Protein 1MXG (pdb70)

Nearest PDB structures (foldseek):
  1mxg-assembly1_A  TM=1.002E+00  e=0.000E+00  Pyrococcus woesei
  3qgv-assembly1_A  TM=9.998E-01  e=1.329E-93  Pyrococcus woesei
  3bcf-assembly1_A  TM=8.469E-01  e=1.070E-34  Halothermothrix orenii H 168
  8jjm-assembly2_B  TM=7.880E-01  e=8.465E-34  Vibrio alginolyticus
  8xc9-assembly1_B  TM=8.113E-01  e=6.695E-33  Alkalimonas delamerensis

Foldseek 3Di:
DQFDAVLRLAEEAAQDFPQDQFPQCQLVVVLVCLVVVLLLRHRAYEYFAQAAALCFLRDSNLAHQALPQSQQDCDNNGRHGRNHHPVSNLVSLVSNVVSNHAYAHEDRAQFHHNACWDQAPVVRGIDSAASCVRPVNALTTGNCQFAPHPVHRFALADDPRTTGGDCVDPSNLDQDAVHCNHSLVVCVVSGHAHYEYEAPSSHALVSLQVNCVRRNGAYEYEHDDQALVVQVVSCVSNVHAYEWVVLQVQCQVQLVQLAVVSNVVCLVVVSTNCSVPQSRYEYENDHNPDHRRPLCLVVLLDVLQEGHRYYYYNCCCPPNHDVLQNSLSSVCSRAARAADKDWFDDDSFWTWMWHCDDPRHRIKIKIFGSAQAKDKDKTAAQSQAQAKKWWRRCLVVHTDIWGHHNRRITIDIAGGCDVVVPHNGMIMMDGPPSD

Secondary structure (DSSP, 8-state):
--SS-GGGT--EEE---TT---SS-HHHHHHHHHHHHHHHT--EEEPPP-SEETTGGG--SSSEEETT-SS-S-BTTBSS-SS--HHHHHHHHHHHHHTT-EEEEEE--SB---PEEEEETTTTEEEEEE-TT-TT--S---GGGBSSSSS-S--S---TTS-BB-TTSHHHHHHHTSSTTSHHHHHHHTT--EEEETTGGGS-HHHHHHHHHHH---EEE----S-HHHHHHHHHHHTSEEE-HHHHHHHHHHHTTT-HHHHHHHHHTT-SSTTT-TTTEEEES--SS----S-HHHHHHHHHHSSSEEEEEHHIIIIIS-HHHHHHHHHHHHHT--S-EEEEEE-SSEEEEEE---SS---EEEEEE-SSS-EEEEEE-GGGTT-EEEESS-TTSS--EEE--TTSEEEEEE--EEGGGTEESEEEEEETT--

Structure (mmCIF, N/CA/C/O backbone):
data_1MXG
#
_entry.id   1MXG
#
_cell.length_a   51.480
_cell.length_b   76.507
_cell.length_c   136.455
_cell.angle_alpha   90.00
_cell.angle_beta   90.00
_cell.angle_gamma   90.00
#
_symmetry.space_group_name_H-M   'P 21 21 21'
#
loop_
_entity.id
_entity.type
_entity.pdbx_description
1 polymer 'alpha amylase'
2 branched 4,6-dideoxy-4-{[(1S,4R,5S,6S)-4,5,6-trihydroxy-3-(hydroxymethyl)cyclohex-2-en-1-yl]amino}-alpha-D-glucopyranose-(1-4)-alpha-D-glucopyranose-(1-4)-alpha-D-glucopyranose
3 non-polymer 'ZINC ION'
4 non-polymer 'CALCIUM ION'
5 non-polymer 'MAGNESIUM ION'
6 non-polymer 2-{2-[2-2-(METHOXY-ETHOXY)-ETHOXY]-ETHOXY}-ETHANOL
7 non-polymer 2-AMINO-2-HYDROXYMETHYL-PROPANE-1,3-DIOL
8 non-polymer ETHANOL
9 water water
#
loop_
_atom_site.group_PDB
_atom_site.id
_atom_site.type_symbol
_atom_site.label_atom_id
_atom_site.label_alt_id
_atom_site.label_comp_id
_atom_site.label_asym_id
_atom_site.label_entity_id
_atom_site.label_seq_id
_atom_site.pdbx_PDB_ins_code
_atom_site.Cartn_x
_atom_site.Cartn_y
_atom_site.Cartn_z
_atom_site.occupancy
_atom_site.B_iso_or_equiv
_atom_site.auth_seq_id
_atom_site.auth_comp_id
_atom_site.auth_asym_id
_atom_site.auth_atom_id
_atom_site.pdbx_PDB_model_num
ATOM 1 N N . ALA A 1 1 ? 24.451 7.750 20.867 1.00 17.90 1 ALA A N 1
ATOM 2 C CA . ALA A 1 1 ? 23.092 7.133 20.823 1.00 18.18 1 ALA A CA 1
ATOM 3 C C . ALA A 1 1 ? 23.186 5.696 20.325 1.00 17.84 1 ALA A C 1
ATOM 4 O O . ALA A 1 1 ? 24.204 5.291 19.762 1.00 18.87 1 ALA A O 1
ATOM 6 N N . LYS A 1 2 ? 22.119 4.930 20.518 1.00 17.73 2 LYS A N 1
ATOM 7 C CA . LYS A 1 2 ? 22.115 3.532 20.105 1.00 17.63 2 LYS A CA 1
ATOM 8 C C . LYS A 1 2 ? 22.129 3.358 18.591 1.00 18.54 2 LYS A C 1
ATOM 9 O O . LYS A 1 2 ? 22.841 2.498 18.065 1.00 18.55 2 LYS A O 1
ATOM 15 N N . TYR A 1 3 ? 21.350 4.179 17.892 1.00 16.81 3 TYR A N 1
ATOM 16 C CA . TYR A 1 3 ? 21.273 4.102 16.438 1.00 16.96 3 TYR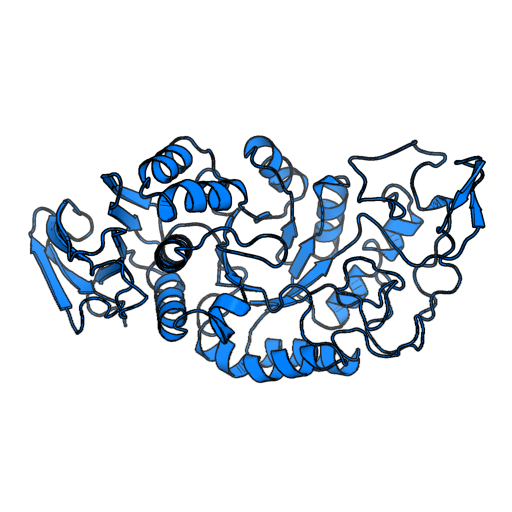 A CA 1
ATOM 17 C C . TYR A 1 3 ? 21.786 5.390 15.798 1.00 16.13 3 TYR A C 1
ATOM 18 O O . TYR A 1 3 ? 22.991 5.632 15.790 1.00 17.74 3 TYR A O 1
ATOM 27 N N . LEU A 1 4 ? 20.894 6.217 15.256 1.00 15.01 4 LEU A N 1
ATOM 28 C CA . LEU A 1 4 ? 21.335 7.472 14.645 1.00 13.78 4 LEU A CA 1
ATOM 29 C C . LEU A 1 4 ? 21.519 8.552 15.702 1.00 14.33 4 LEU A C 1
ATOM 30 O O . LEU A 1 4 ? 20.820 8.564 16.717 1.00 15.28 4 LEU A O 1
ATOM 35 N N . GLU A 1 5 ? 22.465 9.456 15.464 1.00 13.52 5 GLU A N 1
ATOM 36 C CA . GLU A 1 5 ? 22.720 10.550 16.394 1.00 13.72 5 GLU A CA 1
ATOM 37 C C . GLU A 1 5 ? 21.810 11.723 16.040 1.00 12.86 5 GLU A C 1
ATOM 38 O O . GLU A 1 5 ? 21.231 11.764 14.956 1.00 12.80 5 GLU A O 1
ATOM 44 N N . LEU A 1 6 ? 21.692 12.674 16.960 1.00 12.08 6 LEU A N 1
ATOM 45 C CA . LEU A 1 6 ? 20.869 13.863 16.747 1.00 11.99 6 LEU A CA 1
ATOM 46 C C . LEU A 1 6 ? 21.238 14.573 15.445 1.00 12.92 6 LEU A C 1
ATOM 47 O O . LEU A 1 6 ? 20.366 14.924 14.647 1.00 11.84 6 LEU A O 1
ATOM 52 N N . GLU A 1 7 ? 22.536 14.779 15.239 1.00 13.84 7 GLU A N 1
ATOM 53 C CA . GLU A 1 7 ? 23.029 15.459 14.046 1.00 16.17 7 GLU A CA 1
ATOM 54 C C . GLU A 1 7 ? 22.843 14.640 12.771 1.00 15.84 7 GLU A C 1
ATOM 55 O O . GLU A 1 7 ? 23.066 15.148 11.671 1.00 17.24 7 GLU A O 1
ATOM 61 N N . GLU A 1 8 ? 22.444 13.379 12.918 1.00 15.42 8 GLU A N 1
ATOM 62 C CA . GLU A 1 8 ? 22.216 12.502 11.770 1.00 15.67 8 GLU A CA 1
ATOM 63 C C . GLU A 1 8 ? 20.724 12.360 11.492 1.00 14.69 8 GLU A C 1
ATOM 64 O O . GLU A 1 8 ? 20.310 11.518 10.691 1.00 15.60 8 GLU A O 1
ATOM 70 N N . GLY A 1 9 ? 19.920 13.177 12.164 1.00 13.91 9 GLY A N 1
ATOM 71 C CA . GLY A 1 9 ? 18.480 13.124 11.973 1.00 12.55 9 GLY A CA 1
ATOM 72 C C . GLY A 1 9 ? 17.772 12.174 12.924 1.00 12.59 9 GLY A C 1
ATOM 73 O O . GLY A 1 9 ? 16.618 11.804 12.695 1.00 12.83 9 GLY A O 1
ATOM 74 N N . GLY A 1 10 ? 18.460 11.787 13.994 1.00 11.83 10 GLY A N 1
ATOM 75 C CA . GLY A 1 10 ? 17.886 10.875 14.968 1.00 10.80 10 GLY A CA 1
ATOM 76 C C . GLY A 1 10 ? 16.613 11.368 15.628 1.00 10.75 10 GLY A C 1
ATOM 77 O O . GLY A 1 10 ? 16.309 12.560 15.612 1.00 10.40 10 GLY A O 1
ATOM 78 N N . VAL A 1 11 ? 15.873 10.440 16.227 1.00 9.50 11 VAL A N 1
ATOM 79 C CA . VAL A 1 11 ? 14.616 10.766 16.893 1.00 8.91 11 VAL A CA 1
ATOM 80 C C . VAL A 1 11 ? 14.853 11.524 18.196 1.00 9.28 11 VAL A C 1
ATOM 81 O O . VAL A 1 11 ? 15.757 11.201 18.970 1.00 10.17 11 VAL A O 1
ATOM 85 N N . ILE A 1 12 ? 14.026 12.536 18.429 1.00 8.80 12 ILE A N 1
ATOM 86 C CA . ILE A 1 12 ? 14.128 13.371 19.616 1.00 9.24 12 ILE A CA 1
ATOM 87 C C . ILE A 1 12 ? 12.936 13.126 20.530 1.00 9.25 12 ILE A C 1
ATOM 88 O O . ILE A 1 12 ? 11.824 12.912 20.056 1.00 10.58 12 ILE A O 1
ATOM 93 N N . MET A 1 13 ? 13.169 13.151 21.839 1.00 8.95 13 MET A N 1
ATOM 94 C CA . MET A 1 13 ? 12.076 12.985 22.787 1.00 10.19 13 MET A CA 1
ATOM 95 C C . MET A 1 13 ? 11.831 14.326 23.474 1.00 9.87 13 MET A C 1
ATOM 96 O O . MET A 1 13 ? 12.765 14.910 24.023 1.00 10.13 13 MET A O 1
ATOM 101 N N . GLN A 1 14 ? 10.603 14.843 23.404 1.00 9.19 14 GLN A N 1
ATOM 102 C CA . GLN A 1 14 ? 10.301 16.074 24.132 1.00 9.02 14 GLN A CA 1
ATOM 103 C C . GLN A 1 14 ? 10.043 15.508 25.524 1.00 10.27 14 GLN A C 1
ATOM 104 O O . GLN A 1 14 ? 9.027 14.848 25.758 1.00 10.20 14 GLN A O 1
ATOM 110 N N . ALA A 1 15 ? 10.973 15.762 26.439 1.00 9.59 15 ALA A N 1
ATOM 111 C CA . ALA A 1 15 ? 10.910 15.211 27.788 1.00 10.34 15 ALA A CA 1
ATOM 112 C C . ALA A 1 15 ? 10.105 15.963 28.837 1.00 10.04 15 ALA A C 1
ATOM 113 O O . ALA A 1 15 ? 10.528 16.076 29.991 1.00 11.34 15 ALA A O 1
ATOM 115 N N . PHE A 1 16 ? 8.946 16.469 28.437 1.00 9.21 16 PHE A N 1
ATOM 116 C CA . PHE A 1 16 ? 8.057 17.177 29.350 1.00 9.05 16 PHE A CA 1
ATOM 117 C C . PHE A 1 16 ? 6.742 17.467 28.648 1.00 9.72 16 PHE A C 1
ATOM 118 O O . PHE A 1 16 ? 6.562 17.136 27.478 1.00 10.26 16 PHE A O 1
ATOM 126 N N . TYR A 1 17 ? 5.820 18.063 29.391 1.00 9.82 17 TYR A N 1
ATOM 127 C CA . TYR A 1 17 ? 4.521 18.452 28.871 1.00 9.96 17 TYR A CA 1
ATOM 128 C C . TYR A 1 17 ? 4.077 19.614 29.739 1.00 10.03 17 TYR A C 1
ATOM 129 O O . TYR A 1 17 ? 4.817 20.035 30.631 1.00 11.23 17 TYR A O 1
ATOM 138 N N . TRP A 1 18 ? 2.888 20.148 29.495 1.00 10.83 18 TRP A N 1
ATOM 139 C CA . TRP A 1 18 ? 2.453 21.281 30.293 1.00 11.14 18 TRP A CA 1
ATOM 140 C C . TRP A 1 18 ? 2.018 20.907 31.699 1.00 12.97 18 TRP A C 1
ATOM 141 O O . TRP A 1 18 ? 1.192 20.015 31.891 1.00 12.82 18 TRP A O 1
ATOM 152 N N . ASP A 1 19 ? 2.594 21.596 32.679 1.00 12.26 19 ASP A N 1
ATOM 153 C CA . ASP A 1 19 ? 2.257 21.385 34.079 1.00 14.61 19 ASP A CA 1
ATOM 154 C C . ASP A 1 19 ? 2.639 20.004 34.607 1.00 13.41 19 ASP A C 1
ATOM 155 O O . ASP A 1 19 ? 1.818 19.310 35.210 1.00 14.01 19 ASP A O 1
ATOM 160 N N . VAL A 1 20 ? 3.885 19.603 34.377 1.00 13.20 20 VAL A N 1
ATOM 161 C CA . VAL A 1 20 ? 4.358 18.317 34.881 1.00 12.85 20 VAL A CA 1
ATOM 162 C C . VAL A 1 20 ? 4.330 18.398 36.405 1.00 13.84 20 VAL A C 1
ATOM 163 O O . VAL A 1 20 ? 4.353 19.490 36.975 1.00 13.75 20 VAL A O 1
ATOM 167 N N . PRO A 1 21 ? 4.264 17.247 37.087 1.00 12.89 21 PRO A N 1
ATOM 168 C CA . PRO A 1 21 ? 4.240 17.251 38.552 1.00 14.15 21 PRO A CA 1
ATOM 169 C C . PRO A 1 21 ? 5.369 18.126 39.099 1.00 14.35 21 PRO A C 1
ATOM 170 O O . PRO A 1 21 ? 6.512 18.027 38.644 1.00 13.94 21 PRO A O 1
ATOM 174 N N . GLY A 1 22 ? 5.043 18.977 40.068 1.00 13.49 22 GLY A N 1
ATOM 175 C CA . GLY A 1 22 ? 6.034 19.864 40.655 1.00 13.80 22 GLY A CA 1
ATOM 176 C C . GLY A 1 22 ? 6.759 19.261 41.843 1.00 13.28 22 GLY A C 1
ATOM 177 O O . GLY A 1 22 ? 6.777 18.043 42.019 1.00 15.03 22 GLY A O 1
ATOM 178 N N . GLY A 1 23 ? 7.362 20.111 42.666 1.00 12.34 23 GLY A N 1
ATOM 179 C CA . GLY A 1 23 ? 8.080 19.604 43.822 1.00 13.49 23 GLY A CA 1
ATOM 180 C C . GLY A 1 23 ? 9.543 19.305 43.540 1.00 13.84 23 GLY A C 1
ATOM 181 O O . GLY A 1 23 ? 10.227 18.691 44.362 1.00 14.73 23 GLY A O 1
ATOM 182 N N . GLY A 1 24 ? 10.018 19.726 42.370 1.00 12.64 24 GLY A N 1
ATOM 183 C CA . GLY A 1 24 ? 11.411 19.527 41.999 1.00 12.22 24 GLY A CA 1
ATOM 184 C C . GLY A 1 24 ? 11.838 18.089 41.784 1.00 12.41 24 GLY A C 1
ATOM 185 O O . GLY A 1 24 ? 12.973 17.719 42.103 1.00 13.38 24 GLY A O 1
ATOM 186 N N . ILE A 1 25 ? 10.942 17.282 41.225 1.00 12.56 25 ILE A N 1
ATOM 187 C CA . ILE A 1 25 ? 11.234 15.874 40.985 1.00 13.24 25 ILE A CA 1
ATOM 188 C C . ILE A 1 25 ? 11.396 15.509 39.511 1.00 12.75 25 ILE A C 1
ATOM 189 O O . ILE A 1 25 ? 11.799 14.391 39.193 1.00 12.05 25 ILE A O 1
ATOM 194 N N . TRP A 1 26 ? 11.111 16.447 38.611 1.00 10.89 26 TRP A N 1
ATOM 195 C CA . TRP A 1 26 ? 11.187 16.145 37.185 1.00 10.56 26 TRP A CA 1
ATOM 196 C C . TRP A 1 26 ? 12.557 15.787 36.624 1.00 10.09 26 TRP A C 1
ATOM 197 O O . TRP A 1 26 ? 12.667 14.856 35.828 1.00 10.37 26 TRP A O 1
ATOM 208 N N . TRP A 1 27 ? 13.600 16.517 37.012 1.00 10.22 27 TRP A N 1
ATOM 209 C CA . TRP A 1 27 ? 14.937 16.209 36.504 1.00 11.18 27 TRP A CA 1
ATOM 210 C C . TRP A 1 27 ? 15.307 14.771 36.880 1.00 11.33 27 TRP A C 1
ATOM 211 O O . TRP A 1 27 ? 15.797 14.012 36.043 1.00 12.07 27 TRP A O 1
ATOM 222 N N . ASP A 1 28 ? 15.067 14.398 38.136 1.00 11.55 28 ASP A N 1
ATOM 223 C CA . ASP A 1 28 ? 15.373 13.043 38.591 1.00 12.73 28 ASP A CA 1
ATOM 224 C C . ASP A 1 28 ? 14.495 12.016 37.883 1.00 11.64 28 ASP A C 1
ATOM 225 O O . ASP A 1 28 ? 14.943 10.910 37.579 1.00 12.33 28 ASP A O 1
ATOM 230 N N . HIS A 1 29 ? 13.242 12.378 37.625 1.00 12.09 29 HIS A N 1
ATOM 231 C CA . HIS A 1 29 ? 12.331 11.466 36.946 1.00 11.90 29 HIS A CA 1
ATOM 232 C C . HIS A 1 29 ? 12.805 11.190 35.522 1.00 12.28 29 HIS A C 1
ATOM 233 O O . HIS A 1 29 ? 12.869 10.036 35.091 1.00 11.91 29 HIS A O 1
ATOM 240 N N . ILE A 1 30 ? 13.129 12.246 34.784 1.00 11.43 30 ILE A N 1
ATOM 241 C CA . ILE A 1 30 ? 13.598 12.068 33.418 1.00 11.74 30 ILE A CA 1
ATOM 242 C C . ILE A 1 30 ? 14.900 11.273 33.439 1.00 11.87 30 ILE A C 1
ATOM 243 O O . ILE A 1 30 ? 15.125 10.408 32.593 1.00 11.74 30 ILE A O 1
ATOM 248 N N . ARG A 1 31 ? 15.751 11.547 34.422 1.00 11.62 31 ARG A N 1
ATOM 249 C CA . ARG A 1 31 ? 17.009 10.815 34.529 1.00 12.75 31 ARG A CA 1
ATOM 250 C C . ARG A 1 31 ? 16.746 9.312 34.641 1.00 13.55 31 ARG A C 1
ATOM 251 O O . ARG A 1 31 ? 17.460 8.507 34.044 1.00 13.25 31 ARG A O 1
ATOM 259 N N . SER A 1 32 ? 15.719 8.935 35.398 1.00 13.06 32 SER A N 1
ATOM 260 C CA . SER A 1 32 ? 15.395 7.520 35.575 1.00 13.43 32 SER A CA 1
ATOM 261 C C . SER A 1 32 ? 14.926 6.862 34.279 1.00 14.02 32 SER A C 1
ATOM 262 O O . SER A 1 32 ? 14.948 5.638 34.158 1.00 15.10 32 SER A O 1
ATOM 265 N N . LYS A 1 33 ? 14.506 7.676 33.313 1.00 12.99 33 LYS A N 1
ATOM 266 C CA . LYS A 1 33 ? 14.026 7.166 32.029 1.00 12.48 33 LYS A CA 1
ATOM 267 C C . LYS A 1 33 ? 15.125 7.044 30.977 1.00 12.42 33 LYS A C 1
ATOM 268 O O . LYS A 1 33 ? 14.957 6.348 29.976 1.00 12.61 33 LYS A O 1
ATOM 274 N N . ILE A 1 34 ? 16.254 7.708 31.205 1.00 12.13 34 ILE A N 1
ATOM 275 C CA . ILE A 1 34 ? 17.350 7.688 30.240 1.00 12.02 34 ILE A CA 1
ATOM 276 C C . ILE A 1 34 ? 17.770 6.302 29.743 1.00 12.28 34 ILE A C 1
ATOM 277 O O . ILE A 1 34 ? 17.901 6.090 28.539 1.00 11.62 34 ILE A O 1
ATOM 282 N N . PRO A 1 35 ? 17.989 5.339 30.654 1.00 11.90 35 PRO A N 1
ATOM 283 C CA . PRO A 1 35 ? 18.391 4.008 30.180 1.00 12.62 35 PRO A CA 1
ATOM 284 C C . PRO A 1 35 ? 17.357 3.388 29.242 1.00 12.57 35 PRO A C 1
ATOM 285 O O . PRO A 1 35 ? 17.705 2.757 28.244 1.00 12.62 35 PRO A O 1
ATOM 289 N N . GLU A 1 36 ? 16.084 3.571 29.576 1.00 12.85 36 GLU A N 1
ATOM 290 C CA . GLU A 1 36 ? 14.991 3.041 28.770 1.00 13.59 36 GLU A CA 1
ATOM 291 C C . GLU A 1 36 ? 14.939 3.731 27.414 1.00 13.12 36 GLU A C 1
ATOM 292 O O . GLU A 1 36 ? 14.767 3.082 26.380 1.00 13.81 36 GLU A O 1
ATOM 298 N N . TRP A 1 37 ? 15.088 5.052 27.415 1.00 11.58 37 TRP A N 1
ATOM 299 C CA . TRP A 1 37 ? 15.057 5.796 26.165 1.00 11.18 37 TRP A CA 1
ATOM 300 C C . TRP A 1 37 ? 16.265 5.444 25.309 1.00 10.91 37 TRP A C 1
ATOM 301 O O . TRP A 1 37 ? 16.180 5.435 24.083 1.00 10.11 37 TRP A O 1
ATOM 312 N N . TYR A 1 38 ? 17.393 5.154 25.951 1.00 10.52 38 TYR A N 1
ATOM 313 C CA . TYR A 1 38 ? 18.574 4.763 25.202 1.00 12.18 38 TYR A CA 1
ATOM 314 C C . TYR A 1 38 ? 18.263 3.473 24.446 1.00 12.23 38 TYR A C 1
ATOM 315 O O . TYR A 1 38 ? 18.496 3.376 23.244 1.00 12.74 38 TYR A O 1
ATOM 324 N N . GLU A 1 39 ? 17.740 2.482 25.164 1.00 12.71 39 GLU A N 1
ATOM 325 C CA . GLU A 1 39 ? 17.412 1.200 24.552 1.00 14.33 39 GLU A CA 1
ATOM 326 C C . GLU A 1 39 ? 16.361 1.340 23.457 1.00 13.83 39 GLU A C 1
ATOM 327 O O . GLU A 1 39 ? 16.338 0.548 22.514 1.00 14.05 39 GLU A O 1
ATOM 333 N N . ALA A 1 40 ? 15.504 2.352 23.576 1.00 13.08 40 ALA A N 1
ATOM 334 C CA . ALA A 1 40 ? 14.451 2.589 22.590 1.00 13.05 40 ALA A CA 1
ATOM 335 C C . ALA A 1 40 ? 14.982 3.253 21.322 1.00 13.48 40 ALA A C 1
ATOM 336 O O . ALA A 1 40 ? 14.291 3.303 20.303 1.00 13.33 40 ALA A O 1
ATOM 338 N N . GLY A 1 41 ? 16.204 3.770 21.388 1.00 11.82 41 GLY A N 1
ATOM 339 C CA . GLY A 1 41 ? 16.792 4.407 20.224 1.00 11.06 41 GLY A CA 1
ATOM 340 C C . GLY A 1 41 ? 16.727 5.923 20.181 1.00 10.27 41 GLY A C 1
ATOM 341 O O . GLY A 1 41 ? 17.088 6.528 19.173 1.00 12.01 41 GLY A O 1
ATOM 342 N N . ILE A 1 42 ? 16.266 6.544 21.261 1.00 10.60 42 ILE A N 1
ATOM 343 C CA . ILE A 1 42 ? 16.179 8.003 21.315 1.00 10.22 42 ILE A CA 1
ATOM 344 C C . ILE A 1 42 ? 17.589 8.586 21.205 1.00 11.29 42 ILE A C 1
ATOM 345 O O . ILE A 1 42 ? 18.514 8.111 21.865 1.00 12.19 42 ILE A O 1
ATOM 350 N N . SER A 1 43 ? 17.750 9.616 20.375 1.00 10.38 43 SER A N 1
ATOM 351 C CA . SER A 1 43 ? 19.058 10.234 20.162 1.00 10.14 43 SER A CA 1
ATOM 352 C C . SER A 1 43 ? 19.295 11.504 20.972 1.00 10.16 43 SER A C 1
ATOM 353 O O . SER A 1 43 ? 20.441 11.893 21.200 1.00 11.21 43 SER A O 1
ATOM 356 N N . ALA A 1 44 ? 18.221 12.150 21.407 1.00 9.40 44 A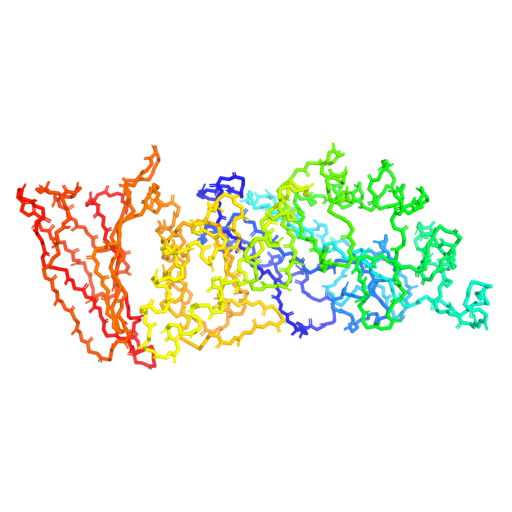LA A N 1
ATOM 357 C CA . ALA A 1 44 ? 18.352 13.389 22.160 1.00 8.66 44 ALA A CA 1
ATOM 358 C C . ALA A 1 44 ? 17.077 13.699 22.926 1.00 9.41 44 ALA A C 1
ATOM 359 O O . ALA A 1 44 ? 15.999 13.214 22.584 1.00 9.89 44 ALA A O 1
ATOM 361 N N . ILE A 1 45 ? 17.210 14.509 23.966 1.00 8.54 45 ILE A N 1
ATOM 362 C CA . ILE A 1 45 ? 16.057 14.896 24.762 1.00 9.88 45 ILE A CA 1
ATOM 363 C C . ILE A 1 45 ? 15.951 16.410 24.806 1.00 10.15 45 ILE A C 1
ATOM 364 O O . ILE A 1 45 ? 16.955 17.108 24.919 1.00 10.71 45 ILE A O 1
ATOM 369 N N . TRP A 1 46 ? 14.727 16.909 24.685 1.00 9.94 46 TRP A N 1
ATOM 370 C CA . TRP A 1 46 ? 14.469 18.338 24.744 1.00 9.48 46 TRP A CA 1
ATOM 371 C C . TRP A 1 46 ? 13.859 18.582 26.121 1.00 9.26 46 TRP A C 1
ATOM 372 O O . TRP A 1 46 ? 12.801 18.048 26.457 1.00 10.29 46 TRP A O 1
ATOM 383 N N . LEU A 1 47 ? 14.565 19.364 26.931 1.00 8.00 47 LEU A N 1
ATOM 384 C CA . LEU A 1 47 ? 14.125 19.674 28.286 1.00 7.55 47 LEU A CA 1
ATOM 385 C C . LEU A 1 47 ? 13.458 21.038 28.347 1.00 8.69 47 LEU A C 1
ATOM 386 O O . LEU A 1 47 ? 13.735 21.911 27.527 1.00 9.57 47 LEU A O 1
ATOM 391 N N . PRO A 1 48 ? 12.565 21.236 29.325 1.00 8.07 48 PRO A N 1
ATOM 392 C CA . PRO A 1 48 ? 11.877 22.524 29.461 1.00 8.24 48 PRO A CA 1
ATOM 393 C C . PRO A 1 48 ? 12.865 23.600 29.927 1.00 8.67 48 PRO A C 1
ATOM 394 O O . PRO A 1 48 ? 13.949 23.277 30.416 1.00 9.06 48 PRO A O 1
ATOM 398 N N . PRO A 1 49 ? 12.510 24.888 29.771 1.00 7.89 49 PRO A N 1
ATOM 399 C CA . PRO A 1 49 ? 13.394 25.990 30.186 1.00 9.41 49 PRO A CA 1
ATOM 400 C C . PRO A 1 49 ? 13.854 25.691 31.613 1.00 9.58 49 PRO A C 1
ATOM 401 O O . PRO A 1 49 ? 13.030 25.518 32.507 1.00 10.67 49 PRO A O 1
ATOM 405 N N . PRO A 1 50 ? 15.177 25.648 31.845 1.00 10.11 50 PRO A N 1
ATOM 406 C CA . PRO A 1 50 ? 15.756 25.344 33.159 1.00 9.54 50 PRO A CA 1
ATOM 407 C C . PRO A 1 50 ? 15.930 26.429 34.215 1.00 9.45 50 PRO A C 1
ATOM 408 O O . PRO A 1 50 ? 16.274 26.116 35.357 1.00 10.31 50 PRO A O 1
ATOM 412 N N . SER A 1 51 ? 15.689 27.684 33.851 1.00 9.69 51 SER A N 1
ATOM 413 C CA . SER A 1 51 ? 15.893 28.792 34.782 1.00 9.61 51 SER A CA 1
ATOM 414 C C . SER A 1 51 ? 14.743 29.124 35.726 1.00 9.32 51 SER A C 1
ATOM 415 O O . SER A 1 51 ? 13.579 28.828 35.450 1.00 10.69 51 SER A O 1
ATOM 418 N N . LYS A 1 52 ? 15.093 29.758 36.842 1.00 8.74 52 LYS A N 1
ATOM 419 C CA . LYS A 1 52 ? 14.122 30.166 37.853 1.00 8.80 52 LYS A CA 1
ATOM 420 C C . LYS A 1 52 ? 13.165 31.178 37.230 1.00 9.64 52 LYS A C 1
ATOM 421 O O . LYS A 1 52 ? 13.590 32.206 36.704 1.00 9.09 52 LYS A O 1
ATOM 427 N N . GLY A 1 53 ? 11.872 30.874 37.286 1.00 9.01 53 GLY A N 1
ATOM 428 C CA . GLY A 1 53 ? 10.881 31.757 36.701 1.00 10.36 53 GLY A CA 1
ATOM 429 C C . GLY A 1 53 ? 10.136 32.632 37.687 1.00 10.12 53 GLY A C 1
ATOM 430 O O . GLY A 1 53 ? 10.255 32.473 38.903 1.00 11.31 53 GLY A O 1
ATOM 431 N N . MET A 1 54 ? 9.363 33.565 37.144 1.00 11.03 54 MET A N 1
ATOM 432 C CA . MET A 1 54 ? 8.570 34.494 37.940 1.00 10.90 54 MET A CA 1
ATOM 433 C C . MET A 1 54 ? 7.676 33.767 38.939 1.00 12.89 54 MET A C 1
ATOM 434 O O . MET A 1 54 ? 7.559 34.178 40.096 1.00 12.87 54 MET A O 1
ATOM 439 N N . SER A 1 55 ? 7.047 32.687 38.487 1.00 12.28 55 SER A N 1
ATOM 440 C CA . SER A 1 55 ? 6.144 31.920 39.337 1.00 12.98 55 SER A CA 1
ATOM 441 C C . SER A 1 55 ? 6.829 30.870 40.211 1.00 12.62 55 SER A C 1
ATOM 442 O O . SER A 1 55 ? 6.173 29.992 40.769 1.00 12.53 55 SER A O 1
ATOM 445 N N . GLY A 1 56 ? 8.150 30.972 40.327 1.00 11.22 56 GLY A N 1
ATOM 446 C CA . GLY A 1 56 ? 8.907 30.060 41.169 1.00 11.57 56 GLY A CA 1
ATOM 447 C C . GLY A 1 56 ? 8.638 28.578 40.988 1.00 11.46 56 GLY A C 1
ATOM 448 O O . GLY A 1 56 ? 8.800 28.043 39.896 1.00 12.90 56 GLY A O 1
ATOM 449 N N . GLY A 1 57 ? 8.235 27.915 42.069 1.00 11.98 57 GLY A N 1
ATOM 450 C CA . GLY A 1 57 ? 7.966 26.488 42.013 1.00 11.97 57 GLY A CA 1
ATOM 451 C C . GLY A 1 57 ? 6.816 26.086 41.109 1.00 12.77 57 GLY A C 1
ATOM 452 O O . GLY A 1 57 ? 6.637 24.901 40.824 1.00 13.47 57 GLY A O 1
ATOM 453 N N . TYR A 1 58 ? 6.031 27.063 40.666 1.00 13.40 58 TYR A N 1
ATOM 454 C CA . TYR A 1 58 ? 4.895 26.802 39.784 1.00 14.09 58 TYR A CA 1
ATOM 455 C C . TYR A 1 58 ? 5.254 27.054 38.324 1.00 13.04 58 TYR A C 1
ATOM 456 O O . TYR A 1 58 ? 4.495 26.706 37.419 1.00 13.86 58 TYR A O 1
ATOM 465 N N . SER A 1 59 ? 6.415 27.658 38.100 1.00 11.85 59 SER A N 1
ATOM 466 C CA . SER A 1 59 ? 6.857 27.994 36.751 1.00 11.61 59 SER A CA 1
ATOM 467 C C . SER A 1 59 ? 7.176 26.819 35.838 1.00 11.24 59 SER A C 1
ATOM 468 O O . SER A 1 59 ? 7.791 25.841 36.257 1.00 11.98 59 SER A O 1
ATOM 471 N N . MET A 1 60 ? 6.748 26.924 34.582 1.00 11.02 60 MET A N 1
ATOM 472 C CA . MET A 1 60 ? 7.053 25.904 33.588 1.00 10.52 60 MET A CA 1
ATOM 473 C C . MET A 1 60 ? 8.303 26.369 32.843 1.00 10.37 60 MET A C 1
ATOM 474 O O . MET A 1 60 ? 8.753 25.724 31.898 1.00 10.93 60 MET A O 1
ATOM 479 N N . GLY A 1 61 ? 8.848 27.506 33.278 1.00 10.90 61 GLY A N 1
ATOM 480 C CA . GLY A 1 61 ? 10.063 28.040 32.683 1.00 10.69 61 GLY A CA 1
ATOM 481 C C . GLY A 1 61 ? 9.924 29.061 31.568 1.00 9.63 61 GLY A C 1
ATOM 482 O O . GLY A 1 61 ? 10.924 29.646 31.139 1.00 10.39 61 GLY A O 1
ATOM 483 N N . TYR A 1 62 ? 8.701 29.291 31.100 1.00 9.95 62 TYR A N 1
ATOM 484 C CA . TYR A 1 62 ? 8.482 30.231 30.010 1.00 9.84 62 TYR A CA 1
ATOM 485 C C . TYR A 1 62 ? 8.292 31.675 30.462 1.00 10.53 62 TYR A C 1
ATOM 486 O O . TYR A 1 62 ? 7.989 32.558 29.656 1.00 10.69 62 TYR A O 1
ATOM 495 N N . ASP A 1 63 ? 8.501 31.900 31.757 1.00 10.13 63 ASP A N 1
ATOM 496 C CA . ASP A 1 63 ? 8.421 33.223 32.370 1.00 10.41 63 ASP A CA 1
ATOM 497 C C . ASP A 1 63 ? 9.733 33.384 33.145 1.00 9.60 63 ASP A C 1
ATOM 498 O O . ASP A 1 63 ? 9.739 33.610 34.358 1.00 9.78 63 ASP A O 1
ATOM 503 N N . PRO A 1 64 ? 10.872 33.281 32.440 1.00 9.47 64 PRO A N 1
ATOM 504 C CA . PRO A 1 64 ? 12.182 33.403 33.085 1.00 10.08 64 PRO A CA 1
ATOM 505 C C . PRO A 1 64 ? 12.445 34.692 33.848 1.00 9.35 64 PRO A C 1
ATOM 506 O O . PRO A 1 64 ? 12.178 35.788 33.357 1.00 10.08 64 PRO A O 1
ATOM 510 N N . TYR A 1 65 ? 12.979 34.537 35.056 1.00 9.25 65 TYR A N 1
ATOM 511 C CA . TYR A 1 65 ? 13.323 35.669 35.908 1.00 9.13 65 TYR A CA 1
ATOM 512 C C . TYR A 1 65 ? 14.844 35.779 35.990 1.00 9.23 65 TYR A C 1
ATOM 513 O O . TYR A 1 65 ? 15.433 36.750 35.520 1.00 10.07 65 TYR A O 1
ATOM 522 N N . ASP A 1 66 ? 15.475 34.770 36.584 1.00 8.61 66 ASP A N 1
ATOM 523 C CA . ASP A 1 66 ? 16.930 34.752 36.735 1.00 9.01 66 ASP A CA 1
ATOM 524 C C . ASP A 1 66 ? 17.481 33.629 35.865 1.00 9.70 66 ASP A C 1
ATOM 525 O O . ASP A 1 66 ? 17.467 32.462 36.253 1.00 9.28 66 ASP A O 1
ATOM 530 N N . TYR A 1 67 ? 17.962 33.994 34.682 1.00 9.30 67 TYR A N 1
ATOM 531 C CA . TYR A 1 67 ? 18.495 33.014 33.740 1.00 8.95 67 TYR A CA 1
ATOM 532 C C . TYR A 1 67 ? 19.608 32.155 34.314 1.00 9.46 67 TYR A C 1
ATOM 533 O O . TYR A 1 67 ? 19.730 30.977 33.973 1.00 10.02 67 TYR A O 1
ATOM 542 N N . PHE A 1 68 ? 20.419 32.741 35.190 1.00 9.04 68 PHE A N 1
ATOM 543 C CA . PHE A 1 68 ? 21.547 32.020 35.758 1.00 9.69 68 PHE A CA 1
ATOM 544 C C . PHE A 1 68 ? 21.284 31.260 37.053 1.00 10.00 68 PHE A C 1
ATOM 545 O O . PHE A 1 68 ? 22.218 30.809 37.718 1.00 11.11 68 PHE A O 1
ATOM 553 N N . ASP A 1 69 ? 20.011 31.120 37.405 1.00 8.92 69 ASP A N 1
ATOM 554 C CA . ASP A 1 69 ? 19.617 30.360 38.587 1.00 9.09 69 ASP A CA 1
ATOM 555 C C . ASP A 1 69 ? 18.911 29.125 38.038 1.00 9.16 69 ASP A C 1
ATOM 556 O O . ASP A 1 69 ? 17.752 29.198 37.634 1.00 10.29 69 ASP A O 1
ATOM 561 N N . LEU A 1 70 ? 19.616 27.999 38.002 1.00 9.46 70 LEU A N 1
ATOM 562 C CA . LEU A 1 70 ? 19.024 26.773 37.481 1.00 9.39 70 LEU A CA 1
ATOM 563 C C . LEU A 1 70 ? 18.481 25.901 38.605 1.00 11.03 70 LEU A C 1
ATOM 564 O O . LEU A 1 70 ? 18.364 24.684 38.463 1.00 10.81 70 LEU A O 1
ATOM 569 N N . GLY A 1 71 ? 18.156 26.538 39.728 1.00 10.71 71 GLY A N 1
ATOM 570 C CA . GLY A 1 71 ? 17.611 25.817 40.863 1.00 12.12 71 GLY A CA 1
ATOM 571 C C . GLY A 1 71 ? 18.570 25.687 42.028 1.00 12.48 71 GLY A C 1
ATOM 572 O O . GLY A 1 71 ? 18.645 24.632 42.657 1.00 12.64 71 GLY A O 1
ATOM 573 N N . GLU A 1 72 ? 19.302 26.753 42.332 1.00 12.11 72 GLU A N 1
ATOM 574 C CA . GLU A 1 72 ? 20.247 26.697 43.438 1.00 12.35 72 GLU A CA 1
ATOM 575 C C . GLU A 1 72 ? 20.267 27.951 44.311 1.00 13.13 72 GLU A C 1
ATOM 576 O O . GLU A 1 72 ? 21.018 28.017 45.283 1.00 13.78 72 GLU A O 1
ATOM 582 N N . TYR A 1 73 ? 19.452 28.943 43.964 1.00 11.17 73 TYR A N 1
ATOM 583 C CA . TYR A 1 73 ? 19.371 30.178 44.746 1.00 12.32 73 TYR A CA 1
ATOM 584 C C . TYR A 1 73 ? 17.964 30.331 45.300 1.00 12.49 73 TYR A C 1
ATOM 585 O O . TYR A 1 73 ? 16.987 30.020 44.622 1.00 12.46 73 TYR A O 1
ATOM 594 N N . TYR A 1 74 ? 17.851 30.812 46.531 1.00 12.37 74 TYR A N 1
ATOM 595 C CA . TYR A 1 74 ? 16.533 31.004 47.107 1.00 11.94 74 TYR A CA 1
ATOM 596 C C . TYR A 1 74 ? 15.957 32.338 46.657 1.00 12.25 74 TYR A C 1
ATOM 597 O O . TYR A 1 74 ? 16.461 33.400 47.026 1.00 13.02 74 TYR A O 1
ATOM 606 N N . GLN A 1 75 ? 14.912 32.270 45.841 1.00 11.93 75 GLN A N 1
ATOM 607 C CA . GLN A 1 75 ? 14.225 33.458 45.348 1.00 10.18 75 GLN A CA 1
ATOM 608 C C . GLN A 1 75 ? 12.933 32.997 44.685 1.00 11.15 75 GLN A C 1
ATOM 609 O O . GLN A 1 75 ? 12.825 31.851 44.244 1.00 10.96 75 GLN A O 1
ATOM 615 N N . LYS A 1 76 ? 11.953 33.891 44.626 1.00 10.93 76 LYS A N 1
ATOM 616 C CA . LYS A 1 76 ? 10.641 33.559 44.080 1.00 11.07 76 LYS A CA 1
ATOM 617 C C . LYS A 1 76 ? 10.034 32.406 44.886 1.00 12.50 76 LYS A C 1
ATOM 618 O O . LYS A 1 76 ? 9.306 31.563 44.356 1.00 12.65 76 LYS A O 1
ATOM 624 N N . GLY A 1 77 ? 10.358 32.383 46.179 1.00 11.74 77 GLY A N 1
ATOM 625 C CA . GLY A 1 77 ? 9.824 31.390 47.100 1.00 12.36 77 GLY A CA 1
ATOM 626 C C . GLY A 1 77 ? 10.353 29.974 47.061 1.00 12.87 77 GLY A C 1
ATOM 627 O O . GLY A 1 77 ? 9.813 29.095 47.734 1.00 13.45 77 GLY A O 1
ATOM 628 N N . THR A 1 78 ? 11.418 29.740 46.309 1.00 11.86 78 THR A N 1
ATOM 629 C CA . THR A 1 78 ? 11.945 28.386 46.200 1.00 11.93 78 THR A CA 1
ATOM 630 C C . THR A 1 78 ? 13.421 28.375 45.827 1.00 12.15 78 THR A C 1
ATOM 631 O O . THR A 1 78 ? 13.944 29.362 45.318 1.00 11.56 78 THR A O 1
ATOM 635 N N . VAL A 1 79 ? 14.101 27.266 46.108 1.00 11.27 79 VAL A N 1
ATOM 636 C CA . VAL A 1 79 ? 15.504 27.144 45.732 1.00 10.70 79 VAL A CA 1
ATOM 637 C C . VAL A 1 79 ? 15.493 26.402 44.402 1.00 10.88 79 VAL A C 1
ATOM 638 O O . VAL A 1 79 ? 16.019 26.884 43.400 1.00 11.61 79 VAL A O 1
ATOM 642 N N . GLU A 1 80 ? 14.870 25.230 44.390 1.00 11.06 80 GLU A N 1
ATOM 643 C CA . GLU A 1 80 ? 14.778 24.455 43.162 1.00 11.13 80 GLU A CA 1
ATOM 644 C C . GLU A 1 80 ? 13.731 25.084 42.256 1.00 10.90 80 GLU A C 1
ATOM 645 O O . GLU A 1 80 ? 12.867 25.830 42.713 1.00 11.79 80 GLU A O 1
ATOM 651 N N . THR A 1 81 ? 13.825 24.804 40.961 1.00 10.51 81 THR A N 1
ATOM 652 C CA . THR A 1 81 ? 12.825 25.304 40.027 1.00 9.77 81 THR A CA 1
ATOM 653 C C . THR A 1 81 ? 11.697 24.290 40.164 1.00 10.48 81 THR A C 1
ATOM 654 O O . THR A 1 81 ? 11.753 23.413 41.026 1.00 10.81 81 THR A O 1
ATOM 658 N N . ARG A 1 82 ? 10.669 24.396 39.334 1.00 9.85 82 ARG A N 1
ATOM 659 C CA . ARG A 1 82 ? 9.584 23.434 39.413 1.00 10.49 82 ARG A CA 1
ATOM 660 C C . ARG A 1 82 ? 10.139 22.041 39.122 1.00 10.77 82 ARG A C 1
ATOM 661 O O . ARG A 1 82 ? 9.684 21.047 39.686 1.00 11.65 82 ARG A O 1
ATOM 669 N N . PHE A 1 83 ? 11.148 21.991 38.257 1.00 10.66 83 PHE A N 1
ATOM 670 C CA . PHE A 1 83 ? 11.748 20.734 37.819 1.00 10.14 83 PHE A CA 1
ATOM 671 C C . PHE A 1 83 ? 12.787 20.099 38.736 1.00 11.66 83 PHE A C 1
ATOM 672 O O . PHE A 1 83 ? 12.937 18.877 38.751 1.00 11.75 83 PHE A O 1
ATOM 680 N N . GLY A 1 84 ? 13.505 20.917 39.498 1.00 10.31 84 GLY A N 1
ATOM 681 C CA . GLY A 1 84 ? 14.509 20.371 40.395 1.00 10.98 84 GLY A CA 1
ATOM 682 C C . GLY A 1 84 ? 15.652 21.326 40.661 1.00 10.84 84 GLY A C 1
ATOM 683 O O . GLY A 1 84 ? 15.585 22.504 40.308 1.00 10.79 84 GLY A O 1
ATOM 684 N N . SER A 1 85 ? 16.709 20.816 41.282 1.00 11.31 85 SER A N 1
ATOM 685 C CA . SER A 1 85 ? 17.869 21.633 41.599 1.00 10.93 85 SER A CA 1
ATOM 686 C C . SER A 1 85 ? 18.846 21.675 40.431 1.00 11.03 85 SER A C 1
ATOM 687 O O . SER A 1 85 ? 18.742 20.890 39.487 1.00 10.99 85 SER A O 1
ATOM 690 N N . LYS A 1 86 ? 19.798 22.598 40.500 1.00 10.52 86 LYS A N 1
ATOM 691 C CA . LYS A 1 86 ? 20.800 22.711 39.451 1.00 11.54 86 LYS A CA 1
ATOM 692 C C . LYS A 1 86 ? 21.613 21.426 39.417 1.00 11.89 86 LYS A C 1
ATOM 693 O O . LYS A 1 86 ? 21.944 20.907 38.353 1.00 12.23 86 LYS A O 1
ATOM 699 N N . GLU A 1 87 ? 21.932 20.921 40.602 1.00 12.78 87 GLU A N 1
ATOM 700 C CA . GLU A 1 87 ? 22.716 19.704 40.734 1.00 14.16 87 GLU A CA 1
ATOM 701 C C . GLU A 1 87 ? 22.001 18.531 40.073 1.00 13.14 87 GLU A C 1
ATOM 702 O O . GLU A 1 87 ? 22.627 17.700 39.412 1.00 13.02 87 GLU A O 1
ATOM 708 N N . GLU A 1 88 ? 20.685 18.476 40.239 1.00 11.77 88 GLU A N 1
ATOM 709 C CA . GLU A 1 88 ? 19.889 17.410 39.647 1.00 11.14 88 GLU A CA 1
ATOM 710 C C . GLU A 1 88 ? 19.830 17.555 38.127 1.00 11.11 88 GLU A C 1
ATOM 711 O O . GLU A 1 88 ? 19.811 16.557 37.403 1.00 10.55 88 GLU A O 1
ATOM 717 N N . LEU A 1 89 ? 19.811 18.794 37.641 1.00 9.94 89 LEU A N 1
ATOM 718 C CA . LEU A 1 89 ? 19.787 19.035 36.201 1.00 9.90 89 LEU A CA 1
ATOM 719 C C . LEU A 1 89 ? 21.118 18.606 35.587 1.00 9.56 89 LEU A C 1
ATOM 720 O O . LEU A 1 89 ? 21.150 17.951 34.546 1.00 10.25 89 LEU A O 1
ATOM 725 N N . VAL A 1 90 ? 22.216 18.984 36.233 1.00 9.79 90 VAL A N 1
ATOM 726 C CA . VAL A 1 90 ? 23.538 18.625 35.738 1.00 9.87 90 VAL A CA 1
ATOM 727 C C . VAL A 1 90 ? 23.674 17.106 35.713 1.00 11.22 90 VAL A C 1
ATOM 728 O O . VAL A 1 90 ? 24.211 16.540 34.760 1.00 11.26 90 VAL A O 1
ATOM 732 N N . ARG A 1 91 ? 23.178 16.449 36.757 1.00 10.61 91 ARG A N 1
ATOM 733 C CA . ARG A 1 91 ? 23.247 14.993 36.829 1.00 11.15 91 ARG A CA 1
ATOM 734 C C . ARG A 1 91 ? 22.443 14.364 35.692 1.00 11.21 91 ARG A C 1
ATOM 735 O O . ARG A 1 91 ? 22.863 13.369 35.100 1.00 10.93 91 ARG A O 1
ATOM 743 N N . LEU A 1 92 ? 21.291 14.950 35.378 1.00 11.06 92 LEU A N 1
ATOM 744 C CA . LEU A 1 92 ? 20.462 14.445 34.288 1.00 11.20 92 LEU A CA 1
ATOM 745 C C . LEU A 1 92 ? 21.200 14.591 32.959 1.00 11.07 92 LEU A C 1
ATOM 746 O O . LEU A 1 92 ? 21.280 13.646 32.170 1.00 10.73 92 LEU A O 1
ATOM 751 N N . ILE A 1 93 ? 21.746 15.778 32.712 1.00 10.50 93 ILE A N 1
ATOM 752 C CA . ILE A 1 93 ? 22.470 16.026 31.472 1.00 10.63 93 ILE A CA 1
ATOM 753 C C . ILE A 1 93 ? 23.652 15.077 31.310 1.00 10.97 93 ILE A C 1
ATOM 754 O O . ILE A 1 93 ? 23.850 14.500 30.243 1.00 11.07 93 ILE A O 1
ATOM 759 N N . GLN A 1 94 ? 24.433 14.913 32.371 1.00 11.06 94 GLN A N 1
ATOM 760 C CA . GLN A 1 94 ? 25.592 14.036 32.306 1.00 10.72 94 GLN A CA 1
ATOM 761 C C . GLN A 1 94 ? 25.190 12.573 32.158 1.00 10.40 94 GLN A C 1
ATOM 762 O O . GLN A 1 94 ? 25.902 11.797 31.523 1.00 10.09 94 GLN A O 1
ATOM 768 N N . THR A 1 95 ? 24.050 12.197 32.731 1.00 10.20 95 THR A N 1
ATOM 769 C CA . THR A 1 95 ? 23.581 10.820 32.607 1.00 10.52 95 THR A CA 1
ATOM 770 C C . THR A 1 95 ? 23.150 10.576 31.162 1.00 11.34 95 THR A C 1
ATOM 771 O O . THR A 1 95 ? 23.401 9.511 30.598 1.00 11.15 95 THR A O 1
ATOM 775 N N . ALA A 1 96 ? 22.498 11.565 30.559 1.00 10.57 96 ALA A N 1
ATOM 776 C CA . ALA A 1 96 ? 22.081 11.430 29.168 1.00 10.36 96 ALA A CA 1
ATOM 777 C C . ALA A 1 96 ? 23.338 11.229 28.330 1.00 10.75 96 ALA A C 1
ATOM 778 O O . ALA A 1 96 ? 23.386 10.358 27.465 1.00 11.62 96 ALA A O 1
ATOM 780 N N . HIS A 1 97 ? 24.367 12.025 28.605 1.00 10.43 97 HIS A N 1
ATOM 781 C CA . HIS A 1 97 ? 25.618 11.917 27.866 1.00 10.02 97 HIS A CA 1
ATOM 782 C C . HIS A 1 97 ? 26.292 10.559 28.038 1.00 10.34 97 HIS A C 1
ATOM 783 O O . HIS A 1 97 ? 26.927 10.058 27.109 1.00 11.80 97 HIS A O 1
ATOM 790 N N . ALA A 1 98 ? 26.165 9.976 29.226 1.00 12.13 98 ALA A N 1
ATOM 791 C CA . ALA A 1 98 ? 26.758 8.670 29.488 1.00 11.44 98 ALA A CA 1
ATOM 792 C C . ALA A 1 98 ? 26.184 7.656 28.506 1.00 12.74 98 ALA A C 1
ATOM 793 O O . ALA A 1 98 ? 26.877 6.729 28.081 1.00 12.97 98 ALA A O 1
ATOM 795 N N . TYR A 1 99 ? 24.917 7.841 28.141 1.00 12.26 99 TYR A N 1
ATOM 796 C CA . TYR A 1 99 ? 24.257 6.940 27.202 1.00 12.60 99 TYR A CA 1
ATOM 797 C C . TYR A 1 99 ? 24.325 7.430 25.755 1.00 13.47 99 TYR A C 1
ATOM 798 O O . TYR A 1 99 ? 23.670 6.874 24.870 1.00 14.78 99 TYR A O 1
ATOM 807 N N . GLY A 1 100 ? 25.120 8.468 25.517 1.00 12.22 100 GLY A N 1
ATOM 808 C CA . GLY A 1 100 ? 25.266 9.000 24.173 1.00 13.17 100 GLY A CA 1
ATOM 809 C C . GLY A 1 100 ? 24.055 9.767 23.679 1.00 13.32 100 GLY A C 1
ATOM 810 O O . GLY A 1 100 ? 23.881 9.959 22.474 1.00 13.72 100 GLY A O 1
ATOM 811 N N . ILE A 1 101 ? 23.216 10.209 24.608 1.00 12.15 101 ILE A N 1
ATOM 812 C CA . ILE A 1 101 ? 22.016 10.965 24.263 1.00 11.37 101 ILE A CA 1
ATOM 813 C C . ILE A 1 101 ? 22.288 12.453 24.453 1.00 11.62 101 ILE A C 1
ATOM 814 O O . ILE A 1 101 ? 22.729 12.877 25.523 1.00 11.79 101 ILE A O 1
ATOM 819 N N . LYS A 1 102 ? 22.036 13.242 23.412 1.00 10.30 102 LYS A N 1
ATOM 820 C CA . LYS A 1 102 ? 22.271 14.678 23.485 1.00 12.10 102 LYS A CA 1
ATOM 821 C C . LYS A 1 102 ? 21.124 15.411 24.166 1.00 11.13 102 LYS A C 1
ATOM 822 O O . LYS A 1 102 ? 20.012 14.891 24.264 1.00 10.39 102 LYS A O 1
ATOM 828 N N . VAL A 1 103 ? 21.407 16.619 24.647 1.00 9.42 103 VAL A N 1
ATOM 829 C CA . VAL A 1 103 ? 20.414 17.403 25.370 1.00 9.31 103 VAL A CA 1
ATOM 830 C C . VAL A 1 103 ? 20.180 18.771 24.747 1.00 9.16 103 VAL A C 1
ATOM 831 O O . VAL A 1 103 ? 21.118 19.513 24.449 1.00 9.79 103 VAL A O 1
ATOM 835 N N . ILE A 1 104 ? 18.905 19.096 24.568 1.00 7.55 104 ILE A N 1
ATOM 836 C CA . ILE A 1 104 ? 18.485 20.352 23.954 1.00 8.63 104 ILE A CA 1
ATOM 837 C C . ILE A 1 104 ? 17.887 21.309 24.984 1.00 8.92 104 ILE A C 1
ATOM 838 O O . ILE A 1 104 ? 16.951 20.958 25.706 1.00 8.63 104 ILE A O 1
ATOM 843 N N . ALA A 1 105 ? 18.430 22.521 25.040 1.00 8.50 105 ALA A N 1
ATOM 844 C CA . ALA A 1 105 ? 17.958 23.537 25.976 1.00 8.81 105 ALA A CA 1
ATOM 845 C C . ALA A 1 105 ? 16.838 24.365 25.358 1.00 9.56 105 ALA A C 1
ATOM 846 O O . ALA A 1 105 ? 16.919 24.758 24.193 1.00 10.38 105 ALA A O 1
ATOM 848 N N . ASP A 1 106 ? 15.791 24.615 26.140 1.00 8.99 106 ASP A N 1
ATOM 849 C CA . ASP A 1 106 ? 14.664 25.422 25.680 1.00 9.07 106 ASP A CA 1
ATOM 850 C C . ASP A 1 106 ? 15.024 26.852 26.080 1.00 9.68 106 ASP A C 1
ATOM 851 O O . ASP A 1 106 ? 14.954 27.223 27.254 1.00 10.66 106 ASP A O 1
ATOM 856 N N . VAL A 1 107 ? 15.420 27.639 25.085 1.00 9.45 107 VAL A N 1
ATOM 857 C CA . VAL A 1 107 ? 15.855 29.021 25.278 1.00 9.21 107 VAL A CA 1
ATOM 858 C C . VAL A 1 107 ? 14.723 30.031 25.123 1.00 9.44 107 VAL A C 1
ATOM 859 O O . VAL A 1 107 ? 14.198 30.228 24.026 1.00 9.79 107 VAL A O 1
ATOM 863 N N . VAL A 1 108 ? 14.360 30.676 26.231 1.00 8.88 108 V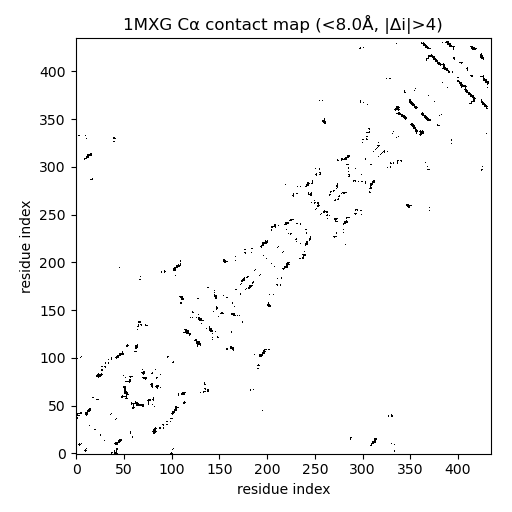AL A N 1
ATOM 864 C CA . VAL A 1 108 ? 13.276 31.655 26.229 1.00 8.95 108 VAL A CA 1
ATOM 865 C C . VAL A 1 108 ? 13.866 33.052 26.360 1.00 9.13 108 VAL A C 1
ATOM 866 O O . VAL A 1 108 ? 14.142 33.516 27.468 1.00 10.34 108 VAL A O 1
ATOM 870 N N . ILE A 1 109 ? 14.055 33.727 25.227 1.00 9.01 109 ILE A N 1
ATOM 871 C CA . ILE A 1 109 ? 14.649 35.055 25.261 1.00 8.70 109 ILE A CA 1
ATOM 872 C C . ILE A 1 109 ? 13.877 36.171 24.573 1.00 9.67 109 ILE A C 1
ATOM 873 O O . ILE A 1 109 ? 14.419 37.249 24.334 1.00 11.14 109 ILE A O 1
ATOM 878 N N . ASN A 1 110 ? 12.614 35.936 24.242 1.00 10.07 110 ASN A N 1
ATOM 879 C CA . ASN A 1 110 ? 11.854 37.023 23.652 1.00 9.31 110 ASN A CA 1
ATOM 880 C C . ASN A 1 110 ? 11.424 37.956 24.780 1.00 9.83 110 ASN A C 1
ATOM 881 O O . ASN A 1 110 ? 11.356 39.172 24.611 1.00 9.79 110 ASN A O 1
ATOM 886 N N . HIS A 1 111 ? 11.147 37.374 25.940 1.00 10.56 111 HIS A N 1
ATOM 887 C CA . HIS A 1 111 ? 10.663 38.142 27.078 1.00 10.05 111 HIS A CA 1
ATOM 888 C C . HIS A 1 111 ? 11.235 37.653 28.396 1.00 10.50 111 HIS A C 1
ATOM 889 O O . HIS A 1 111 ? 11.839 36.584 28.476 1.00 9.90 111 HIS A O 1
ATOM 896 N N . ARG A 1 112 ? 11.007 38.443 29.437 1.00 10.48 112 ARG A N 1
ATOM 897 C CA . ARG A 1 112 ? 11.473 38.114 30.769 1.00 10.24 112 ARG A CA 1
ATOM 898 C C . ARG A 1 112 ? 10.302 38.403 31.699 1.00 11.47 112 ARG A C 1
ATOM 899 O O . ARG A 1 112 ? 9.384 39.132 31.324 1.00 13.50 112 ARG A O 1
ATOM 907 N N . ALA A 1 113 ? 10.317 37.834 32.898 1.00 9.91 113 ALA A N 1
ATOM 908 C CA . ALA A 1 113 ? 9.216 38.046 33.830 1.00 11.21 113 ALA A CA 1
ATOM 909 C C . ALA A 1 113 ? 9.682 38.057 35.276 1.00 11.52 113 ALA A C 1
ATOM 910 O O . ALA A 1 113 ? 10.786 37.613 35.582 1.00 10.64 113 ALA A O 1
ATOM 912 N N . GLY A 1 114 ? 8.831 38.567 36.165 1.00 11.34 114 GLY A N 1
ATOM 913 C CA . GLY A 1 114 ? 9.172 38.602 37.576 1.00 11.79 114 GLY A CA 1
ATOM 914 C C . GLY A 1 114 ? 10.015 39.785 38.012 1.00 12.13 114 GLY A C 1
ATOM 915 O O . GLY A 1 114 ? 10.451 39.853 39.163 1.00 11.64 114 GLY A O 1
ATOM 916 N N . GLY A 1 115 ? 10.249 40.722 37.100 1.00 12.73 115 GLY A N 1
ATOM 917 C CA . GLY A 1 115 ? 11.042 41.884 37.448 1.00 12.48 115 GLY A CA 1
ATOM 918 C C . GLY A 1 115 ? 10.317 42.763 38.448 1.00 13.04 115 GLY A C 1
ATOM 919 O O . GLY A 1 115 ? 9.092 42.704 38.566 1.00 13.53 115 GLY A O 1
ATOM 920 N N . ASP A 1 116 ? 11.071 43.574 39.181 1.00 13.65 116 ASP A N 1
ATOM 921 C CA . ASP A 1 116 ? 10.472 44.477 40.151 1.00 13.71 116 ASP A CA 1
ATOM 922 C C . ASP A 1 116 ? 9.997 45.736 39.444 1.00 13.27 116 ASP A C 1
ATOM 923 O O . ASP A 1 116 ? 10.369 46.002 38.303 1.00 12.73 116 ASP A O 1
ATOM 928 N N . LEU A 1 117 ? 9.166 46.508 40.132 1.00 13.71 117 LEU A N 1
ATOM 929 C CA . LEU A 1 117 ? 8.614 47.731 39.572 1.00 13.42 117 LEU A CA 1
ATOM 930 C C . LEU A 1 117 ? 9.618 48.881 39.620 1.00 13.35 117 LEU A C 1
ATOM 931 O O . LEU A 1 117 ? 10.322 49.058 40.611 1.00 14.03 117 LEU A O 1
ATOM 936 N N . GLU A 1 118 ? 9.678 49.657 38.543 1.00 13.26 118 GLU A N 1
ATOM 937 C CA . GLU A 1 118 ? 10.571 50.809 38.475 1.00 13.14 118 GLU A CA 1
ATOM 938 C C . GLU A 1 118 ? 10.003 51.821 37.488 1.00 13.04 118 GLU A C 1
ATOM 939 O O . GLU A 1 118 ? 9.257 51.459 36.578 1.00 13.36 118 GLU A O 1
ATOM 945 N N . TRP A 1 119 ? 10.351 53.091 37.669 1.00 13.42 119 TRP A N 1
ATOM 946 C CA . TRP A 1 119 ? 9.872 54.113 36.753 1.00 13.99 119 TRP A CA 1
ATOM 947 C C . TRP A 1 119 ? 10.551 53.921 35.404 1.00 13.80 119 TRP A C 1
ATOM 948 O O . TRP A 1 119 ? 11.769 53.737 35.331 1.00 16.18 119 TRP A O 1
ATOM 959 N N . ASN A 1 120 ? 9.755 53.959 34.343 1.00 13.96 120 ASN A N 1
ATOM 960 C CA . ASN A 1 120 ? 10.259 53.776 32.987 1.00 14.25 120 ASN A CA 1
ATOM 961 C C . ASN A 1 120 ? 10.007 55.064 32.204 1.00 15.92 120 ASN A C 1
ATOM 962 O O . ASN A 1 120 ? 8.885 55.335 31.784 1.00 15.95 120 ASN A O 1
ATOM 967 N N . PRO A 1 121 ? 11.055 55.877 32.002 1.00 16.58 121 PRO A N 1
ATOM 968 C CA . PRO A 1 121 ? 10.916 57.140 31.270 1.00 17.52 121 PRO A CA 1
ATOM 969 C C . PRO A 1 121 ? 10.472 57.021 29.813 1.00 17.96 121 PRO A C 1
ATOM 970 O O . PRO A 1 121 ? 9.950 57.979 29.245 1.00 18.49 121 PRO A O 1
ATOM 974 N N . PHE A 1 122 ? 10.670 55.855 29.205 1.00 17.61 122 PHE A N 1
ATOM 975 C CA . PHE A 1 122 ? 10.269 55.665 27.812 1.00 17.93 122 PHE A CA 1
ATOM 976 C C . PHE A 1 122 ? 8.770 55.414 27.697 1.00 19.01 122 PHE A C 1
ATOM 977 O O . PHE A 1 122 ? 8.157 55.700 26.667 1.00 18.08 122 PHE A O 1
ATOM 985 N N . VAL A 1 123 ? 8.189 54.877 28.764 1.00 17.95 123 VAL A N 1
ATOM 986 C CA . VAL A 1 123 ? 6.767 54.571 28.805 1.00 19.44 123 VAL A CA 1
ATOM 987 C C . VAL A 1 123 ? 5.995 55.651 29.557 1.00 19.84 123 VAL A C 1
ATOM 988 O O . VAL A 1 123 ? 4.812 55.874 29.300 1.00 21.71 123 VAL A O 1
ATOM 992 N N . GLY A 1 124 ? 6.670 56.327 30.479 1.00 19.56 124 GLY A N 1
ATOM 993 C CA . GLY A 1 124 ? 6.009 57.359 31.256 1.00 19.53 124 GLY A CA 1
ATOM 994 C C . GLY A 1 124 ? 5.134 56.725 32.320 1.00 19.29 124 GLY A C 1
ATOM 995 O O . GLY A 1 124 ? 4.063 57.234 32.655 1.00 18.21 124 GLY A O 1
ATOM 996 N N . ASP A 1 125 ? 5.594 55.598 32.852 1.00 17.31 125 ASP A N 1
ATOM 997 C CA . ASP A 1 125 ? 4.861 54.882 33.887 1.00 16.44 125 ASP A CA 1
ATOM 998 C C . ASP A 1 125 ? 5.772 53.807 34.464 1.00 16.17 125 ASP A C 1
ATOM 999 O O . ASP A 1 125 ? 6.895 53.614 33.994 1.00 16.30 125 ASP A O 1
ATOM 1004 N N . TYR A 1 126 ? 5.293 53.120 35.492 1.00 14.99 126 TYR A N 1
ATOM 1005 C CA . TYR A 1 126 ? 6.067 52.062 36.127 1.00 15.38 126 TYR A CA 1
ATOM 1006 C C . TYR A 1 126 ? 5.936 50.768 35.335 1.00 14.97 126 TYR A C 1
ATOM 1007 O O . TYR A 1 126 ? 4.847 50.419 34.874 1.00 16.49 126 TYR A O 1
ATOM 1016 N N . THR A 1 127 ? 7.051 50.064 35.171 1.00 13.35 127 THR A N 1
ATOM 1017 C CA . THR A 1 127 ? 7.053 48.795 34.457 1.00 12.22 127 THR A CA 1
ATOM 1018 C C . THR A 1 127 ? 7.801 47.749 35.287 1.00 11.72 127 THR A C 1
ATOM 1019 O O . THR A 1 127 ? 8.635 48.091 36.129 1.00 11.54 127 THR A O 1
ATOM 1023 N N . TRP A 1 128 ? 7.487 46.477 35.060 1.00 11.43 128 TRP A N 1
ATOM 1024 C CA . TRP A 1 128 ? 8.133 45.383 35.789 1.00 11.49 128 TRP A CA 1
ATOM 1025 C C . TRP A 1 128 ? 9.448 45.050 35.108 1.00 11.67 128 TRP A C 1
ATOM 1026 O O . TRP A 1 128 ? 9.674 43.908 34.704 1.00 11.53 128 TRP A O 1
ATOM 1037 N N . THR A 1 129 ? 10.322 46.041 34.999 1.00 10.76 129 THR A N 1
ATOM 1038 C CA . THR A 1 129 ? 11.584 45.846 34.307 1.00 10.69 129 THR A CA 1
ATOM 1039 C C . THR A 1 129 ? 12.845 45.882 35.164 1.00 11.04 129 THR A C 1
ATOM 1040 O O . THR A 1 129 ? 13.954 45.829 34.632 1.00 11.73 129 THR A O 1
ATOM 1044 N N . ASP A 1 130 ? 12.684 45.957 36.482 1.00 11.01 130 ASP A N 1
ATOM 1045 C CA . ASP A 1 130 ? 13.835 45.998 37.381 1.00 11.55 130 ASP A CA 1
ATOM 1046 C C . ASP A 1 130 ? 14.321 44.602 37.768 1.00 10.59 130 ASP A C 1
ATOM 1047 O O . ASP A 1 130 ? 13.749 43.959 38.643 1.00 12.44 130 ASP A O 1
ATOM 1052 N N . PHE A 1 131 ? 15.379 44.136 37.108 1.00 10.41 131 PHE A N 1
ATOM 1053 C CA . PHE A 1 131 ? 15.943 42.822 37.413 1.00 10.05 131 PHE A CA 1
ATOM 1054 C C . PHE A 1 131 ? 17.279 42.972 38.138 1.00 10.40 131 PHE A C 1
ATOM 1055 O O . PHE A 1 131 ? 18.142 42.101 38.062 1.00 11.10 131 PHE A O 1
ATOM 1063 N N . SER A 1 132 ? 17.434 44.076 38.860 1.00 10.13 132 SER A N 1
ATOM 1064 C CA . SER A 1 132 ? 18.670 44.340 39.588 1.00 10.77 132 SER A CA 1
ATOM 1065 C C . SER A 1 132 ? 18.917 43.390 40.755 1.00 11.15 132 SER A C 1
ATOM 1066 O O . SER A 1 132 ? 20.057 43.246 41.204 1.00 12.08 132 SER A O 1
ATOM 1069 N N . LYS A 1 133 ? 17.866 42.730 41.236 1.00 11.51 133 LYS A N 1
ATOM 1070 C CA . LYS A 1 133 ? 18.001 41.842 42.388 1.00 11.45 133 LYS A CA 1
ATOM 1071 C C . LYS A 1 133 ? 18.093 40.339 42.134 1.00 11.12 133 LYS A C 1
ATOM 1072 O O . LYS A 1 133 ? 17.956 39.553 43.076 1.00 13.15 133 LYS A O 1
ATOM 1078 N N . VAL A 1 134 ? 18.328 39.929 40.889 1.00 11.08 134 VAL A N 1
ATOM 1079 C CA . VAL A 1 134 ? 18.448 38.497 40.606 1.00 10.75 134 VAL A CA 1
ATOM 1080 C C . VAL A 1 134 ? 19.525 37.919 41.528 1.00 10.99 134 VAL A C 1
ATOM 1081 O O . VAL A 1 134 ? 20.620 38.471 41.642 1.00 12.15 134 VAL A O 1
ATOM 1085 N N . ALA A 1 135 ? 19.211 36.811 42.193 1.00 10.60 135 ALA A N 1
ATOM 1086 C CA . ALA A 1 135 ? 20.145 36.206 43.141 1.00 10.02 135 ALA A CA 1
ATOM 1087 C C . ALA A 1 135 ? 21.484 35.755 42.565 1.00 12.17 135 ALA A C 1
ATOM 1088 O O . ALA A 1 135 ? 22.487 35.729 43.279 1.00 13.35 135 ALA A O 1
ATOM 1090 N N . SER A 1 136 ? 21.508 35.394 41.286 1.00 10.65 136 SER A N 1
ATOM 1091 C CA . SER A 1 136 ? 22.748 34.944 40.660 1.00 10.92 136 SER A CA 1
ATOM 1092 C C . SER A 1 136 ? 23.715 36.104 40.475 1.00 11.49 136 SER A C 1
ATOM 1093 O O . SER A 1 136 ? 24.923 35.901 40.338 1.00 12.35 136 SER A O 1
ATOM 1096 N N . GLY A 1 137 ? 23.176 37.319 40.465 1.00 12.07 137 GLY A N 1
ATOM 1097 C CA . GLY A 1 137 ? 24.009 38.489 40.265 1.00 13.46 137 GLY A CA 1
ATOM 1098 C C . GLY A 1 137 ? 24.456 38.602 38.818 1.00 14.26 137 GLY A C 1
ATOM 1099 O O . GLY A 1 137 ? 25.317 39.416 38.490 1.00 16.30 137 GLY A O 1
ATOM 1100 N N . LYS A 1 138 ? 23.872 37.785 37.945 1.00 12.17 138 LYS A N 1
ATOM 1101 C CA . LYS A 1 138 ? 24.232 37.800 36.532 1.00 12.39 138 LYS A CA 1
ATOM 1102 C C . LYS A 1 138 ? 23.075 38.259 35.652 1.00 9.53 138 LYS A C 1
ATOM 1103 O O . LYS A 1 138 ? 21.925 37.901 35.882 1.00 10.68 138 LYS A O 1
ATOM 1109 N N . TYR A 1 139 ? 23.401 39.060 34.644 1.00 9.95 139 TYR A N 1
ATOM 1110 C CA . TYR A 1 139 ? 22.415 39.596 33.716 1.00 10.00 139 TYR A CA 1
ATOM 1111 C C . TYR A 1 139 ? 21.301 40.378 34.399 1.00 10.81 139 TYR A C 1
ATOM 1112 O O . TYR A 1 139 ? 20.115 40.052 34.274 1.00 10.37 139 TYR A O 1
ATOM 1121 N N . THR A 1 140 ? 21.686 41.398 35.155 1.00 11.04 140 THR A N 1
ATOM 1122 C CA . THR A 1 140 ? 20.696 42.262 35.769 1.00 9.40 140 THR A CA 1
ATOM 1123 C C . THR A 1 140 ? 20.162 43.026 34.559 1.00 9.59 140 THR A C 1
ATOM 1124 O O . THR A 1 140 ? 20.733 42.942 33.473 1.00 9.99 140 THR A O 1
ATOM 1128 N N . ALA A 1 141 ? 19.069 43.757 34.732 1.00 9.07 141 ALA A N 1
ATOM 1129 C CA . ALA A 1 141 ? 18.506 44.517 33.626 1.00 8.87 141 ALA A CA 1
ATOM 1130 C C . ALA A 1 141 ? 17.557 45.578 34.160 1.00 9.07 141 ALA A C 1
ATOM 1131 O O . ALA A 1 141 ? 17.186 45.550 35.333 1.00 9.58 141 ALA A O 1
ATOM 1133 N N . ASN A 1 142 ? 17.201 46.528 33.301 1.00 9.89 142 ASN A N 1
ATOM 1134 C CA . ASN A 1 142 ? 16.241 47.569 33.650 1.00 10.08 142 ASN A CA 1
ATOM 1135 C C . ASN A 1 142 ? 15.508 47.993 32.386 1.00 10.57 142 ASN A C 1
ATOM 1136 O O . ASN A 1 142 ? 15.628 47.329 31.356 1.00 10.12 142 ASN A O 1
ATOM 1141 N N . TYR 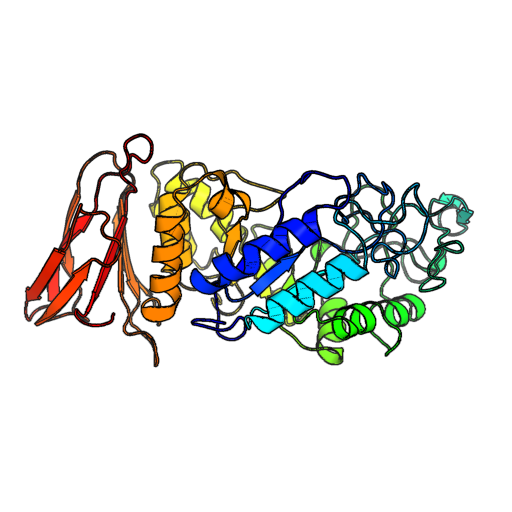A 1 143 ? 14.745 49.078 32.453 1.00 11.30 143 TYR A N 1
ATOM 1142 C CA . TYR A 1 143 ? 13.973 49.526 31.297 1.00 11.41 143 TYR A CA 1
ATOM 1143 C C . TYR A 1 143 ? 14.750 49.687 29.990 1.00 11.23 143 TYR A C 1
ATOM 1144 O O . TYR A 1 143 ? 14.174 49.582 28.910 1.00 11.90 143 TYR A O 1
ATOM 1153 N N . LEU A 1 144 ? 16.053 49.930 30.076 1.00 10.87 144 LEU A N 1
ATOM 1154 C CA . LEU A 1 144 ? 16.859 50.101 28.871 1.00 10.47 144 LEU A CA 1
ATOM 1155 C C . LEU A 1 144 ? 16.979 48.811 28.062 1.00 10.63 144 LEU A C 1
ATOM 1156 O O . LEU A 1 144 ? 17.316 48.841 26.881 1.00 11.55 144 LEU A O 1
ATOM 1161 N N . ASP A 1 145 ? 16.682 47.680 28.695 1.00 9.93 145 ASP A N 1
ATOM 1162 C CA . ASP A 1 145 ? 16.805 46.383 28.033 1.00 9.74 145 ASP A CA 1
ATOM 1163 C C . ASP A 1 145 ? 15.520 45.861 27.413 1.00 10.62 145 ASP A C 1
ATOM 1164 O O . ASP A 1 145 ? 15.486 44.742 26.897 1.00 10.97 145 ASP A O 1
ATOM 1169 N N . PHE A 1 146 ? 14.469 46.670 27.450 1.00 10.47 146 PHE A N 1
ATOM 1170 C CA . PHE A 1 146 ? 13.188 46.252 26.896 1.00 9.46 146 PHE A CA 1
ATOM 1171 C C . PHE A 1 146 ? 12.589 47.306 25.977 1.00 10.57 146 PHE A C 1
ATOM 1172 O O . PHE A 1 146 ? 13.098 48.422 25.872 1.00 10.77 146 PHE A O 1
ATOM 1180 N N . HIS A 1 147 ? 11.508 46.931 25.301 1.00 10.22 147 HIS A N 1
ATOM 1181 C CA . HIS A 1 147 ? 10.810 47.839 24.400 1.00 10.79 147 HIS A CA 1
ATOM 1182 C C . HIS A 1 147 ? 9.649 48.458 25.164 1.00 11.22 147 HIS A C 1
ATOM 1183 O O . HIS A 1 147 ? 8.989 47.784 25.952 1.00 11.00 147 HIS A O 1
ATOM 1190 N N . PRO A 1 148 ? 9.390 49.756 24.950 1.00 11.91 148 PRO A N 1
ATOM 1191 C CA . PRO A 1 148 ? 10.110 50.655 24.046 1.00 12.64 148 PRO A CA 1
ATOM 1192 C C . PRO A 1 148 ? 11.330 51.283 24.712 1.00 13.34 148 PRO A C 1
ATOM 1193 O O . PRO A 1 148 ? 11.395 51.377 25.937 1.00 13.00 148 PRO A O 1
ATOM 1197 N N . ASN A 1 149 ? 12.295 51.703 23.899 1.00 14.11 149 ASN A N 1
ATOM 1198 C CA . ASN A 1 149 ? 13.484 52.369 24.415 1.00 14.12 149 ASN A CA 1
ATOM 1199 C C . ASN A 1 149 ? 13.972 53.431 23.431 1.00 15.20 149 ASN A C 1
ATOM 1200 O O . ASN A 1 149 ? 13.243 53.808 22.512 1.00 15.72 149 ASN A O 1
ATOM 1205 N N . GLU A 1 150 ? 15.196 53.914 23.617 1.00 16.65 150 GLU A N 1
ATOM 1206 C CA . GLU A 1 150 ? 15.730 54.962 22.751 1.00 18.19 150 GLU A CA 1
ATOM 1207 C C . GLU A 1 150 ? 16.036 54.530 21.317 1.00 19.63 150 GLU A C 1
ATOM 1208 O O . GLU A 1 150 ? 16.144 55.376 20.428 1.00 20.39 150 GLU A O 1
ATOM 1214 N N . LEU A 1 151 ? 16.184 53.228 21.087 1.00 19.55 151 LEU A N 1
ATOM 1215 C CA . LEU A 1 151 ? 16.479 52.727 19.744 1.00 20.18 151 LEU A CA 1
ATOM 1216 C C . LEU A 1 151 ? 15.227 52.624 18.878 1.00 21.11 151 LEU A C 1
ATOM 1217 O O . LEU A 1 151 ? 15.219 53.065 17.727 1.00 21.71 151 LEU A O 1
ATOM 1222 N N . HIS A 1 152 ? 14.180 52.021 19.430 1.00 19.46 152 HIS A N 1
ATOM 1223 C CA . HIS A 1 152 ? 12.908 51.863 18.736 1.00 19.72 152 HIS A CA 1
ATOM 1224 C C . HIS A 1 152 ? 11.829 51.502 19.750 1.00 19.98 152 HIS A C 1
ATOM 1225 O O . HIS A 1 152 ? 12.136 51.091 20.870 1.00 19.72 152 HIS A O 1
ATOM 1232 N N A CYS A 1 153 ? 10.573 51.650 19.346 0.70 19.86 153 CYS A N 1
ATOM 1233 N N B CYS A 1 153 ? 10.566 51.661 19.368 0.30 20.39 153 CYS A N 1
ATOM 1234 C CA A CYS A 1 153 ? 9.444 51.366 20.221 0.70 20.82 153 CYS A CA 1
ATOM 1235 C CA B CYS A 1 153 ? 9.463 51.370 20.280 0.30 21.24 153 CYS A CA 1
ATOM 1236 C C A CYS A 1 153 ? 9.134 49.882 20.362 0.70 20.11 153 CYS A C 1
ATOM 1237 C C B CYS A 1 153 ? 9.135 49.886 20.409 0.30 20.94 153 CYS A C 1
ATOM 1238 O O A CYS A 1 153 ? 8.599 49.454 21.384 0.70 19.74 153 CYS A O 1
ATOM 1239 O O B CYS A 1 153 ? 8.581 49.459 21.421 0.30 20.89 153 CYS A O 1
ATOM 1244 N N A CYS A 1 154 ? 9.467 49.097 19.342 0.70 20.62 154 CYS A N 1
ATOM 1245 N N B CYS A 1 154 ? 9.473 49.100 19.391 0.30 21.12 154 CYS A N 1
ATOM 1246 C CA A CYS A 1 154 ? 9.171 47.670 19.382 0.70 20.78 154 CYS A CA 1
ATOM 1247 C CA B CYS A 1 154 ? 9.193 47.669 19.425 0.30 20.92 154 CYS A CA 1
ATOM 1248 C C A CYS A 1 154 ? 9.952 46.875 18.350 0.70 19.17 154 CYS A C 1
ATOM 1249 C C B CYS A 1 154 ? 9.931 46.877 18.351 0.30 19.34 154 CYS A C 1
ATOM 1250 O O A CYS A 1 154 ? 10.612 47.442 17.479 0.70 19.23 154 CYS A O 1
ATOM 1251 O O B CYS A 1 154 ? 10.544 47.450 17.450 0.30 19.41 154 CYS A O 1
ATOM 1256 N N . ASP A 1 155 ? 9.873 45.552 18.460 1.00 17.29 155 ASP A N 1
ATOM 1257 C CA . ASP A 1 155 ? 10.539 44.673 17.512 1.00 16.23 155 ASP A CA 1
ATOM 1258 C C . ASP A 1 155 ? 9.501 43.812 16.801 1.00 15.99 155 ASP A C 1
ATOM 1259 O O . ASP A 1 155 ? 8.334 44.194 16.706 1.00 15.51 155 ASP A O 1
ATOM 1264 N N . GLU A 1 156 ? 9.929 42.655 16.307 1.00 15.85 156 GLU A N 1
ATOM 1265 C CA . GLU A 1 156 ? 9.053 41.746 15.578 1.00 15.93 156 GLU A CA 1
ATOM 1266 C C . GLU A 1 156 ? 7.757 41.350 16.286 1.00 16.97 156 GLU A C 1
ATOM 1267 O O . GLU A 1 156 ? 6.740 41.105 15.631 1.00 15.83 156 GLU A O 1
ATOM 1273 N N . GLY A 1 157 ? 7.779 41.274 17.613 1.00 14.87 157 GLY A N 1
ATOM 1274 C CA . GLY A 1 157 ? 6.568 40.898 18.321 1.00 14.93 157 GLY A CA 1
ATOM 1275 C C . GLY A 1 157 ? 6.708 40.780 19.825 1.00 14.66 157 GLY A C 1
ATOM 1276 O O . GLY A 1 157 ? 7.817 40.692 20.355 1.00 13.18 157 GLY A O 1
ATOM 1277 N N . THR A 1 158 ? 5.570 40.777 20.514 1.00 15.56 158 THR A N 1
ATOM 1278 C CA . THR A 1 158 ? 5.549 40.668 21.966 1.00 16.15 158 THR A CA 1
ATOM 1279 C C . THR A 1 158 ? 4.786 39.424 22.400 1.00 16.92 158 THR A C 1
ATOM 1280 O O . THR A 1 158 ? 4.063 38.814 21.609 1.00 17.21 158 THR A O 1
ATOM 1284 N N . PHE A 1 159 ? 4.956 39.054 23.663 1.00 17.44 159 PHE A N 1
ATOM 1285 C CA . PHE A 1 159 ? 4.280 37.891 24.218 1.00 19.28 159 PHE A CA 1
ATOM 1286 C C . PHE A 1 159 ? 3.482 38.348 25.430 1.00 19.74 159 PHE A C 1
ATOM 1287 O O . PHE A 1 159 ? 4.049 38.628 26.488 1.00 18.54 159 PHE A O 1
ATOM 1295 N N . GLY A 1 160 ? 2.166 38.433 25.269 1.00 21.11 160 GLY A N 1
ATOM 1296 C CA . GLY A 1 160 ? 1.327 38.873 26.364 1.00 23.12 160 GLY A CA 1
ATOM 1297 C C . GLY A 1 160 ? 1.809 40.217 26.871 1.00 23.02 160 GLY A C 1
ATOM 1298 O O . GLY A 1 160 ? 2.163 41.096 26.082 1.00 25.16 160 GLY A O 1
ATOM 1299 N N . GLY A 1 161 ? 1.836 40.377 28.188 1.00 22.83 161 GLY A N 1
ATOM 1300 C CA . GLY A 1 161 ? 2.282 41.631 28.760 1.00 21.26 161 GLY A CA 1
ATOM 1301 C C . GLY A 1 161 ? 3.670 41.554 29.363 1.00 20.39 161 GLY A C 1
ATOM 1302 O O . GLY A 1 161 ? 4.079 42.455 30.093 1.00 22.06 161 GLY A O 1
ATOM 1303 N N . PHE A 1 162 ? 4.400 40.484 29.058 1.00 17.99 162 PHE A N 1
ATOM 1304 C CA . PHE A 1 162 ? 5.749 40.312 29.592 1.00 16.35 162 PHE A CA 1
ATOM 1305 C C . PHE A 1 162 ? 6.747 41.264 28.945 1.00 14.17 162 PHE A C 1
ATOM 1306 O O . PHE A 1 162 ? 6.713 41.480 27.732 1.00 13.03 162 PHE A O 1
ATOM 1314 N N . PRO A 1 163 ? 7.651 41.846 29.752 1.00 12.79 163 PRO A N 1
ATOM 1315 C CA . PRO A 1 163 ? 8.668 42.770 29.243 1.00 12.58 163 PRO A CA 1
ATOM 1316 C C . PRO A 1 163 ? 9.361 42.141 28.038 1.00 12.71 163 PRO A C 1
ATOM 1317 O O . PRO A 1 163 ? 9.842 41.006 28.102 1.00 12.32 163 PRO A O 1
ATOM 1321 N N . ASP A 1 164 ? 9.408 42.897 26.948 1.00 11.25 164 ASP A N 1
ATOM 1322 C CA . ASP A 1 164 ? 9.979 42.437 25.689 1.00 11.10 164 ASP A CA 1
ATOM 1323 C C . ASP A 1 164 ? 11.448 42.837 25.544 1.00 10.37 164 ASP A C 1
ATOM 1324 O O . ASP A 1 164 ? 11.770 44.015 25.405 1.00 10.93 164 ASP A O 1
ATOM 1329 N N . ILE A 1 165 ? 12.330 41.841 25.554 1.00 9.75 165 ILE A N 1
ATOM 1330 C CA . ILE A 1 165 ? 13.773 42.072 25.466 1.00 9.68 165 ILE A CA 1
ATOM 1331 C C . ILE A 1 165 ? 14.261 42.704 24.163 1.00 11.27 165 ILE A C 1
ATOM 1332 O O . ILE A 1 165 ? 13.870 42.287 23.069 1.00 10.63 165 ILE A O 1
ATOM 1337 N N . CYS A 1 166 ? 15.119 43.715 24.292 1.00 11.03 166 CYS A N 1
ATOM 1338 C CA . CYS A 1 166 ? 15.694 44.384 23.125 1.00 10.63 166 CYS A CA 1
ATOM 1339 C C . CYS A 1 166 ? 17.068 43.787 22.864 1.00 11.35 166 CYS A C 1
ATOM 1340 O O . CYS A 1 166 ? 18.055 44.167 23.498 1.00 10.47 166 CYS A O 1
ATOM 1343 N N . HIS A 1 167 ? 17.131 42.849 21.927 1.00 10.02 167 HIS A N 1
ATOM 1344 C CA . HIS A 1 167 ? 18.388 42.193 21.613 1.00 10.51 167 HIS A CA 1
ATOM 1345 C C . HIS A 1 167 ? 19.392 43.089 20.922 1.00 11.45 167 HIS A C 1
ATOM 1346 O O . HIS A 1 167 ? 20.552 42.716 20.788 1.00 11.71 167 HIS A O 1
ATOM 1353 N N . HIS A 1 168 ? 18.953 44.263 20.478 1.00 11.64 168 HIS A N 1
ATOM 1354 C CA . HIS A 1 168 ? 19.867 45.187 19.819 1.00 11.26 168 HIS A CA 1
ATOM 1355 C C . HIS A 1 168 ? 20.803 45.862 20.823 1.00 11.80 168 HIS A C 1
ATOM 1356 O O . HIS A 1 168 ? 21.799 46.468 20.430 1.00 13.50 168 HIS A O 1
ATOM 1363 N N . LYS A 1 169 ? 20.487 45.768 22.113 1.00 11.37 169 LYS A N 1
ATOM 1364 C CA . LYS A 1 169 ? 21.350 46.363 23.135 1.00 10.71 169 LYS A CA 1
ATOM 1365 C C . LYS A 1 169 ? 22.540 45.435 23.398 1.00 12.07 169 LYS A C 1
ATOM 1366 O O . LYS A 1 169 ? 22.367 44.237 23.633 1.00 12.25 169 LYS A O 1
ATOM 1372 N N . GLU A 1 170 ? 23.748 45.990 23.361 1.00 11.98 170 GLU A N 1
ATOM 1373 C CA . GLU A 1 170 ? 24.954 45.193 23.577 1.00 12.85 170 GLU A CA 1
ATOM 1374 C C . GLU A 1 170 ? 24.974 44.458 24.915 1.00 11.53 170 GLU A C 1
ATOM 1375 O O . GLU A 1 170 ? 25.526 43.363 25.019 1.00 11.51 170 GLU A O 1
ATOM 1381 N N . TRP A 1 171 ? 24.377 45.059 25.939 1.00 10.08 171 TRP A N 1
ATOM 1382 C CA . TRP A 1 171 ? 24.335 44.445 27.262 1.00 9.81 171 TRP A CA 1
ATOM 1383 C C . TRP A 1 171 ? 23.589 43.117 27.200 1.00 10.94 171 TRP A C 1
ATOM 1384 O O . TRP A 1 171 ? 24.033 42.108 27.750 1.00 10.26 171 TRP A O 1
ATOM 1395 N N . ASP A 1 172 ? 22.454 43.119 26.516 1.00 10.35 172 ASP A N 1
ATOM 1396 C CA . ASP A 1 172 ? 21.651 41.915 26.397 1.00 11.17 172 ASP A CA 1
ATOM 1397 C C . ASP A 1 172 ? 22.312 40.877 25.505 1.00 11.67 172 ASP A C 1
ATOM 1398 O O . ASP A 1 172 ? 22.197 39.676 25.751 1.00 11.79 172 ASP A O 1
ATOM 1403 N N . GLN A 1 173 ? 23.019 41.333 24.477 1.00 11.27 173 GLN A N 1
ATOM 1404 C CA . GLN A 1 173 ? 23.719 40.408 23.595 1.00 11.16 173 GLN A CA 1
ATOM 1405 C C . GLN A 1 173 ? 24.803 39.705 24.409 1.00 11.91 173 GLN A C 1
ATOM 1406 O O . GLN A 1 173 ? 24.932 38.481 24.378 1.00 11.45 173 GLN A O 1
ATOM 1412 N N . TYR A 1 174 ? 25.577 40.496 25.144 1.00 10.63 174 TYR A N 1
ATOM 1413 C CA . TYR A 1 174 ? 26.660 39.969 25.962 1.00 11.09 174 TYR A CA 1
ATOM 1414 C C . TYR A 1 174 ? 26.201 38.925 26.970 1.00 11.83 174 TYR A C 1
ATOM 1415 O O . TYR A 1 174 ? 26.823 37.871 27.113 1.00 11.76 174 TYR A O 1
ATOM 1424 N N . TRP A 1 175 ? 25.111 39.224 27.668 1.00 10.79 175 TRP A N 1
ATOM 1425 C CA . TRP A 1 175 ? 24.595 38.321 28.687 1.00 10.72 175 TRP A CA 1
ATOM 1426 C C . TRP A 1 175 ? 23.860 37.097 28.170 1.00 10.90 175 TRP A C 1
ATOM 1427 O O . TRP A 1 175 ? 23.806 36.078 28.854 1.00 11.91 175 TRP A O 1
ATOM 1438 N N . LEU A 1 176 ? 23.300 37.184 26.970 1.00 11.18 176 LEU A N 1
ATOM 1439 C CA . LEU A 1 176 ? 22.575 36.047 26.426 1.00 10.59 176 LEU A CA 1
ATOM 1440 C C . LEU A 1 176 ? 23.436 35.056 25.644 1.00 10.65 176 LEU A C 1
ATOM 1441 O O . LEU A 1 176 ? 23.285 33.848 25.812 1.00 11.06 176 LEU A O 1
ATOM 1446 N N . TRP A 1 177 ? 24.356 35.542 24.813 1.00 10.98 177 TRP A N 1
ATOM 1447 C CA . TRP A 1 177 ? 25.187 34.614 24.041 1.00 11.30 177 TRP A CA 1
ATOM 1448 C C . TRP A 1 177 ? 26.533 35.151 23.583 1.00 12.37 177 TRP A C 1
ATOM 1449 O O . TRP A 1 177 ? 27.446 34.377 23.312 1.00 11.67 177 TRP A O 1
ATOM 1460 N N . LYS A 1 178 ? 26.655 36.470 23.501 1.00 12.62 178 LYS A N 1
ATOM 1461 C CA . LYS A 1 178 ? 27.860 37.091 22.965 1.00 13.62 178 LYS A CA 1
ATOM 1462 C C . LYS A 1 178 ? 29.045 37.284 23.905 1.00 13.28 178 LYS A C 1
ATOM 1463 O O . LYS A 1 178 ? 29.659 38.353 23.929 1.00 14.99 178 LYS A O 1
ATOM 1469 N N . SER A 1 179 ? 29.370 36.241 24.665 1.00 12.93 179 SER A N 1
ATOM 1470 C CA . SER A 1 179 ? 30.496 36.278 25.597 1.00 13.31 179 SER A CA 1
ATOM 1471 C C . SER A 1 179 ? 30.652 34.925 26.281 1.00 14.62 179 SER A C 1
ATOM 1472 O O . SER A 1 179 ? 29.760 34.079 26.211 1.00 14.20 179 SER A O 1
ATOM 1475 N N . ASN A 1 180 ? 31.782 34.726 26.951 1.00 14.77 180 ASN A N 1
ATOM 1476 C CA . ASN A 1 180 ? 32.018 33.474 27.658 1.00 16.20 180 ASN A CA 1
ATOM 1477 C C . ASN A 1 180 ? 31.362 33.485 29.033 1.00 16.01 180 ASN A C 1
ATOM 1478 O O . ASN A 1 180 ? 31.502 32.538 29.802 1.00 16.67 180 ASN A O 1
ATOM 1483 N N . GLU A 1 181 ? 30.642 34.563 29.334 1.00 15.32 181 GLU A N 1
ATOM 1484 C CA . GLU A 1 181 ? 29.944 34.704 30.610 1.00 15.42 181 GLU A CA 1
ATOM 1485 C C . GLU A 1 181 ? 28.437 34.664 30.364 1.00 13.82 181 GLU A C 1
ATOM 1486 O O . GLU A 1 181 ? 27.642 34.794 31.293 1.00 13.25 181 GLU A O 1
ATOM 1492 N N . SER A 1 182 ? 28.058 34.472 29.105 1.00 12.48 182 SER A N 1
ATOM 1493 C CA . SER A 1 182 ? 26.654 34.463 28.700 1.00 11.74 182 SER A CA 1
ATOM 1494 C C . SER A 1 182 ? 25.828 33.267 29.144 1.00 10.65 182 SER A C 1
ATOM 1495 O O . SER A 1 182 ? 26.353 32.271 29.636 1.00 10.13 182 SER A O 1
ATOM 1498 N N . TYR A 1 183 ? 24.518 33.386 28.946 1.00 9.56 183 TYR A N 1
ATOM 1499 C CA . TYR A 1 183 ? 23.571 32.335 29.286 1.00 9.74 183 TYR A CA 1
ATOM 1500 C C . TYR A 1 183 ? 23.886 31.124 28.413 1.00 9.62 183 TYR A C 1
ATOM 1501 O O . TYR A 1 183 ? 23.906 29.989 28.892 1.00 9.85 183 TYR A O 1
ATOM 1510 N N . ALA A 1 184 ? 24.146 31.374 27.133 1.00 9.92 184 ALA A N 1
ATOM 1511 C CA . ALA A 1 184 ? 24.488 30.302 26.202 1.00 9.59 184 ALA A CA 1
ATOM 1512 C C . ALA A 1 184 ? 25.748 29.589 26.691 1.00 10.41 184 ALA A C 1
ATOM 1513 O O . ALA A 1 184 ? 25.811 28.357 26.700 1.00 11.12 184 ALA A O 1
ATOM 1515 N N . ALA A 1 185 ? 26.750 30.366 27.097 1.00 10.54 185 ALA A N 1
ATOM 1516 C CA . ALA A 1 185 ? 27.998 29.794 27.592 1.00 11.20 185 ALA A CA 1
ATOM 1517 C C . ALA A 1 185 ? 27.735 28.928 28.816 1.00 11.41 185 ALA A C 1
ATOM 1518 O O . ALA A 1 185 ? 28.288 27.838 28.945 1.00 11.65 185 ALA A O 1
ATOM 1520 N N . TYR A 1 186 ? 26.888 29.417 29.716 1.00 10.35 186 TYR A N 1
ATOM 1521 C CA . TYR A 1 186 ? 26.560 28.672 30.924 1.00 9.47 186 TYR A CA 1
ATOM 1522 C C . TYR A 1 186 ? 25.868 27.353 30.587 1.00 10.36 186 TYR A C 1
ATOM 1523 O O . TYR A 1 186 ? 26.266 26.294 31.073 1.00 11.06 186 TYR A O 1
ATOM 1532 N N . LEU A 1 187 ? 24.842 27.412 29.744 1.00 10.67 187 LEU A N 1
ATOM 1533 C CA . LEU A 1 187 ? 24.124 26.204 29.355 1.00 10.85 187 LEU A CA 1
ATOM 1534 C C . LEU A 1 187 ? 25.067 25.199 28.703 1.00 11.30 187 LEU A C 1
ATOM 1535 O O . LEU A 1 187 ? 25.013 24.006 28.996 1.00 11.47 187 LEU A O 1
ATOM 1540 N N . ARG A 1 188 ? 25.939 25.683 27.826 1.00 11.54 188 ARG A N 1
ATOM 1541 C CA . ARG A 1 188 ? 26.887 24.804 27.155 1.00 12.17 188 ARG A CA 1
ATOM 1542 C C . ARG A 1 188 ? 27.879 24.229 28.167 1.00 12.53 188 ARG A C 1
ATOM 1543 O O . ARG A 1 188 ? 28.231 23.051 28.098 1.00 12.75 188 ARG A O 1
ATOM 1551 N N . SER A 1 189 ? 28.302 25.049 29.125 1.00 12.33 189 SER A N 1
ATOM 1552 C CA . SER A 1 189 ? 29.270 24.596 30.123 1.00 13.37 189 SER A CA 1
ATOM 1553 C C . SER A 1 189 ? 28.775 23.433 30.981 1.00 14.78 189 SER A C 1
ATOM 1554 O O . SER A 1 189 ? 29.585 22.629 31.452 1.00 15.86 189 SER A O 1
ATOM 1557 N N . ILE A 1 190 ? 27.464 23.333 31.195 1.00 13.54 190 ILE A N 1
ATOM 1558 C CA . ILE A 1 190 ? 26.946 22.230 32.002 1.00 13.18 190 ILE A CA 1
ATOM 1559 C C . ILE A 1 190 ? 26.549 21.024 31.157 1.00 12.79 190 ILE A C 1
ATOM 1560 O O . ILE A 1 190 ? 26.095 20.008 31.688 1.00 13.14 190 ILE A O 1
ATOM 1565 N N . GLY A 1 191 ? 26.713 21.134 29.841 1.00 12.02 191 GLY A N 1
ATOM 1566 C CA . GLY A 1 191 ? 26.414 19.997 28.987 1.00 11.55 191 GLY A CA 1
ATOM 1567 C C . GLY A 1 191 ? 25.373 20.114 27.891 1.00 11.18 191 GLY A C 1
ATOM 1568 O O . GLY A 1 191 ? 25.249 19.199 27.079 1.00 12.12 191 GLY A O 1
ATOM 1569 N N . PHE A 1 192 ? 24.612 21.202 27.844 1.00 11.47 192 PHE A N 1
ATOM 1570 C CA . PHE A 1 192 ? 23.613 21.309 26.783 1.00 10.75 192 PHE A CA 1
ATOM 1571 C C . PHE A 1 192 ? 24.300 21.291 25.422 1.00 11.49 192 PHE A C 1
ATOM 1572 O O . PHE A 1 192 ? 25.269 22.012 25.193 1.00 13.02 192 PHE A O 1
ATOM 1580 N N . ASP A 1 193 ? 23.792 20.451 24.525 1.00 10.93 193 ASP A N 1
ATOM 1581 C CA . ASP A 1 193 ? 24.362 20.303 23.194 1.00 11.96 193 ASP A CA 1
ATOM 1582 C C . ASP A 1 193 ? 23.687 21.174 22.151 1.00 12.49 193 ASP A C 1
ATOM 1583 O O . ASP A 1 193 ? 24.354 21.822 21.341 1.00 14.52 193 ASP A O 1
ATOM 1588 N N . GLY A 1 194 ? 22.358 21.172 22.173 1.00 11.12 194 GLY A N 1
ATOM 1589 C CA . GLY A 1 194 ? 21.598 21.926 21.196 1.00 11.11 194 GLY A CA 1
ATOM 1590 C C . GLY A 1 194 ? 20.607 22.912 21.771 1.00 9.61 194 GLY A C 1
ATOM 1591 O O . GLY A 1 194 ? 20.499 23.074 22.990 1.00 10.06 194 GLY A O 1
ATOM 1592 N N . TRP A 1 195 ? 19.844 23.541 20.880 1.00 8.55 195 TRP A N 1
ATOM 1593 C CA . TRP A 1 195 ? 18.907 24.574 21.288 1.00 8.71 195 TRP A CA 1
ATOM 1594 C C . TRP A 1 195 ? 17.532 24.530 20.639 1.00 8.50 195 TRP A C 1
ATOM 1595 O O . TRP A 1 195 ? 17.393 24.171 19.473 1.00 9.11 195 TRP A O 1
ATOM 1606 N N . ARG A 1 196 ? 16.528 24.919 21.421 1.00 8.00 196 ARG A N 1
ATOM 1607 C CA . ARG A 1 196 ? 15.151 25.025 20.957 1.00 8.92 196 ARG A CA 1
ATOM 1608 C C . ARG A 1 196 ? 14.789 26.450 21.370 1.00 8.64 196 ARG A C 1
ATOM 1609 O O . ARG A 1 196 ? 14.648 26.746 22.556 1.00 10.40 196 ARG A O 1
ATOM 1617 N N . PHE A 1 197 ? 14.673 27.338 20.389 1.00 8.50 197 PHE A N 1
ATOM 1618 C CA . PHE A 1 197 ? 14.365 28.741 20.658 1.00 8.04 197 PHE A CA 1
ATOM 1619 C C . PHE A 1 197 ? 12.870 29.010 20.702 1.00 8.44 197 PHE A C 1
ATOM 1620 O O . PHE A 1 197 ? 12.153 28.780 19.730 1.00 9.13 197 PHE A O 1
ATOM 1628 N N . ASP A 1 198 ? 12.422 29.511 21.848 1.00 8.90 198 ASP A N 1
ATOM 1629 C CA . ASP A 1 198 ? 11.021 29.817 22.101 1.00 9.46 198 ASP A CA 1
ATOM 1630 C C . ASP A 1 198 ? 10.546 31.114 21.437 1.00 10.05 198 ASP A C 1
ATOM 1631 O O . ASP A 1 198 ? 11.257 32.120 21.440 1.00 10.85 198 ASP A O 1
ATOM 1636 N N . TYR A 1 199 ? 9.343 31.071 20.864 1.00 9.41 199 TYR A N 1
ATOM 1637 C CA . TYR A 1 199 ? 8.712 32.233 20.234 1.00 9.98 199 TYR A CA 1
ATOM 1638 C C . TYR A 1 199 ? 9.658 33.094 19.396 1.00 10.34 199 TYR A C 1
ATOM 1639 O O . TYR A 1 199 ? 9.806 34.293 19.639 1.00 10.11 199 TYR A O 1
ATOM 1648 N N . VAL A 1 200 ? 10.274 32.490 18.383 1.00 8.94 200 VAL A N 1
ATOM 1649 C CA . VAL A 1 200 ? 11.208 33.232 17.548 1.00 9.20 200 VAL A CA 1
ATOM 1650 C C . VAL A 1 200 ? 10.543 34.283 16.668 1.00 10.05 200 VAL A C 1
ATOM 1651 O O . VAL A 1 200 ? 11.225 35.129 16.089 1.00 11.36 200 VAL A O 1
ATOM 1655 N N . LYS A 1 201 ? 9.217 34.241 16.569 1.00 10.26 201 LYS A N 1
ATOM 1656 C CA . LYS A 1 201 ? 8.500 35.237 15.775 1.00 12.59 201 LYS A CA 1
ATOM 1657 C C . LYS A 1 201 ? 8.544 36.575 16.511 1.00 12.30 201 LYS A C 1
ATOM 1658 O O . LYS A 1 201 ? 8.213 37.620 15.945 1.00 14.15 201 LYS A O 1
ATOM 1664 N N . GLY A 1 202 ? 8.962 36.533 17.774 1.00 11.63 202 GLY A N 1
ATOM 1665 C CA . GLY A 1 202 ? 9.021 37.740 18.580 1.00 11.79 202 GLY A CA 1
ATOM 1666 C C . GLY A 1 202 ? 10.282 38.573 18.449 1.00 10.93 202 GLY A C 1
ATOM 1667 O O . GLY A 1 202 ? 10.354 39.672 19.002 1.00 11.35 202 GLY A O 1
ATOM 1668 N N . TYR A 1 203 ? 11.283 38.063 17.740 1.00 10.85 203 TYR A N 1
ATOM 1669 C CA . TYR A 1 203 ? 12.519 38.815 17.556 1.00 10.83 203 TYR A CA 1
ATOM 1670 C C . TYR A 1 203 ? 13.236 38.423 16.267 1.00 11.14 203 TYR A C 1
ATOM 1671 O O . TYR A 1 203 ? 12.802 37.514 15.557 1.00 12.23 203 TYR A O 1
ATOM 1680 N N . GLY A 1 204 ? 14.326 39.118 15.959 1.00 11.35 204 GLY A N 1
ATOM 1681 C CA . GLY A 1 204 ? 15.045 38.858 14.724 1.00 11.77 204 GLY A CA 1
ATOM 1682 C C . GLY A 1 204 ? 15.758 37.532 14.571 1.00 11.43 204 GLY A C 1
ATOM 1683 O O . GLY A 1 204 ? 16.319 36.996 15.524 1.00 11.58 204 GLY A O 1
ATOM 1684 N N . ALA A 1 205 ? 15.733 37.002 13.352 1.00 12.10 205 ALA A N 1
ATOM 1685 C CA . ALA A 1 205 ? 16.407 35.746 13.065 1.00 11.16 205 ALA A CA 1
ATOM 1686 C C . ALA A 1 205 ? 17.903 35.947 13.289 1.00 11.70 205 ALA A C 1
ATOM 1687 O O . ALA A 1 205 ? 18.622 35.002 13.602 1.00 11.70 205 ALA A O 1
ATOM 1689 N N . TRP A 1 206 ? 18.367 37.187 13.141 1.00 11.40 206 TRP A N 1
ATOM 1690 C CA . TRP A 1 206 ? 19.785 37.483 13.324 1.00 11.47 206 TRP A CA 1
ATOM 1691 C C . TRP A 1 206 ? 20.282 37.117 14.718 1.00 11.81 206 TRP A C 1
ATOM 1692 O O . TRP A 1 206 ? 21.461 36.827 14.902 1.00 11.82 206 TRP A O 1
ATOM 1703 N N . VAL A 1 207 ? 19.382 37.134 15.698 1.00 10.91 207 VAL A N 1
ATOM 1704 C CA . VAL A 1 207 ? 19.745 36.793 17.069 1.00 10.37 207 VAL A CA 1
ATOM 1705 C C . VAL A 1 207 ? 20.174 35.333 17.145 1.00 10.76 207 VAL A C 1
ATOM 1706 O O . VAL A 1 207 ? 21.214 35.006 17.723 1.00 10.60 207 VAL A O 1
ATOM 1710 N N . VAL A 1 208 ? 19.365 34.454 16.563 1.00 10.18 208 VAL A N 1
ATOM 1711 C CA . VAL A 1 208 ? 19.678 33.031 16.564 1.00 10.08 208 VAL A CA 1
ATOM 1712 C C . VAL A 1 208 ? 20.914 32.760 15.707 1.00 11.28 208 VAL A C 1
ATOM 1713 O O . VAL A 1 208 ? 21.745 31.920 16.055 1.00 10.38 208 VAL A O 1
ATOM 1717 N N . ARG A 1 209 ? 21.050 33.483 14.600 1.00 10.33 209 ARG A N 1
ATOM 1718 C CA . ARG A 1 209 ? 22.211 33.290 13.737 1.00 11.14 209 ARG A CA 1
ATOM 1719 C C . ARG A 1 209 ? 23.500 33.610 14.481 1.00 10.88 209 ARG A C 1
ATOM 1720 O O . ARG A 1 209 ? 24.470 32.858 14.398 1.00 10.85 209 ARG A O 1
ATOM 1728 N N . ASP A 1 210 ? 23.517 34.715 15.222 1.00 11.50 210 ASP A N 1
ATOM 1729 C CA . ASP A 1 210 ? 24.731 35.082 15.946 1.00 11.61 210 ASP A CA 1
ATOM 1730 C C . ASP A 1 210 ? 24.990 34.104 17.088 1.00 11.54 210 ASP A C 1
ATOM 1731 O O . ASP A 1 210 ? 26.136 33.762 17.377 1.00 12.43 210 ASP A O 1
ATOM 1736 N N . TRP A 1 211 ? 23.918 33.655 17.735 1.00 10.20 211 TRP A N 1
ATOM 1737 C CA . TRP A 1 211 ? 24.028 32.694 18.826 1.00 9.66 211 TRP A CA 1
ATOM 1738 C C . TRP A 1 211 ? 24.706 31.430 18.285 1.00 10.65 211 TRP A C 1
ATOM 1739 O O . TRP A 1 211 ? 25.636 30.902 18.895 1.00 11.46 211 TRP A O 1
ATOM 1750 N N . LEU A 1 212 ? 24.246 30.957 17.130 1.00 10.85 212 LEU A N 1
ATOM 1751 C CA . LEU A 1 212 ? 24.817 29.758 16.528 1.00 11.53 212 LEU A CA 1
ATOM 1752 C C . LEU A 1 212 ? 26.238 29.980 16.016 1.00 12.03 212 LEU A C 1
ATOM 1753 O O . LEU A 1 212 ? 27.056 29.064 16.035 1.00 12.50 212 LEU A O 1
ATOM 1758 N N . ASN A 1 213 ? 26.539 31.190 15.556 1.00 12.77 213 ASN A N 1
ATOM 1759 C CA . ASN A 1 213 ? 27.888 31.477 15.077 1.00 14.47 213 ASN A CA 1
ATOM 1760 C C . ASN A 1 213 ? 28.875 31.396 16.238 1.00 14.67 213 ASN A C 1
ATOM 1761 O O . ASN A 1 213 ? 30.043 31.050 16.056 1.00 15.59 213 ASN A O 1
ATOM 1766 N N . TRP A 1 214 ? 28.394 31.702 17.438 1.00 13.50 214 TRP A N 1
ATOM 1767 C CA . TRP A 1 214 ? 29.231 31.655 18.627 1.00 13.36 214 TRP A CA 1
ATOM 1768 C C . TRP A 1 214 ? 29.326 30.269 19.249 1.00 14.75 214 TRP A C 1
ATOM 1769 O O . TRP A 1 214 ? 30.404 29.840 19.663 1.00 15.81 214 TRP A O 1
ATOM 1780 N N . TRP A 1 215 ? 28.203 29.559 19.294 1.00 12.08 215 TRP A N 1
ATOM 1781 C CA . TRP A 1 215 ? 28.174 28.267 19.962 1.00 12.19 215 TRP A CA 1
ATOM 1782 C C . TRP A 1 215 ? 27.930 27.015 19.149 1.00 12.52 215 TRP A C 1
ATOM 1783 O O . TRP A 1 215 ? 28.227 25.913 19.613 1.00 12.52 215 TRP A O 1
ATOM 1794 N N . GLY A 1 216 ? 27.389 27.172 17.950 1.00 12.00 216 GLY A N 1
ATOM 1795 C CA . GLY A 1 216 ? 27.111 26.008 17.133 1.00 12.73 216 GLY A CA 1
ATOM 1796 C C . GLY A 1 216 ? 26.106 25.101 17.816 1.00 13.49 216 GLY A C 1
ATOM 1797 O O . GLY A 1 216 ? 25.420 25.509 18.759 1.00 13.62 216 GLY A O 1
ATOM 1798 N N . GLY A 1 217 ? 26.029 23.863 17.342 1.00 13.03 217 GLY A N 1
ATOM 1799 C CA . GLY A 1 217 ? 25.102 22.904 17.907 1.00 13.54 217 GLY A CA 1
ATOM 1800 C C . GLY A 1 217 ? 23.783 22.852 17.160 1.00 13.03 217 GLY A C 1
ATOM 1801 O O . GLY A 1 217 ? 23.391 23.806 16.485 1.00 14.08 217 GLY A O 1
ATOM 1802 N N . TRP A 1 218 ? 23.106 21.716 17.278 1.00 11.92 218 TRP A N 1
ATOM 1803 C CA . TRP A 1 218 ? 21.810 21.498 16.647 1.00 10.68 218 TRP A CA 1
ATOM 1804 C C . TRP A 1 218 ? 20.849 22.561 17.176 1.00 9.97 218 TRP A C 1
ATOM 1805 O O . TRP A 1 218 ? 20.901 22.918 18.354 1.00 11.01 218 TRP A O 1
ATOM 1816 N N . ALA A 1 219 ? 19.971 23.070 16.317 1.00 10.28 219 ALA A N 1
ATOM 1817 C CA . ALA A 1 219 ? 19.029 24.092 16.753 1.00 9.53 219 ALA A CA 1
ATOM 1818 C C . ALA A 1 219 ? 17.728 24.101 15.966 1.00 9.54 219 ALA A C 1
ATOM 1819 O O . ALA A 1 219 ? 17.705 23.809 14.770 1.00 9.57 219 ALA A O 1
ATOM 1821 N N . VAL A 1 220 ? 16.646 24.440 16.659 1.00 9.26 220 VAL A N 1
ATOM 1822 C CA . VAL A 1 220 ? 15.328 24.537 16.049 1.00 9.22 220 VAL A CA 1
ATOM 1823 C C . VAL A 1 220 ? 14.649 25.756 16.653 1.00 8.77 220 VAL A C 1
ATOM 1824 O O . VAL A 1 220 ? 14.910 26.119 17.801 1.00 9.75 220 VAL A O 1
ATOM 1828 N N . GLY A 1 221 ? 13.807 26.410 15.868 1.00 8.90 221 GLY A N 1
ATOM 1829 C CA . GLY A 1 221 ? 13.096 27.562 16.376 1.00 9.60 221 GLY A CA 1
ATOM 1830 C C . GLY A 1 221 ? 11.609 27.291 16.339 1.00 9.58 221 GLY A C 1
ATOM 1831 O O . GLY A 1 221 ? 11.113 26.626 15.422 1.00 10.65 221 GLY A O 1
ATOM 1832 N N A GLU A 1 222 ? 10.892 27.788 17.342 0.50 9.36 222 GLU A N 1
ATOM 1833 N N B GLU A 1 222 ? 10.896 27.781 17.344 0.50 9.09 222 GLU A N 1
ATOM 1834 C CA A GLU A 1 222 ? 9.444 27.623 17.412 0.50 10.04 222 GLU A CA 1
ATOM 1835 C CA B GLU A 1 222 ? 9.456 27.608 17.382 0.50 9.71 222 GLU A CA 1
ATOM 1836 C C A GLU A 1 222 ? 8.822 28.846 16.743 0.50 10.04 222 GLU A C 1
ATOM 1837 C C B GLU A 1 222 ? 8.846 28.842 16.733 0.50 9.69 222 GLU A C 1
ATOM 1838 O O A GLU A 1 222 ? 8.671 29.897 17.367 0.50 10.08 222 GLU A O 1
ATOM 1839 O O B GLU A 1 222 ? 8.721 29.893 17.363 0.50 9.40 222 GLU A O 1
ATOM 1850 N N . TYR A 1 223 ? 8.493 28.704 15.461 1.00 11.17 223 TYR A N 1
ATOM 1851 C CA . TYR A 1 223 ? 7.897 29.784 14.683 1.00 12.74 223 TYR A CA 1
ATOM 1852 C C . TYR A 1 223 ? 6.474 29.323 14.378 1.00 13.12 223 TYR A C 1
ATOM 1853 O O . TYR A 1 223 ? 6.245 28.569 13.433 1.00 13.78 223 TYR A O 1
ATOM 1862 N N . TRP A 1 224 ? 5.523 29.769 15.195 1.00 16.14 224 TRP A N 1
ATOM 1863 C CA . TRP A 1 224 ? 4.132 29.360 15.040 1.00 19.10 224 TRP A CA 1
ATOM 1864 C C . TRP A 1 224 ? 3.403 30.070 13.909 1.00 19.95 224 TRP A C 1
ATOM 1865 O O . TRP A 1 224 ? 2.929 31.195 14.066 1.00 21.29 224 TRP A O 1
ATOM 1876 N N . ASP A 1 225 ? 3.308 29.390 12.774 1.00 20.26 225 ASP A N 1
ATOM 1877 C CA . ASP A 1 225 ? 2.636 29.933 11.603 1.00 21.11 225 ASP A CA 1
ATOM 1878 C C . ASP A 1 225 ? 2.379 28.763 10.660 1.00 20.99 225 ASP A C 1
ATOM 1879 O O . ASP A 1 225 ? 3.047 27.730 10.752 1.00 19.99 225 ASP A O 1
ATOM 1884 N N . THR A 1 226 ? 1.405 28.915 9.769 1.00 21.00 226 THR A N 1
ATOM 1885 C CA . THR A 1 226 ? 1.082 27.869 8.805 1.00 21.59 226 THR A CA 1
ATOM 1886 C C . THR A 1 226 ? 1.681 28.216 7.443 1.00 20.17 226 THR A C 1
ATOM 1887 O O . THR A 1 226 ? 1.678 27.396 6.525 1.00 21.13 226 THR A O 1
ATOM 1891 N N . ASN A 1 227 ? 2.196 29.435 7.325 1.00 19.26 227 ASN A N 1
ATOM 1892 C CA . ASN A 1 227 ? 2.796 29.899 6.078 1.00 18.37 227 ASN A CA 1
ATOM 1893 C C . ASN A 1 227 ? 4.209 29.338 5.951 1.00 17.92 227 ASN A C 1
ATOM 1894 O O . ASN A 1 227 ? 5.126 29.786 6.643 1.00 16.46 227 ASN A O 1
ATOM 1899 N N . VAL A 1 228 ? 4.377 28.355 5.073 1.00 17.69 228 VAL A N 1
ATOM 1900 C CA . VAL A 1 228 ? 5.675 27.721 4.869 1.00 18.39 228 VAL A CA 1
ATOM 1901 C C . VAL A 1 228 ? 6.754 28.701 4.424 1.00 19.07 228 VAL A C 1
ATOM 1902 O O . VAL A 1 228 ? 7.914 28.567 4.813 1.00 18.96 228 VAL A O 1
ATOM 1906 N N . ASP A 1 229 ? 6.380 29.688 3.615 1.00 18.33 229 ASP A N 1
ATOM 1907 C CA . ASP A 1 229 ? 7.351 30.670 3.151 1.00 18.42 229 ASP A CA 1
ATOM 1908 C C . ASP A 1 229 ? 7.938 31.446 4.327 1.00 17.51 229 ASP A C 1
ATOM 1909 O O . ASP A 1 229 ? 9.132 31.742 4.349 1.00 15.99 229 ASP A O 1
ATOM 1914 N N . ALA A 1 230 ? 7.097 31.769 5.304 1.00 15.11 230 ALA A N 1
ATOM 1915 C CA . ALA A 1 230 ? 7.548 32.505 6.480 1.00 14.67 230 ALA A CA 1
ATOM 1916 C C . ALA A 1 230 ? 8.454 31.625 7.333 1.00 13.39 230 ALA A C 1
ATOM 1917 O O . ALA A 1 230 ? 9.508 32.067 7.787 1.00 13.19 230 ALA A O 1
ATOM 1919 N N . LEU A 1 231 ? 8.045 30.378 7.549 1.00 12.71 231 LEU A N 1
ATOM 1920 C CA . LEU A 1 231 ? 8.849 29.469 8.356 1.00 12.43 231 LEU A CA 1
ATOM 1921 C C . LEU A 1 231 ? 10.212 29.205 7.730 1.00 11.96 231 LEU A C 1
ATOM 1922 O O . LEU A 1 231 ? 11.227 29.257 8.422 1.00 11.62 231 LEU A O 1
ATOM 1927 N N . LEU A 1 232 ? 10.246 28.923 6.430 1.00 13.57 232 LEU A N 1
ATOM 1928 C CA . LEU A 1 232 ? 11.522 28.665 5.775 1.00 13.41 232 LEU A CA 1
ATOM 1929 C C . LEU A 1 232 ? 12.385 29.912 5.684 1.00 13.91 232 LEU A C 1
ATOM 1930 O O . LEU A 1 232 ? 13.607 29.828 5.763 1.00 12.82 232 LEU A O 1
ATOM 1935 N N A SER A 1 233 ? 11.751 31.069 5.516 0.50 13.03 233 SER A N 1
ATOM 1936 N N B SER A 1 233 ? 11.756 31.070 5.513 0.50 13.16 233 SER A N 1
ATOM 1937 C CA A SER A 1 233 ? 12.495 32.318 5.440 0.50 12.81 233 SER A CA 1
ATOM 1938 C CA B SER A 1 233 ? 12.514 32.312 5.436 0.50 13.10 233 SER A CA 1
ATOM 1939 C C A SER A 1 233 ? 13.247 32.501 6.751 0.50 12.77 233 SER A C 1
ATOM 1940 C C B SER A 1 233 ? 13.251 32.506 6.754 0.50 12.88 233 SER A C 1
ATOM 1941 O O A SER A 1 233 ? 14.428 32.851 6.763 0.50 12.90 233 SER A O 1
ATOM 1942 O O B SER A 1 233 ? 14.427 32.868 6.774 0.50 12.91 233 SER A O 1
ATOM 1947 N N . TRP A 1 234 ? 12.558 32.254 7.859 1.00 12.11 234 TRP A N 1
ATOM 1948 C CA . TRP A 1 234 ? 13.172 32.394 9.167 1.00 10.43 234 TRP A CA 1
ATOM 1949 C C . TRP A 1 234 ? 14.261 31.333 9.335 1.00 10.12 234 TRP A C 1
ATOM 1950 O O . TRP A 1 234 ? 15.338 31.615 9.855 1.00 9.92 234 TRP A O 1
ATOM 1961 N N . ALA A 1 235 ? 13.974 30.112 8.890 1.00 10.36 235 ALA A N 1
ATOM 1962 C CA . ALA A 1 235 ? 14.935 29.017 9.002 1.00 9.59 235 ALA A CA 1
ATOM 1963 C C . ALA A 1 235 ? 16.257 29.338 8.308 1.00 10.54 235 ALA A C 1
ATOM 1964 O O . ALA A 1 235 ? 17.331 29.088 8.854 1.00 9.96 235 ALA A O 1
ATOM 1966 N N . TYR A 1 236 ? 16.185 29.897 7.107 1.00 10.79 236 TYR A N 1
ATOM 1967 C CA . TYR A 1 236 ? 17.407 30.222 6.386 1.00 9.56 236 TYR A CA 1
ATOM 1968 C C . TYR A 1 236 ? 18.097 31.467 6.945 1.00 10.96 236 TYR A C 1
ATOM 1969 O O . TYR A 1 236 ? 19.324 31.525 6.999 1.00 11.11 236 TYR A O 1
ATOM 1978 N N . GLU A 1 237 ? 17.318 32.457 7.369 1.00 10.82 237 GLU A N 1
ATOM 1979 C CA . GLU A 1 237 ? 17.908 33.672 7.923 1.00 10.86 237 GLU A CA 1
ATOM 1980 C C . GLU A 1 237 ? 18.593 33.392 9.261 1.00 10.88 237 GLU A C 1
ATOM 1981 O O . GLU A 1 237 ? 19.619 33.993 9.579 1.00 11.74 237 GLU A O 1
ATOM 1987 N N . SER A 1 238 ? 18.023 32.478 10.043 1.00 10.82 238 SER A N 1
ATOM 1988 C CA . SER A 1 238 ? 18.572 32.147 11.358 1.00 10.91 238 SER A CA 1
ATOM 1989 C C . SER A 1 238 ? 19.642 31.066 11.325 1.00 11.31 238 SER A C 1
ATOM 1990 O O . SER A 1 238 ? 20.535 31.043 12.174 1.00 11.42 238 SER A O 1
ATOM 1993 N N . GLY A 1 239 ? 19.534 30.161 10.357 1.00 10.39 239 GLY A N 1
ATOM 1994 C CA . GLY A 1 239 ? 20.474 29.062 10.266 1.00 10.38 239 GLY A CA 1
ATOM 1995 C C . GLY A 1 239 ? 19.999 27.874 11.091 1.00 10.89 239 GLY A C 1
ATOM 1996 O O . GLY A 1 239 ? 20.720 26.887 11.243 1.00 12.52 239 GLY A O 1
ATOM 1997 N N . ALA A 1 240 ? 18.783 27.962 11.622 1.00 10.31 240 ALA A N 1
ATOM 1998 C CA . ALA A 1 240 ? 18.224 26.888 12.443 1.00 9.51 240 ALA A CA 1
ATOM 1999 C C . ALA A 1 240 ? 17.076 26.157 11.756 1.00 9.17 240 ALA A C 1
ATOM 2000 O O . ALA A 1 240 ? 16.589 26.582 10.712 1.00 10.47 240 ALA A O 1
ATOM 2002 N N . LYS A 1 241 ? 16.654 25.047 12.352 1.00 9.53 241 LYS A N 1
ATOM 2003 C CA . LYS A 1 241 ? 15.528 24.291 11.821 1.00 9.64 241 LYS A CA 1
ATOM 2004 C C . LYS A 1 241 ? 14.264 24.942 12.368 1.00 10.41 241 LYS A C 1
ATOM 2005 O O . LYS A 1 241 ? 14.337 25.874 13.173 1.00 9.86 241 LYS A O 1
ATOM 2011 N N . VAL A 1 242 ? 13.110 24.461 11.916 1.00 9.60 242 VAL A N 1
ATOM 2012 C CA . VAL A 1 242 ? 11.828 24.970 12.391 1.00 9.53 242 VAL A CA 1
ATOM 2013 C C . VAL A 1 242 ? 10.864 23.818 12.613 1.00 9.48 242 VAL A C 1
ATOM 2014 O O . VAL A 1 242 ? 10.941 22.796 11.930 1.00 10.22 242 VAL A O 1
ATOM 2018 N N . PHE A 1 243 ? 9.969 23.977 13.582 1.00 9.48 243 PHE A N 1
ATOM 2019 C CA . PHE A 1 243 ? 8.957 22.957 13.842 1.00 10.22 243 PHE A CA 1
ATOM 2020 C C . PHE A 1 243 ? 7.966 23.035 12.687 1.00 9.79 243 PHE A C 1
ATOM 2021 O O . PHE A 1 243 ? 7.544 24.125 12.286 1.00 9.98 243 PHE A O 1
ATOM 2029 N N . ASP A 1 244 ? 7.597 21.880 12.149 1.00 9.62 244 ASP A N 1
ATOM 2030 C CA . ASP A 1 244 ? 6.689 21.834 11.011 1.00 9.75 244 ASP A CA 1
ATOM 2031 C C . ASP A 1 244 ? 5.220 21.936 11.415 1.00 10.84 244 ASP A C 1
ATOM 2032 O O . ASP A 1 244 ? 4.486 20.945 11.388 1.00 10.24 244 ASP A O 1
ATOM 2037 N N . PHE A 1 245 ? 4.793 23.134 11.795 1.00 10.21 245 PHE A N 1
ATOM 2038 C CA . PHE A 1 245 ? 3.398 23.335 12.164 1.00 10.65 245 PHE A CA 1
ATOM 2039 C C . PHE A 1 245 ? 2.481 23.073 10.971 1.00 11.43 245 PHE A C 1
ATOM 2040 O O . PHE A 1 245 ? 1.387 22.544 11.140 1.00 10.73 245 PHE A O 1
ATOM 2048 N N . PRO A 1 246 ? 2.908 23.445 9.749 1.00 12.21 246 PRO A N 1
ATOM 2049 C CA . PRO A 1 246 ? 2.045 23.192 8.591 1.00 12.18 246 PRO A CA 1
ATOM 2050 C C . PRO A 1 246 ? 1.712 21.704 8.476 1.00 12.27 246 PRO A C 1
ATOM 2051 O O . PRO A 1 246 ? 0.564 21.333 8.236 1.00 12.44 246 PRO A O 1
ATOM 2055 N N . LEU A 1 247 ? 2.721 20.853 8.655 1.00 11.40 247 LEU A N 1
ATOM 2056 C CA . LEU A 1 247 ? 2.516 19.411 8.575 1.00 9.91 247 LEU A CA 1
ATOM 2057 C C . LEU A 1 247 ? 1.576 18.956 9.685 1.00 9.94 247 LEU A C 1
ATOM 2058 O O . LEU A 1 247 ? 0.680 18.141 9.463 1.00 10.76 247 LEU A O 1
ATOM 2063 N N . TYR A 1 248 ? 1.795 19.490 10.881 1.00 9.54 248 TYR A N 1
ATOM 2064 C CA . TYR A 1 248 ? 0.980 19.159 12.043 1.00 9.74 248 TYR A CA 1
ATOM 2065 C C . TYR A 1 248 ? -0.502 19.373 11.756 1.00 10.48 248 TYR A C 1
ATOM 2066 O O . TYR A 1 248 ? -1.319 18.473 11.952 1.00 10.50 248 TYR A O 1
ATOM 2075 N N . TYR A 1 249 ? -0.847 20.564 11.280 1.00 11.17 249 TYR A N 1
ATOM 2076 C CA . TYR A 1 249 ? -2.241 20.869 10.995 1.00 11.71 249 TYR A CA 1
ATOM 2077 C C . TYR A 1 249 ? -2.802 20.045 9.850 1.00 11.81 249 TYR A C 1
ATOM 2078 O O . TYR A 1 249 ? -3.992 19.729 9.843 1.00 13.45 249 TYR A O 1
ATOM 2087 N N . LYS A 1 250 ? -1.953 19.685 8.892 1.00 11.26 250 LYS A N 1
ATOM 2088 C CA . LYS A 1 250 ? -2.403 18.870 7.770 1.00 12.35 250 LYS A CA 1
ATOM 2089 C C . LYS A 1 250 ? -2.636 17.430 8.211 1.00 12.35 250 LYS A C 1
ATOM 2090 O O . LYS A 1 250 ? -3.548 16.765 7.716 1.00 12.39 250 LYS A O 1
ATOM 2096 N N . MET A 1 251 ? -1.810 16.939 9.131 1.00 11.81 251 MET A N 1
ATOM 2097 C CA . MET A 1 251 ? -1.987 15.578 9.616 1.00 11.16 251 MET A CA 1
ATOM 2098 C C . MET A 1 251 ? -3.290 15.494 10.403 1.00 12.40 251 MET A C 1
ATOM 2099 O O . MET A 1 251 ? -3.965 14.468 10.387 1.00 11.87 251 MET A O 1
ATOM 2104 N N . ASP A 1 252 ? -3.641 16.575 11.091 1.00 11.91 252 ASP A N 1
ATOM 2105 C CA . ASP A 1 252 ? -4.890 16.602 11.845 1.00 12.98 252 ASP A CA 1
ATOM 2106 C C . ASP A 1 252 ? -6.040 16.541 10.841 1.00 14.35 252 ASP A C 1
ATOM 2107 O O . ASP A 1 252 ? -6.957 15.727 10.976 1.00 13.90 252 ASP A O 1
ATOM 2112 N N . GLU A 1 253 ? -5.973 17.395 9.825 1.00 13.95 253 GLU A N 1
ATOM 2113 C CA . GLU A 1 253 ? -7.005 17.444 8.795 1.00 16.09 253 GLU A CA 1
ATOM 2114 C C . GLU A 1 253 ? -7.183 16.092 8.120 1.00 16.16 253 GLU A C 1
ATOM 2115 O O . GLU A 1 253 ? -8.305 15.665 7.844 1.00 18.09 253 GLU A O 1
ATOM 2121 N N . ALA A 1 254 ? -6.068 15.420 7.860 1.00 13.63 254 ALA A N 1
ATOM 2122 C CA . ALA A 1 254 ? -6.087 14.131 7.184 1.00 13.45 254 ALA A CA 1
ATOM 2123 C C . ALA A 1 254 ? -6.452 12.925 8.039 1.00 14.19 254 ALA A C 1
ATOM 2124 O O . ALA A 1 254 ? -7.453 12.255 7.787 1.00 15.41 254 ALA A O 1
ATOM 2126 N N . PHE A 1 255 ? -5.649 12.648 9.059 1.00 13.32 255 PHE A N 1
ATOM 2127 C CA . PHE A 1 255 ? -5.882 11.475 9.890 1.00 12.88 255 PHE A CA 1
ATOM 2128 C C . PHE A 1 255 ? -7.085 11.519 10.830 1.00 14.11 255 PHE A C 1
ATOM 2129 O O . PHE A 1 255 ? -7.644 10.473 11.166 1.00 15.07 255 PHE A O 1
ATOM 2137 N N . ASP A 1 256 ? -7.496 12.711 11.247 1.00 12.64 256 ASP A N 1
ATOM 2138 C CA . ASP A 1 256 ? -8.641 12.835 12.148 1.00 14.48 256 ASP A CA 1
ATOM 2139 C C . ASP A 1 256 ? -9.969 12.969 11.417 1.00 15.66 256 ASP A C 1
ATOM 2140 O O . ASP A 1 256 ? -11.028 12.919 12.042 1.00 15.90 256 ASP A O 1
ATOM 2145 N N . ASN A 1 257 ? -9.919 13.136 10.099 1.00 15.97 257 ASN A N 1
ATOM 2146 C CA . ASN A 1 257 ? -11.144 13.306 9.325 1.00 17.74 257 ASN A CA 1
ATOM 2147 C C . ASN A 1 257 ? -11.242 12.413 8.095 1.00 18.53 257 ASN A C 1
ATOM 2148 O O . ASN A 1 257 ? -11.951 12.744 7.143 1.00 19.67 257 ASN A O 1
ATOM 2153 N N . ASN A 1 258 ? -10.545 11.281 8.121 1.00 19.53 258 ASN A N 1
ATOM 2154 C CA . ASN A 1 258 ? -10.560 10.348 6.998 1.00 20.72 258 ASN A CA 1
ATOM 2155 C C . ASN A 1 258 ? -10.391 11.124 5.696 1.00 20.00 258 ASN A C 1
ATOM 2156 O O . ASN A 1 258 ? -11.160 10.950 4.748 1.00 19.49 258 ASN A O 1
ATOM 2161 N N . ASN A 1 259 ? -9.377 11.983 5.654 1.00 17.04 259 ASN A N 1
ATOM 2162 C CA . ASN A 1 259 ? -9.128 12.797 4.473 1.00 16.07 259 ASN A CA 1
ATOM 2163 C C . ASN A 1 259 ? -7.643 12.888 4.138 1.00 13.78 259 ASN A C 1
ATOM 2164 O O . ASN A 1 259 ? -7.064 13.974 4.088 1.00 13.40 259 ASN A O 1
ATOM 2169 N N . ILE A 1 260 ? -7.037 11.732 3.900 1.00 13.70 260 ILE A N 1
ATOM 2170 C CA . ILE A 1 260 ? -5.626 11.659 3.556 1.00 12.77 260 ILE A CA 1
ATOM 2171 C C . ILE A 1 260 ? -5.238 12.548 2.366 1.00 12.23 260 ILE A C 1
ATOM 2172 O O . ILE A 1 260 ? -4.134 13.089 2.331 1.00 12.59 260 ILE A O 1
ATO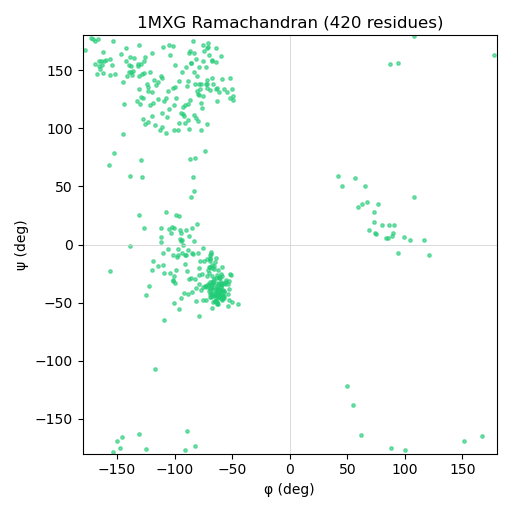M 2177 N N . PRO A 1 261 ? -6.138 12.725 1.379 1.00 11.61 261 PRO A N 1
ATOM 2178 C CA . PRO A 1 261 ? -5.743 13.584 0.258 1.00 11.41 261 PRO A CA 1
ATOM 2179 C C . PRO A 1 261 ? -5.292 14.986 0.689 1.00 11.31 261 PRO A C 1
ATOM 2180 O O . PRO A 1 261 ? -4.423 15.590 0.053 1.00 12.70 261 PRO A O 1
ATOM 2184 N N . ALA A 1 262 ? -5.877 15.504 1.766 1.00 12.35 262 ALA A N 1
ATOM 2185 C CA . ALA A 1 262 ? -5.509 16.829 2.254 1.00 13.32 262 ALA A CA 1
ATOM 2186 C C . ALA A 1 262 ? -4.017 16.873 2.574 1.00 13.26 262 ALA A C 1
ATOM 2187 O O . ALA A 1 262 ? -3.338 17.866 2.301 1.00 14.02 262 ALA A O 1
ATOM 2189 N N . LEU A 1 263 ? -3.508 15.789 3.147 1.00 12.98 263 LEU A N 1
ATOM 2190 C CA . LEU A 1 263 ? -2.097 15.713 3.501 1.00 12.74 263 LEU A CA 1
ATOM 2191 C C . LEU A 1 263 ? -1.243 15.548 2.255 1.00 12.56 263 LEU A C 1
ATOM 2192 O O . LEU A 1 263 ? -0.239 16.242 2.079 1.00 12.40 263 LEU A O 1
ATOM 2197 N N . VAL A 1 264 ? -1.644 14.625 1.389 1.00 12.64 264 VAL A N 1
ATOM 2198 C CA . VAL A 1 264 ? -0.900 14.380 0.164 1.00 12.22 264 VAL A CA 1
ATOM 2199 C C . VAL A 1 264 ? -0.787 15.642 -0.682 1.00 11.99 264 VAL A C 1
ATOM 2200 O O . VAL A 1 264 ? 0.292 15.962 -1.177 1.00 11.84 264 VAL A O 1
ATOM 2204 N N . TYR A 1 265 ? -1.892 16.365 -0.847 1.00 12.73 265 TYR A N 1
ATOM 2205 C CA . TYR A 1 265 ? -1.857 17.589 -1.644 1.00 12.96 265 TYR A CA 1
ATOM 2206 C C . TYR A 1 265 ? -0.943 18.642 -1.019 1.00 12.92 265 TYR A C 1
ATOM 2207 O O . TYR A 1 265 ? -0.237 19.355 -1.732 1.00 13.84 265 TYR A O 1
ATOM 2216 N N . ALA A 1 266 ? -0.951 18.741 0.309 1.00 12.96 266 ALA A N 1
ATOM 2217 C CA . ALA A 1 266 ? -0.098 19.715 0.987 1.00 12.46 266 ALA A CA 1
ATOM 2218 C C . ALA A 1 266 ? 1.363 19.364 0.739 1.00 13.12 266 ALA A C 1
ATOM 2219 O O . ALA A 1 266 ? 2.186 20.243 0.475 1.00 13.18 266 ALA A O 1
ATOM 2221 N N . LEU A 1 267 ? 1.683 18.076 0.816 1.00 12.06 267 LEU A N 1
ATOM 2222 C CA . LEU A 1 267 ? 3.050 17.619 0.585 1.00 12.76 267 LEU A CA 1
ATOM 2223 C C . LEU A 1 267 ? 3.488 17.912 -0.848 1.00 13.91 267 LEU A C 1
ATOM 2224 O O . LEU A 1 267 ? 4.538 18.511 -1.074 1.00 13.73 267 LEU A O 1
ATOM 2229 N N . GLN A 1 268 ? 2.673 17.499 -1.814 1.00 14.01 268 GLN A N 1
ATOM 2230 C CA . GLN A 1 268 ? 3.003 17.698 -3.221 1.00 15.11 268 GLN A CA 1
ATOM 2231 C C . GLN A 1 268 ? 3.089 19.160 -3.650 1.00 15.24 268 GLN A C 1
ATOM 2232 O O . GLN A 1 268 ? 3.830 19.491 -4.575 1.00 16.25 268 GLN A O 1
ATOM 2238 N N . ASN A 1 269 ? 2.341 20.034 -2.987 1.00 14.84 269 ASN A N 1
ATOM 2239 C CA . ASN A 1 269 ? 2.356 21.451 -3.337 1.00 16.69 269 ASN A CA 1
ATOM 2240 C C . ASN A 1 269 ? 3.317 22.275 -2.487 1.00 16.93 269 ASN A C 1
ATOM 2241 O O . ASN A 1 269 ? 3.277 23.506 -2.509 1.00 18.11 269 ASN A O 1
ATOM 2246 N N . GLY A 1 270 ? 4.178 21.592 -1.741 1.00 16.40 270 GLY A N 1
ATOM 2247 C CA . GLY A 1 270 ? 5.138 22.285 -0.900 1.00 16.06 270 GLY A CA 1
ATOM 2248 C C . GLY A 1 270 ? 4.494 23.128 0.182 1.00 16.57 270 GLY A C 1
ATOM 2249 O O . GLY A 1 270 ? 5.002 24.199 0.531 1.00 16.98 270 GLY A O 1
ATOM 2250 N N . GLN A 1 271 ? 3.376 22.650 0.722 1.00 14.35 271 GLN A N 1
ATOM 2251 C CA . GLN A 1 271 ? 2.675 23.378 1.768 1.00 15.24 271 GLN A CA 1
ATOM 2252 C C . GLN A 1 271 ? 2.989 22.847 3.163 1.00 14.18 271 GLN A C 1
ATOM 2253 O O . GLN A 1 271 ? 2.188 22.978 4.088 1.00 15.50 271 GLN A O 1
ATOM 2259 N N . THR A 1 272 ? 4.158 22.225 3.289 1.00 13.24 272 THR A N 1
ATOM 2260 C CA . THR A 1 272 ? 4.658 21.725 4.568 1.00 11.74 272 THR A CA 1
ATOM 2261 C C . THR A 1 272 ? 6.139 22.067 4.525 1.00 11.77 272 THR A C 1
ATOM 2262 O O . THR A 1 272 ? 6.710 22.209 3.443 1.00 11.56 272 THR A O 1
ATOM 2266 N N . VAL A 1 273 ? 6.769 22.220 5.682 1.00 10.07 273 VAL A N 1
ATOM 2267 C CA . VAL A 1 273 ? 8.190 22.529 5.670 1.00 10.58 273 VAL A CA 1
ATOM 2268 C C . VAL A 1 273 ? 8.948 21.304 5.163 1.00 10.22 273 VAL A C 1
ATOM 2269 O O . VAL A 1 273 ? 9.864 21.417 4.345 1.00 10.87 273 VAL A O 1
ATOM 2273 N N . VAL A 1 274 ? 8.542 20.128 5.628 1.00 9.48 274 VAL A N 1
ATOM 2274 C CA . VAL A 1 274 ? 9.222 18.895 5.248 1.00 9.59 274 VAL A CA 1
ATOM 2275 C C . VAL A 1 274 ? 9.239 18.574 3.753 1.00 10.35 274 VAL A C 1
ATOM 2276 O O . VAL A 1 274 ? 10.235 18.053 3.247 1.00 10.99 274 VAL A O 1
ATOM 2280 N N . SER A 1 275 ? 8.163 18.888 3.036 1.00 10.67 275 SER A N 1
ATOM 2281 C CA . SER A 1 275 ? 8.146 18.587 1.607 1.00 11.56 275 SER A CA 1
ATOM 2282 C C . SER A 1 275 ? 8.909 19.624 0.788 1.00 12.50 275 SER A C 1
ATOM 2283 O O . SER A 1 275 ? 9.103 19.450 -0.416 1.00 14.33 275 SER A O 1
ATOM 2286 N N . ARG A 1 276 ? 9.344 20.699 1.441 1.00 11.98 276 ARG A N 1
ATOM 2287 C CA . ARG A 1 276 ? 10.132 21.730 0.767 1.00 12.30 276 ARG A CA 1
ATOM 2288 C C . ARG A 1 276 ? 11.611 21.536 1.099 1.00 11.81 276 ARG A C 1
ATOM 2289 O O . ARG A 1 276 ? 12.459 21.512 0.210 1.00 13.59 276 ARG A O 1
ATOM 2297 N N . ASP A 1 277 ? 11.916 21.409 2.386 1.00 12.17 277 ASP A N 1
ATOM 2298 C CA . ASP A 1 277 ? 13.294 21.195 2.827 1.00 10.54 277 ASP A CA 1
ATOM 2299 C C . ASP A 1 277 ? 13.243 20.265 4.036 1.00 10.60 277 ASP A C 1
ATOM 2300 O O . ASP A 1 277 ? 13.052 20.713 5.170 1.00 10.48 277 ASP A O 1
ATOM 2305 N N . PRO A 1 278 ? 13.407 18.953 3.809 1.00 10.68 278 PRO A N 1
ATOM 2306 C CA . PRO A 1 278 ? 13.370 17.958 4.883 1.00 11.15 278 PRO A CA 1
ATOM 2307 C C . PRO A 1 278 ? 14.543 18.034 5.851 1.00 11.82 278 PRO A C 1
ATOM 2308 O O . PRO A 1 278 ? 14.569 17.332 6.861 1.00 13.20 278 PRO A O 1
ATOM 2312 N N . PHE A 1 279 ? 15.512 18.887 5.538 1.00 11.18 279 PHE A N 1
ATOM 2313 C CA . PHE A 1 279 ? 16.684 19.056 6.387 1.00 11.29 279 PHE A CA 1
ATOM 2314 C C . PHE A 1 279 ? 16.455 20.203 7.364 1.00 11.11 279 PHE A C 1
ATOM 2315 O O . PHE A 1 279 ? 17.252 20.424 8.277 1.00 11.82 279 PHE A O 1
ATOM 2323 N N . LYS A 1 280 ? 15.350 20.918 7.173 1.00 10.04 280 LYS A N 1
ATOM 2324 C CA . LYS A 1 280 ? 14.987 22.036 8.042 1.00 9.76 280 LYS A CA 1
ATOM 2325 C C . LYS A 1 280 ? 13.770 21.726 8.900 1.00 10.04 280 LYS A C 1
ATOM 2326 O O . LYS A 1 280 ? 13.530 22.395 9.901 1.00 12.13 280 LYS A O 1
ATOM 2332 N N . ALA A 1 281 ? 13.008 20.711 8.511 1.00 9.08 281 ALA A N 1
ATOM 2333 C CA . ALA A 1 281 ? 11.786 20.375 9.228 1.00 8.78 281 ALA A CA 1
ATOM 2334 C C . ALA A 1 281 ? 11.902 19.448 10.425 1.00 8.88 281 ALA A C 1
ATOM 2335 O O . ALA A 1 281 ? 12.428 18.339 10.324 1.00 9.62 281 ALA A O 1
ATOM 2337 N N . VAL A 1 282 ? 11.413 19.923 11.567 1.00 8.94 282 VAL A N 1
ATOM 2338 C CA . VAL A 1 282 ? 11.377 19.109 12.772 1.00 8.90 282 VAL A CA 1
ATOM 2339 C C . VAL A 1 282 ? 9.892 18.786 12.895 1.00 8.96 282 VAL A C 1
ATOM 2340 O O . VAL A 1 282 ? 9.063 19.654 13.180 1.00 10.29 282 VAL A O 1
ATOM 2344 N N . THR A 1 283 ? 9.567 17.525 12.647 1.00 9.82 283 THR A N 1
ATOM 2345 C CA . THR A 1 283 ? 8.190 17.058 12.655 1.00 9.33 283 THR A CA 1
ATOM 2346 C C . THR A 1 283 ? 7.729 16.566 14.018 1.00 9.33 283 THR A C 1
ATOM 2347 O O . THR A 1 283 ? 8.531 16.112 14.828 1.00 9.83 283 THR A O 1
ATOM 2351 N N . PHE A 1 284 ? 6.425 16.660 14.262 1.00 9.35 284 PHE A N 1
ATOM 2352 C CA . PHE A 1 284 ? 5.860 16.236 15.536 1.00 8.23 284 PHE A CA 1
ATOM 2353 C C . PHE A 1 284 ? 4.371 15.958 15.418 1.00 8.98 284 PHE A C 1
ATOM 2354 O O . PHE A 1 284 ? 3.696 16.458 14.515 1.00 9.51 284 PHE A O 1
ATOM 2362 N N . VAL A 1 285 ? 3.865 15.167 16.357 1.00 8.63 285 VAL A N 1
ATOM 2363 C CA . VAL A 1 285 ? 2.453 14.808 16.392 1.00 9.35 285 VAL A CA 1
ATOM 2364 C C . VAL A 1 285 ? 1.735 15.594 17.492 1.00 10.44 285 VAL A C 1
ATOM 2365 O O . VAL A 1 285 ? 0.523 15.810 17.425 1.00 11.08 285 VAL A O 1
ATOM 2369 N N . ALA A 1 286 ? 2.490 16.025 18.500 1.00 9.97 286 ALA A N 1
ATOM 2370 C CA . ALA A 1 286 ? 1.927 16.794 19.602 1.00 9.85 286 ALA A CA 1
ATOM 2371 C C . ALA A 1 286 ? 3.029 17.452 20.421 1.00 10.08 286 ALA A C 1
ATOM 2372 O O . ALA A 1 286 ? 4.188 17.035 20.369 1.00 11.26 286 ALA A O 1
ATOM 2374 N N . ASN A 1 287 ? 2.677 18.507 21.150 1.00 9.78 287 ASN A N 1
ATOM 2375 C CA . ASN A 1 287 ? 3.638 19.154 22.034 1.00 10.11 287 ASN A CA 1
ATOM 2376 C C . ASN A 1 287 ? 2.917 19.716 23.254 1.00 11.36 287 ASN A C 1
ATOM 2377 O O . ASN A 1 287 ? 1.721 19.488 23.430 1.00 11.58 287 ASN A O 1
ATOM 2382 N N . HIS A 1 288 ? 3.646 20.427 24.105 1.00 11.31 288 HIS A N 1
ATOM 2383 C CA . HIS A 1 288 ? 3.077 20.974 25.334 1.00 11.86 288 HIS A CA 1
ATOM 2384 C C . HIS A 1 288 ? 2.060 22.100 25.161 1.00 12.61 288 HIS A C 1
ATOM 2385 O O . HIS A 1 288 ? 1.346 22.432 26.107 1.00 13.16 288 HIS A O 1
ATOM 2392 N N . ASP A 1 289 ? 1.996 22.686 23.967 1.00 11.51 289 ASP A N 1
ATOM 2393 C CA . ASP A 1 289 ? 1.071 23.789 23.697 1.00 12.92 289 ASP A CA 1
ATOM 2394 C C . ASP A 1 289 ? -0.167 23.370 22.932 1.00 12.90 289 ASP A C 1
ATOM 2395 O O . ASP A 1 289 ? -1.233 23.967 23.087 1.00 14.14 289 ASP A O 1
ATOM 2400 N N . THR A 1 290 ? -0.017 22.364 22.081 1.00 12.17 290 THR A N 1
ATOM 2401 C CA . THR A 1 290 ? -1.123 21.917 21.253 1.00 12.09 290 THR A CA 1
ATOM 2402 C C . THR A 1 290 ? -1.095 20.406 21.049 1.00 12.18 290 THR A C 1
ATOM 2403 O O . THR A 1 290 ? -0.034 19.808 20.856 1.00 12.01 290 THR A O 1
ATOM 2407 N N . ASP A 1 291 ? -2.274 19.795 21.095 1.00 11.70 291 ASP A N 1
ATOM 2408 C CA . ASP A 1 291 ? -2.403 18.349 20.939 1.00 11.83 291 ASP A CA 1
ATOM 2409 C C . ASP A 1 291 ? -3.801 18.111 20.372 1.00 12.94 291 ASP A C 1
ATOM 2410 O O . ASP A 1 291 ? -4.723 17.742 21.105 1.00 15.60 291 ASP A O 1
ATOM 2415 N N . ILE A 1 292 ? -3.948 18.330 19.067 1.00 11.80 292 ILE A N 1
ATOM 2416 C CA . ILE A 1 292 ? -5.240 18.189 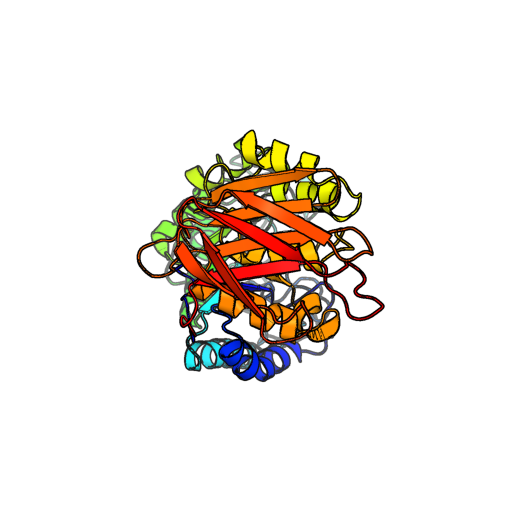18.396 1.00 11.64 292 ILE A CA 1
ATOM 2417 C C . ILE A 1 292 ? -5.423 16.948 17.526 1.00 11.75 292 ILE A C 1
ATOM 2418 O O . ILE A 1 292 ? -6.503 16.731 16.971 1.00 12.13 292 ILE A O 1
ATOM 2423 N N . ILE A 1 293 ? -4.380 16.141 17.390 1.00 11.51 293 ILE A N 1
ATOM 2424 C CA . ILE A 1 293 ? -4.482 14.930 16.585 1.00 11.63 293 ILE A CA 1
ATOM 2425 C C . ILE A 1 293 ? -4.895 13.775 17.484 1.00 12.80 293 ILE A C 1
ATOM 2426 O O . ILE A 1 293 ? -4.128 13.342 18.338 1.00 12.45 293 ILE A O 1
ATOM 2431 N N . TRP A 1 294 ? -6.118 13.288 17.308 1.00 13.87 294 TRP A N 1
ATOM 2432 C CA . TRP A 1 294 ? -6.582 12.175 18.123 1.00 16.46 294 TRP A CA 1
ATOM 2433 C C . TRP A 1 294 ? -6.076 10.839 17.587 1.00 16.19 294 TRP A C 1
ATOM 2434 O O . TRP A 1 294 ? -5.735 9.944 18.362 1.00 16.34 294 TRP A O 1
ATOM 2445 N N . ASN A 1 295 ? -6.021 10.700 16.266 1.00 14.38 295 ASN A N 1
ATOM 2446 C CA . ASN A 1 295 ? -5.550 9.454 15.666 1.00 14.54 295 ASN A CA 1
ATOM 2447 C C . ASN A 1 295 ? -4.036 9.495 15.526 1.00 13.23 295 ASN A C 1
ATOM 2448 O O . ASN A 1 295 ? -3.487 9.622 14.433 1.00 13.09 295 ASN A O 1
ATOM 2453 N N . LYS A 1 296 ? -3.369 9.364 16.665 1.00 11.37 296 LYS A N 1
ATOM 2454 C CA . LYS A 1 296 ? -1.919 9.433 16.720 1.00 11.14 296 LYS A CA 1
ATOM 2455 C C . LYS A 1 296 ? -1.121 8.290 16.116 1.00 11.36 296 LYS A C 1
ATOM 2456 O O . LYS A 1 296 ? 0.026 8.491 15.729 1.00 10.56 296 LYS A O 1
ATOM 2462 N N . TYR A 1 297 ? -1.694 7.096 16.023 1.00 11.91 297 TYR A N 1
ATOM 2463 C CA . TYR A 1 297 ? -0.922 5.997 15.457 1.00 12.03 297 TYR A CA 1
ATOM 2464 C C . TYR A 1 297 ? -0.533 6.232 13.996 1.00 12.84 297 TYR A C 1
ATOM 2465 O O . TYR A 1 297 ? 0.633 6.085 13.637 1.00 11.73 297 TYR A O 1
ATOM 2474 N N . PRO A 1 298 ? -1.492 6.596 13.128 1.00 12.84 298 PRO A N 1
ATOM 2475 C CA . PRO A 1 298 ? -1.057 6.819 11.746 1.00 12.52 298 PRO A CA 1
ATOM 2476 C C . PRO A 1 298 ? -0.154 8.056 11.646 1.00 11.61 298 PRO A C 1
ATOM 2477 O O . PRO A 1 298 ? 0.699 8.136 10.765 1.00 11.30 298 PRO A O 1
ATOM 2481 N N . ALA A 1 299 ? -0.336 9.009 12.561 1.00 10.64 299 ALA A N 1
ATOM 2482 C CA . ALA A 1 299 ? 0.473 10.228 12.563 1.00 9.93 299 ALA A CA 1
ATOM 2483 C C . ALA A 1 299 ? 1.929 9.906 12.903 1.00 10.31 299 ALA A C 1
ATOM 2484 O O . ALA A 1 299 ? 2.850 10.422 12.268 1.00 9.91 299 ALA A O 1
ATOM 2486 N N . TYR A 1 300 ? 2.137 9.056 13.904 1.00 9.96 300 TYR A N 1
ATOM 2487 C CA . TYR A 1 300 ? 3.490 8.674 14.279 1.00 9.54 300 TYR A CA 1
ATOM 2488 C C . TYR A 1 300 ? 4.085 7.746 13.228 1.00 10.12 300 TYR A C 1
ATOM 2489 O O . TYR A 1 300 ? 5.277 7.812 12.942 1.00 9.75 300 TYR A O 1
ATOM 2498 N N . ALA A 1 301 ? 3.257 6.887 12.644 1.00 10.23 301 ALA A N 1
ATOM 2499 C CA . ALA A 1 301 ? 3.746 5.991 11.605 1.00 9.57 301 ALA A CA 1
ATOM 2500 C C . ALA A 1 301 ? 4.252 6.877 10.473 1.00 10.78 301 ALA A C 1
ATOM 2501 O O . ALA A 1 301 ? 5.276 6.594 9.857 1.00 11.67 301 ALA A O 1
ATOM 2503 N N . PHE A 1 302 ? 3.534 7.966 10.214 1.00 9.33 302 PHE A N 1
ATOM 2504 C CA . PHE A 1 302 ? 3.927 8.877 9.154 1.00 10.02 302 PHE A CA 1
ATOM 2505 C C . PHE A 1 302 ? 5.220 9.631 9.434 1.00 9.85 302 PHE A C 1
ATOM 2506 O O . PHE A 1 302 ? 6.143 9.581 8.625 1.00 10.18 302 PHE A O 1
ATOM 2514 N N . ILE A 1 303 ? 5.315 10.326 10.567 1.00 9.27 303 ILE A N 1
ATOM 2515 C CA . ILE A 1 303 ? 6.545 11.082 10.797 1.00 10.06 303 ILE A CA 1
ATOM 2516 C C . ILE A 1 303 ? 7.773 10.228 11.075 1.00 10.57 303 ILE A C 1
ATOM 2517 O O . ILE A 1 303 ? 8.899 10.695 10.918 1.00 10.51 303 ILE A O 1
ATOM 2522 N N . LEU A 1 304 ? 7.574 8.974 11.471 1.00 10.60 304 LEU A N 1
ATOM 2523 C CA . LEU A 1 304 ? 8.719 8.113 11.733 1.00 10.27 304 LEU A CA 1
ATOM 2524 C C . LEU A 1 304 ? 9.167 7.316 10.507 1.00 11.90 304 LEU A C 1
ATOM 2525 O O . LEU A 1 304 ? 10.220 6.685 10.531 1.00 12.27 304 LEU A O 1
ATOM 2530 N N . THR A 1 305 ? 8.382 7.344 9.431 1.00 11.53 305 THR A N 1
ATOM 2531 C CA . THR A 1 305 ? 8.787 6.642 8.215 1.00 11.05 305 THR A CA 1
ATOM 2532 C C . THR A 1 305 ? 8.950 7.604 7.036 1.00 11.68 305 THR A C 1
ATOM 2533 O O . THR A 1 305 ? 9.536 7.245 6.015 1.00 11.53 305 THR A O 1
ATOM 2537 N N . TYR A 1 306 ? 8.437 8.824 7.180 1.00 11.58 306 TYR A N 1
ATOM 2538 C CA . TYR A 1 306 ? 8.567 9.837 6.133 1.00 12.17 306 TYR A CA 1
ATOM 2539 C C . TYR A 1 306 ? 9.851 10.634 6.398 1.00 12.31 306 TYR A C 1
ATOM 2540 O O . TYR A 1 306 ? 10.598 10.334 7.330 1.00 13.06 306 TYR A O 1
ATOM 2549 N N . GLU A 1 307 ? 10.099 11.643 5.571 1.00 12.00 307 GLU A N 1
ATOM 2550 C CA . GLU A 1 307 ? 11.280 12.492 5.690 1.00 11.68 307 GLU A CA 1
ATOM 2551 C C . GLU A 1 307 ? 11.157 13.481 6.850 1.00 11.57 307 GLU A C 1
ATOM 2552 O O . GLU A 1 307 ? 10.091 13.609 7.455 1.00 11.16 307 GLU A O 1
ATOM 2558 N N . GLY A 1 308 ? 12.255 14.175 7.149 1.00 11.18 308 GLY A N 1
ATOM 2559 C CA . GLY A 1 308 ? 12.270 15.142 8.237 1.00 10.15 308 GLY A CA 1
ATOM 2560 C C . GLY A 1 308 ? 12.897 14.560 9.495 1.00 10.87 308 GLY A C 1
ATOM 2561 O O . GLY A 1 308 ? 13.379 13.431 9.482 1.00 12.35 308 GLY A O 1
ATOM 2562 N N . GLN A 1 309 ? 12.906 15.331 10.580 1.00 9.05 309 GLN A N 1
ATOM 2563 C CA . GLN A 1 309 ? 13.462 14.851 11.850 1.00 9.23 309 GLN A CA 1
ATOM 2564 C C . GLN A 1 309 ? 12.330 14.879 12.868 1.00 9.06 309 GLN A C 1
ATOM 2565 O O . GLN A 1 309 ? 11.886 15.946 13.292 1.00 8.62 309 GLN A O 1
ATOM 2571 N N . PRO A 1 310 ? 11.864 13.696 13.289 1.00 8.99 310 PRO A N 1
ATOM 2572 C CA . PRO A 1 310 ? 10.764 13.542 14.244 1.00 9.31 310 PRO A CA 1
ATOM 2573 C C . PRO A 1 310 ? 11.017 13.697 15.731 1.00 9.45 310 PRO A C 1
ATOM 2574 O O . PRO A 1 310 ? 12.067 13.315 16.247 1.00 9.65 310 PRO A O 1
ATOM 2578 N N . VAL A 1 311 ? 10.011 14.247 16.408 1.00 9.33 311 VAL A N 1
ATOM 2579 C CA . VAL A 1 311 ? 10.032 14.439 17.849 1.00 9.94 311 VAL A CA 1
ATOM 2580 C C . VAL A 1 311 ? 8.860 13.653 18.417 1.00 9.60 311 VAL A C 1
ATOM 2581 O O . VAL A 1 311 ? 7.740 13.750 17.911 1.00 10.47 311 VAL A O 1
ATOM 2585 N N . ILE A 1 312 ? 9.124 12.861 19.451 1.00 9.38 312 ILE A N 1
ATOM 2586 C CA . ILE A 1 312 ? 8.076 12.093 20.108 1.00 9.80 312 ILE A CA 1
ATOM 2587 C C . ILE A 1 312 ? 7.723 12.849 21.387 1.00 9.90 312 ILE A C 1
ATOM 2588 O O . ILE A 1 312 ? 8.607 13.304 22.112 1.00 10.42 312 ILE A O 1
ATOM 2593 N N . PHE A 1 313 ? 6.428 12.999 21.641 1.00 9.65 313 PHE A N 1
ATOM 2594 C CA . PHE A 1 313 ? 5.925 13.704 22.820 1.00 9.61 313 PHE A CA 1
ATOM 2595 C C . PHE A 1 313 ? 5.972 12.781 24.040 1.00 9.37 313 PHE A C 1
ATOM 2596 O O . PHE A 1 313 ? 5.532 11.633 23.971 1.00 10.41 313 PHE A O 1
ATOM 2604 N N . TYR A 1 314 ? 6.509 13.284 25.150 1.00 9.57 314 TYR A N 1
ATOM 2605 C CA . TYR A 1 314 ? 6.623 12.494 26.373 1.00 10.24 314 TYR A CA 1
ATOM 2606 C C . TYR A 1 314 ? 5.365 11.714 26.731 1.00 10.17 314 TYR A C 1
ATOM 2607 O O . TYR A 1 314 ? 5.426 10.510 26.975 1.00 11.50 314 TYR A O 1
ATOM 2616 N N . ARG A 1 315 ? 4.224 12.394 26.764 1.00 10.31 315 ARG A N 1
ATOM 2617 C CA . ARG A 1 315 ? 2.987 11.732 27.155 1.00 10.90 315 ARG A CA 1
ATOM 2618 C C . ARG A 1 315 ? 2.616 10.568 26.250 1.00 10.70 315 ARG A C 1
ATOM 2619 O O . ARG A 1 315 ? 2.145 9.532 26.719 1.00 11.36 315 ARG A O 1
ATOM 2627 N N . ASP A 1 316 ? 2.839 10.726 24.952 1.00 10.11 316 ASP A N 1
ATOM 2628 C CA . ASP A 1 316 ? 2.509 9.660 24.020 1.00 10.82 316 ASP A CA 1
ATOM 2629 C C . ASP A 1 316 ? 3.352 8.413 24.264 1.00 10.64 316 ASP A C 1
ATOM 2630 O O . ASP A 1 316 ? 2.840 7.298 24.255 1.00 12.50 316 ASP A O 1
ATOM 2635 N N . PHE A 1 317 ? 4.646 8.604 24.494 1.00 10.38 317 PHE A N 1
ATOM 2636 C CA . PHE A 1 317 ? 5.549 7.479 24.713 1.00 10.80 317 PHE A CA 1
ATOM 2637 C C . PHE A 1 317 ? 5.436 6.829 26.090 1.00 11.50 317 PHE A C 1
ATOM 2638 O O . PHE A 1 317 ? 5.344 5.603 26.204 1.00 12.43 317 PHE A O 1
ATOM 2646 N N . GLU A 1 318 ? 5.428 7.651 27.133 1.00 11.30 318 GLU A N 1
ATOM 2647 C CA . GLU A 1 318 ? 5.383 7.150 28.505 1.00 11.99 318 GLU A CA 1
ATOM 2648 C C . GLU A 1 318 ? 4.022 6.911 29.133 1.00 12.66 318 GLU A C 1
ATOM 2649 O O . GLU A 1 318 ? 3.913 6.125 30.073 1.00 14.35 318 GLU A O 1
ATOM 2655 N N . GLU A 1 319 ? 2.987 7.570 28.627 1.00 12.29 319 GLU A N 1
ATOM 2656 C CA . GLU A 1 319 ? 1.678 7.448 29.251 1.00 12.01 319 GLU A CA 1
ATOM 2657 C C . GLU A 1 319 ? 0.477 7.004 28.441 1.00 14.10 319 GLU A C 1
ATOM 2658 O O . GLU A 1 319 ? -0.322 6.195 28.912 1.00 16.50 319 GLU A O 1
ATOM 2664 N N . TRP A 1 320 ? 0.340 7.533 27.231 1.00 13.29 320 TRP A N 1
ATOM 2665 C CA . TRP A 1 320 ? -0.854 7.263 26.439 1.00 13.48 320 TRP A CA 1
ATOM 2666 C C . TRP A 1 320 ? -0.891 6.222 25.329 1.00 14.39 320 TRP A C 1
ATOM 2667 O O . TRP A 1 320 ? -1.933 5.604 25.106 1.00 15.70 320 TRP A O 1
ATOM 2678 N N . LEU A 1 321 ? 0.211 6.027 24.618 1.00 12.68 321 LEU A N 1
ATOM 2679 C CA . LEU A 1 321 ? 0.199 5.063 23.526 1.00 12.64 321 LEU A CA 1
ATOM 2680 C C . LEU A 1 321 ? 0.924 3.767 23.851 1.00 13.02 321 LEU A C 1
ATOM 2681 O O . LEU A 1 321 ? 1.575 3.647 24.890 1.00 14.67 321 LEU A O 1
ATOM 2686 N N . ASN A 1 322 ? 0.785 2.795 22.956 1.00 13.54 322 ASN A N 1
ATOM 2687 C CA . ASN A 1 322 ? 1.445 1.505 23.100 1.00 12.88 322 ASN A CA 1
ATOM 2688 C C . ASN A 1 322 ? 2.924 1.784 22.840 1.00 13.27 322 ASN A C 1
ATOM 2689 O O . ASN A 1 322 ? 3.339 1.963 21.697 1.00 13.13 322 ASN A O 1
ATOM 2694 N N . LYS A 1 323 ? 3.709 1.834 23.913 1.00 13.44 323 LYS A N 1
ATOM 2695 C CA . LYS A 1 323 ? 5.134 2.131 23.815 1.00 13.06 323 LYS A CA 1
ATOM 2696 C C . LYS A 1 323 ? 5.880 1.244 22.826 1.00 13.90 323 LYS A C 1
ATOM 2697 O O . LYS A 1 323 ? 6.768 1.714 22.115 1.00 13.40 323 LYS A O 1
ATOM 2703 N N . ASP A 1 324 ? 5.526 -0.037 22.776 1.00 14.87 324 ASP A N 1
ATOM 2704 C CA . ASP A 1 324 ? 6.197 -0.950 21.860 1.00 15.87 324 ASP A CA 1
ATOM 2705 C C . ASP A 1 324 ? 6.059 -0.517 20.406 1.00 14.55 324 ASP A C 1
ATOM 2706 O O . ASP A 1 324 ? 6.956 -0.752 19.597 1.00 15.32 324 ASP A O 1
ATOM 2711 N N . LYS A 1 325 ? 4.937 0.111 20.070 1.00 13.76 325 LYS A N 1
ATOM 2712 C CA . LYS A 1 325 ? 4.725 0.561 18.701 1.00 13.57 325 LYS A CA 1
ATOM 2713 C C . LYS A 1 325 ? 5.666 1.707 18.364 1.00 12.68 325 LYS A C 1
ATOM 2714 O O . LYS A 1 325 ? 6.184 1.788 17.248 1.00 12.34 325 LYS A O 1
ATOM 2720 N N . LEU A 1 326 ? 5.897 2.592 19.328 1.00 12.29 326 LEU A N 1
ATOM 2721 C CA . LEU A 1 326 ? 6.795 3.716 19.096 1.00 11.49 326 LEU A CA 1
ATOM 2722 C C . LEU A 1 326 ? 8.242 3.240 19.054 1.00 11.62 326 LEU A C 1
ATOM 2723 O O . LEU A 1 326 ? 9.050 3.754 18.278 1.00 12.26 326 LEU A O 1
ATOM 2728 N N . ILE A 1 327 ? 8.573 2.256 19.885 1.00 11.99 327 ILE A N 1
ATOM 2729 C CA . ILE A 1 327 ? 9.927 1.713 19.896 1.00 11.56 327 ILE A CA 1
ATOM 2730 C C . ILE A 1 327 ? 10.192 1.060 18.542 1.00 12.35 327 ILE A C 1
ATOM 2731 O O . ILE A 1 327 ? 11.272 1.197 17.972 1.00 11.59 327 ILE A O 1
ATOM 2736 N N . ASN A 1 328 ? 9.190 0.362 18.021 1.00 11.11 328 ASN A N 1
ATOM 2737 C CA . ASN A 1 328 ? 9.322 -0.293 16.726 1.00 12.33 328 ASN A CA 1
ATOM 2738 C C . ASN A 1 328 ? 9.517 0.753 15.627 1.00 11.83 328 ASN A C 1
ATOM 2739 O O . ASN A 1 328 ? 10.386 0.607 14.766 1.00 11.82 328 ASN A O 1
ATOM 2744 N N . LEU A 1 329 ? 8.719 1.816 15.662 1.00 10.99 329 LEU A N 1
ATOM 2745 C CA . LEU A 1 329 ? 8.833 2.860 14.650 1.00 11.35 329 LEU A CA 1
ATOM 2746 C C . LEU A 1 329 ? 10.178 3.584 14.702 1.00 11.28 329 LEU A C 1
ATOM 2747 O O . LEU A 1 329 ? 10.693 4.007 13.670 1.00 11.72 329 LEU A O 1
ATOM 2752 N N . ILE A 1 330 ? 10.752 3.728 15.893 1.00 11.62 330 ILE A N 1
ATOM 2753 C CA . ILE A 1 330 ? 12.054 4.377 16.002 1.00 10.91 330 ILE A CA 1
ATOM 2754 C C . ILE A 1 330 ? 13.096 3.490 15.313 1.00 11.77 330 ILE A C 1
ATOM 2755 O O . ILE A 1 330 ? 13.962 3.979 14.585 1.00 11.55 330 ILE A O 1
ATOM 2760 N N . TRP A 1 331 ? 13.004 2.183 15.536 1.00 12.15 331 TRP A N 1
ATOM 2761 C CA . TRP A 1 331 ? 13.939 1.248 14.917 1.00 12.52 331 TRP A CA 1
ATOM 2762 C C . TRP A 1 331 ? 13.813 1.346 13.397 1.00 12.41 331 TRP A C 1
ATOM 2763 O O . TRP A 1 331 ? 14.812 1.403 12.680 1.00 12.43 331 TRP A O 1
ATOM 2774 N N . ILE A 1 332 ? 12.575 1.364 12.912 1.00 11.95 332 ILE A N 1
ATOM 2775 C CA . ILE A 1 332 ? 12.313 1.467 11.483 1.00 11.46 332 ILE A CA 1
ATOM 2776 C C . ILE A 1 332 ? 12.857 2.784 10.932 1.00 11.75 332 ILE A C 1
ATOM 2777 O O . ILE A 1 332 ? 13.462 2.818 9.861 1.00 11.59 332 ILE A O 1
ATOM 2782 N N . HIS A 1 333 ? 12.658 3.870 11.671 1.00 11.20 333 HIS A N 1
ATOM 2783 C CA . HIS A 1 333 ? 13.142 5.168 11.217 1.00 11.19 333 HIS A CA 1
ATOM 2784 C C . HIS A 1 333 ? 14.652 5.195 11.005 1.00 12.41 333 HIS A C 1
ATOM 2785 O O . HIS A 1 333 ? 15.140 5.655 9.969 1.00 11.97 333 HIS A O 1
ATOM 2792 N N . ASP A 1 334 ? 15.389 4.691 11.987 1.00 13.29 334 ASP A N 1
ATOM 2793 C CA . ASP A 1 334 ? 16.844 4.697 11.925 1.00 13.28 334 ASP A CA 1
ATOM 2794 C C . ASP A 1 334 ? 17.484 3.616 11.058 1.00 14.51 334 ASP A C 1
ATOM 2795 O O . ASP A 1 334 ? 18.631 3.767 10.640 1.00 15.01 334 ASP A O 1
ATOM 2800 N N . HIS A 1 335 ? 16.759 2.538 10.770 1.00 14.27 335 HIS A N 1
ATOM 2801 C CA . HIS A 1 335 ? 17.333 1.468 9.956 1.00 15.35 335 HIS A CA 1
ATOM 2802 C C . HIS A 1 335 ? 16.777 1.319 8.547 1.00 15.25 335 HIS A C 1
ATOM 2803 O O . HIS A 1 335 ? 17.461 0.792 7.671 1.00 16.57 335 HIS A O 1
ATOM 2810 N N . LEU A 1 336 ? 15.553 1.780 8.317 1.00 14.44 336 LEU A N 1
ATOM 2811 C CA . LEU A 1 336 ? 14.939 1.627 7.002 1.00 14.85 336 LEU A CA 1
ATOM 2812 C C . LEU A 1 336 ? 14.498 2.906 6.297 1.00 15.79 336 LEU A C 1
ATOM 2813 O O . LEU A 1 336 ? 14.588 3.001 5.074 1.00 15.15 336 LEU A O 1
ATOM 2818 N N . ALA A 1 337 ? 14.023 3.882 7.065 1.00 14.82 337 ALA A N 1
ATOM 2819 C CA . ALA A 1 337 ? 13.508 5.128 6.497 1.00 14.90 337 ALA A CA 1
ATOM 2820 C C . ALA A 1 337 ? 14.533 6.108 5.942 1.00 15.34 337 ALA A C 1
ATOM 2821 O O . ALA A 1 337 ? 14.887 7.091 6.594 1.00 15.11 337 ALA A O 1
ATOM 2823 N N . GLY A 1 338 ? 14.992 5.850 4.723 1.00 14.67 338 GLY A N 1
ATOM 2824 C CA . GLY A 1 338 ? 15.959 6.737 4.107 1.00 14.87 338 GLY A CA 1
ATOM 2825 C C . GLY A 1 338 ? 15.670 6.976 2.638 1.00 15.03 338 GLY A C 1
ATOM 2826 O O . GLY A 1 338 ? 14.928 6.217 2.012 1.00 14.56 338 GLY A O 1
ATOM 2827 N N . GLY A 1 339 ? 16.245 8.045 2.099 1.00 13.55 339 GLY A N 1
ATOM 2828 C CA . GLY A 1 339 ? 16.069 8.366 0.693 1.00 14.89 339 GLY A CA 1
ATOM 2829 C C . GLY A 1 339 ? 14.864 9.220 0.353 1.00 14.88 339 GLY A C 1
ATOM 2830 O O . GLY A 1 339 ? 14.140 9.690 1.235 1.00 14.97 339 GLY A O 1
ATOM 2831 N N . SER A 1 340 ? 14.659 9.428 -0.944 1.00 15.34 340 SER A N 1
ATOM 2832 C CA . SER A 1 340 ? 13.536 10.217 -1.428 1.00 15.20 340 SER A CA 1
ATOM 2833 C C . SER A 1 340 ? 12.244 9.437 -1.220 1.00 14.55 340 SER A C 1
ATOM 2834 O O . SER A 1 340 ? 12.274 8.269 -0.830 1.00 15.00 340 SER A O 1
ATOM 2837 N N . THR A 1 341 ? 11.114 10.082 -1.484 1.00 14.57 341 THR A N 1
ATOM 2838 C CA . THR A 1 341 ? 9.817 9.446 -1.299 1.00 13.69 341 THR A CA 1
ATOM 2839 C C . THR A 1 341 ? 8.984 9.431 -2.571 1.00 14.79 341 THR A C 1
ATOM 2840 O O . THR A 1 341 ? 8.888 10.432 -3.284 1.00 16.27 341 THR A O 1
ATOM 2844 N N . THR A 1 342 ? 8.382 8.280 -2.842 1.00 15.40 342 THR A N 1
ATOM 2845 C CA . THR A 1 342 ? 7.525 8.107 -4.001 1.00 16.68 342 THR A CA 1
ATOM 2846 C C . THR A 1 342 ? 6.149 7.686 -3.496 1.00 17.17 342 THR A C 1
ATOM 2847 O O . THR A 1 342 ? 6.016 6.664 -2.819 1.00 18.21 342 THR A O 1
ATOM 2851 N N . ILE A 1 343 ? 5.131 8.482 -3.805 1.00 17.34 343 ILE A N 1
ATOM 2852 C CA . ILE A 1 343 ? 3.772 8.161 -3.389 1.00 17.71 343 ILE A CA 1
ATOM 2853 C C . ILE A 1 343 ? 3.252 7.072 -4.317 1.00 18.22 343 ILE A C 1
ATOM 2854 O O . ILE A 1 343 ? 3.211 7.252 -5.537 1.00 20.04 343 ILE A O 1
ATOM 2859 N N . VAL A 1 344 ? 2.871 5.941 -3.735 1.00 16.59 344 VAL A N 1
ATOM 2860 C CA . VAL A 1 344 ? 2.372 4.803 -4.500 1.00 16.95 344 VAL A CA 1
ATOM 2861 C C . VAL A 1 344 ? 0.856 4.838 -4.654 1.00 17.45 344 VAL A C 1
ATOM 2862 O O . VAL A 1 344 ? 0.329 4.557 -5.731 1.00 17.69 344 VAL A O 1
ATOM 2866 N N . TYR A 1 345 ? 0.157 5.189 -3.580 1.00 15.73 345 TYR A N 1
ATOM 2867 C CA . TYR A 1 345 ? -1.295 5.242 -3.617 1.00 15.51 345 TYR A CA 1
ATOM 2868 C C . TYR A 1 345 ? -1.891 6.033 -2.466 1.00 15.02 345 TYR A C 1
ATOM 2869 O O . TYR A 1 345 ? -1.288 6.151 -1.400 1.00 14.80 345 TYR A O 1
ATOM 2878 N N . TYR A 1 346 ? -3.084 6.572 -2.692 1.00 13.84 346 TYR A N 1
ATOM 2879 C CA . TYR A 1 346 ? -3.801 7.296 -1.655 1.00 14.85 346 TYR A CA 1
ATOM 2880 C C . TYR A 1 346 ? -5.250 7.559 -2.026 1.00 14.92 346 TYR A C 1
ATOM 2881 O O . TYR A 1 346 ? -5.592 7.726 -3.197 1.00 14.61 346 TYR A O 1
ATOM 2890 N N . ASP A 1 347 ? -6.099 7.553 -1.008 1.00 14.86 347 ASP A N 1
ATOM 2891 C CA . ASP A 1 347 ? -7.508 7.883 -1.148 1.00 14.86 347 ASP A CA 1
ATOM 2892 C C . ASP A 1 347 ? -7.898 8.424 0.219 1.00 15.89 347 ASP A C 1
ATOM 2893 O O . ASP A 1 347 ? -7.020 8.790 0.999 1.00 14.15 347 ASP A O 1
ATOM 2898 N N A ASN 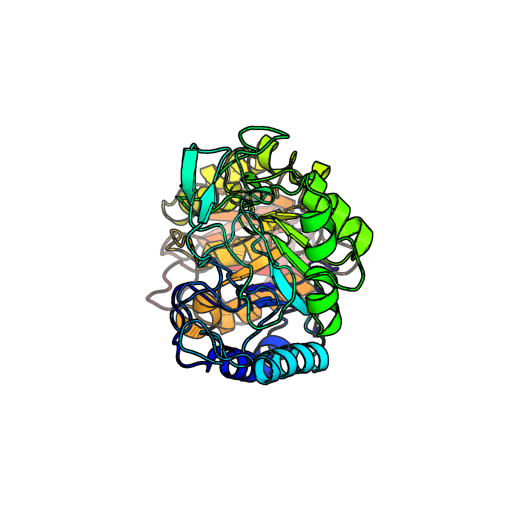A 1 348 ? -9.191 8.480 0.517 0.50 15.50 348 ASN A N 1
ATOM 2899 N N B ASN A 1 348 ? -9.190 8.484 0.516 0.50 15.14 348 ASN A N 1
ATOM 2900 C CA A ASN A 1 348 ? -9.635 9.006 1.803 0.50 16.42 348 ASN A CA 1
ATOM 2901 C CA B ASN A 1 348 ? -9.638 9.019 1.797 0.50 15.80 348 ASN A CA 1
ATOM 2902 C C A ASN A 1 348 ? -8.999 8.336 3.013 0.50 16.17 348 ASN A C 1
ATOM 2903 C C B ASN A 1 348 ? -9.039 8.336 3.026 0.50 15.83 348 ASN A C 1
ATOM 2904 O O A ASN A 1 348 ? -8.533 9.014 3.929 0.50 16.17 348 ASN A O 1
ATOM 2905 O O B ASN A 1 348 ? -8.634 9.012 3.972 0.50 15.94 348 ASN A O 1
ATOM 2914 N N . ASP A 1 349 ? -8.977 7.007 3.013 1.00 16.30 349 ASP A N 1
ATOM 2915 C CA . ASP A 1 349 ? -8.440 6.264 4.150 1.00 16.86 349 ASP A CA 1
ATOM 2916 C C . ASP A 1 349 ? -7.154 5.465 3.990 1.00 16.43 349 ASP A C 1
ATOM 2917 O O . ASP A 1 349 ? -6.758 4.758 4.917 1.00 17.43 349 ASP A O 1
ATOM 2922 N N . GLU A 1 350 ? -6.497 5.560 2.840 1.00 14.41 350 GLU A N 1
ATOM 2923 C CA . GLU A 1 350 ? -5.263 4.812 2.639 1.00 14.24 350 GLU A CA 1
ATOM 2924 C C . GLU A 1 350 ? -4.143 5.680 2.093 1.00 13.89 350 GLU A C 1
ATOM 2925 O O . GLU A 1 350 ? -4.380 6.601 1.313 1.00 13.20 350 GLU A O 1
ATOM 2931 N N . LEU A 1 351 ? -2.923 5.384 2.530 1.00 12.18 351 LEU A N 1
ATOM 2932 C CA . LEU A 1 351 ? -1.733 6.086 2.065 1.00 12.79 351 LEU A CA 1
ATOM 2933 C C . LEU A 1 351 ? -0.593 5.083 1.976 1.00 13.54 351 LEU A C 1
ATOM 2934 O O . LEU A 1 351 ? -0.238 4.442 2.966 1.00 13.48 351 LEU A O 1
ATOM 2939 N N . ILE A 1 352 ? -0.034 4.935 0.781 1.00 12.78 352 ILE A N 1
ATOM 2940 C CA . ILE A 1 352 ? 1.077 4.024 0.576 1.00 13.60 352 ILE A CA 1
ATOM 2941 C C . ILE A 1 352 ? 2.193 4.798 -0.100 1.00 13.62 352 ILE A C 1
ATOM 2942 O O . ILE A 1 352 ? 1.972 5.440 -1.127 1.00 13.83 352 ILE A O 1
ATOM 2947 N N . PHE A 1 353 ? 3.380 4.773 0.493 1.00 14.22 353 PHE A N 1
ATOM 2948 C CA . PHE A 1 353 ? 4.517 5.457 -0.102 1.00 14.08 353 PHE A CA 1
ATOM 2949 C C . PHE A 1 353 ? 5.795 4.664 0.093 1.00 14.06 353 PHE A C 1
ATOM 2950 O O . PHE A 1 353 ? 5.893 3.818 0.985 1.00 14.13 353 PHE A O 1
ATOM 2958 N N . VAL A 1 354 ? 6.768 4.928 -0.767 1.00 13.52 354 VAL A N 1
ATOM 2959 C CA . VAL A 1 354 ? 8.044 4.239 -0.714 1.00 14.22 354 VAL A CA 1
ATOM 2960 C C . VAL A 1 354 ? 9.192 5.187 -0.412 1.00 14.49 354 VAL A C 1
ATOM 2961 O O . VAL A 1 354 ? 9.241 6.298 -0.937 1.00 14.74 354 VAL A O 1
ATOM 2965 N N . ARG A 1 355 ? 10.092 4.751 0.466 1.00 14.34 355 ARG A N 1
ATOM 2966 C CA . ARG A 1 355 ? 11.291 5.516 0.774 1.00 14.81 355 ARG A CA 1
ATOM 2967 C C . ARG A 1 355 ? 12.309 4.760 -0.073 1.00 15.83 355 ARG A C 1
ATOM 2968 O O . ARG A 1 355 ? 12.503 3.559 0.106 1.00 15.78 355 ARG A O 1
ATOM 2976 N N . ASN A 1 356 ? 12.942 5.462 -1.005 1.00 17.08 356 ASN A N 1
ATOM 2977 C CA . ASN A 1 356 ? 13.879 4.834 -1.929 1.00 17.72 356 ASN A CA 1
ATOM 2978 C C . ASN A 1 356 ? 15.266 4.452 -1.420 1.00 18.89 356 ASN A C 1
ATOM 2979 O O . ASN A 1 356 ? 16.058 3.863 -2.160 1.00 19.78 356 ASN A O 1
ATOM 2984 N N . GLY A 1 357 ? 15.551 4.775 -0.161 1.00 17.93 357 GLY A N 1
ATOM 2985 C CA . GLY A 1 357 ? 16.826 4.420 0.437 1.00 18.78 357 GLY A CA 1
ATOM 2986 C C . GLY A 1 357 ? 17.987 5.380 0.265 1.00 17.98 357 GLY A C 1
ATOM 2987 O O . GLY A 1 357 ? 18.022 6.177 -0.672 1.00 18.43 357 GLY A O 1
ATOM 2988 N N . ASP A 1 358 ? 18.932 5.312 1.200 1.00 19.44 358 ASP A N 1
ATOM 2989 C CA . ASP A 1 358 ? 20.131 6.138 1.148 1.00 20.51 358 ASP A CA 1
ATOM 2990 C C . ASP A 1 358 ? 21.349 5.242 1.372 1.00 22.07 358 ASP A C 1
ATOM 2991 O O . ASP A 1 358 ? 21.251 4.021 1.253 1.00 22.60 358 ASP A O 1
ATOM 2996 N N . SER A 1 359 ? 22.489 5.836 1.703 1.00 23.73 359 SER A N 1
ATOM 2997 C CA . SER A 1 359 ? 23.709 5.058 1.899 1.00 25.95 359 SER A CA 1
ATOM 2998 C C . SER A 1 359 ? 23.706 4.092 3.082 1.00 26.46 359 SER A C 1
ATOM 2999 O O . SER A 1 359 ? 24.489 3.142 3.103 1.00 27.68 359 SER A O 1
ATOM 3002 N N . ARG A 1 360 ? 22.831 4.316 4.058 1.00 26.10 360 ARG A N 1
ATOM 3003 C CA . ARG A 1 360 ? 22.790 3.451 5.233 1.00 25.87 360 ARG A CA 1
ATOM 3004 C C . ARG A 1 360 ? 21.466 2.728 5.458 1.00 24.93 360 ARG A C 1
ATOM 3005 O O . ARG A 1 360 ? 21.422 1.706 6.144 1.00 26.09 360 ARG A O 1
ATOM 3013 N N . ARG A 1 361 ? 20.391 3.261 4.887 1.00 21.28 361 ARG A N 1
ATOM 3014 C CA . ARG A 1 361 ? 19.065 2.667 5.037 1.00 19.22 361 ARG A CA 1
ATOM 3015 C C . ARG A 1 361 ? 18.542 2.259 3.662 1.00 18.20 361 ARG A C 1
ATOM 3016 O O . ARG A 1 361 ? 18.422 3.090 2.765 1.00 18.91 361 ARG A O 1
ATOM 3024 N N . PRO A 1 362 ? 18.216 0.967 3.483 1.00 18.31 362 PRO A N 1
ATOM 3025 C CA . PRO A 1 362 ? 17.716 0.431 2.211 1.00 18.45 362 PRO A CA 1
ATOM 3026 C C . PRO A 1 362 ? 16.370 0.924 1.690 1.00 18.48 362 PRO A C 1
ATOM 3027 O O . PRO A 1 362 ? 16.046 0.716 0.521 1.00 19.23 362 PRO A O 1
ATOM 3031 N N . GLY A 1 363 ? 15.586 1.574 2.541 1.00 17.19 363 GLY A N 1
ATOM 3032 C CA . GLY A 1 363 ? 14.290 2.055 2.099 1.00 16.28 363 GLY A CA 1
ATOM 3033 C C . GLY A 1 363 ? 13.163 1.236 2.694 1.00 15.64 363 GLY A C 1
ATOM 3034 O O . GLY A 1 363 ? 13.405 0.282 3.436 1.00 14.93 363 GLY A O 1
ATOM 3035 N N . LEU A 1 364 ? 11.927 1.593 2.363 1.00 14.79 364 LEU A N 1
ATOM 3036 C CA . LEU A 1 364 ? 10.769 0.888 2.901 1.00 14.23 364 LEU A CA 1
ATOM 3037 C C . LEU A 1 364 ? 9.490 1.223 2.152 1.00 14.62 364 LEU A C 1
ATOM 3038 O O . LEU A 1 364 ? 9.482 2.050 1.242 1.00 14.91 364 LEU A O 1
ATOM 3043 N N . ILE A 1 365 ? 8.412 0.560 2.552 1.00 14.81 365 ILE A N 1
ATOM 3044 C CA . ILE A 1 365 ? 7.093 0.802 1.994 1.00 14.81 365 ILE A CA 1
ATOM 3045 C C . ILE A 1 365 ? 6.182 0.977 3.198 1.00 14.22 365 ILE A C 1
ATOM 3046 O O . ILE A 1 365 ? 6.093 0.086 4.044 1.00 14.68 365 ILE A O 1
ATOM 3051 N N . THR A 1 366 ? 5.528 2.127 3.292 1.00 13.64 366 THR A N 1
ATOM 3052 C CA . THR A 1 366 ? 4.608 2.374 4.390 1.00 13.03 366 THR A CA 1
ATOM 3053 C C . THR A 1 366 ? 3.183 2.295 3.869 1.00 12.93 366 THR A C 1
ATOM 3054 O O . THR A 1 366 ? 2.857 2.878 2.835 1.00 14.26 366 THR A O 1
ATOM 3058 N N . TYR A 1 367 ? 2.344 1.558 4.588 1.00 12.84 367 TYR A N 1
ATOM 3059 C CA . TYR A 1 367 ? 0.945 1.389 4.216 1.00 13.13 367 TYR A CA 1
ATOM 3060 C C . TYR A 1 367 ? 0.088 1.795 5.410 1.00 14.02 367 TYR A C 1
ATOM 3061 O O . TYR A 1 367 ? -0.022 1.051 6.384 1.00 14.17 367 TYR A O 1
ATOM 3070 N N . ILE A 1 368 ? -0.499 2.986 5.338 1.00 12.56 368 ILE A N 1
ATOM 3071 C CA . ILE A 1 368 ? -1.359 3.490 6.401 1.00 12.68 368 ILE A CA 1
ATOM 3072 C C . ILE A 1 368 ? -2.819 3.284 6.007 1.00 13.96 368 ILE A C 1
ATOM 3073 O O . ILE A 1 368 ? -3.208 3.549 4.867 1.00 13.89 368 ILE A O 1
ATOM 3078 N N . ASN A 1 369 ? -3.615 2.802 6.958 1.00 12.80 369 ASN A N 1
ATOM 3079 C CA . ASN A 1 369 ? -5.036 2.539 6.748 1.00 14.32 369 ASN A CA 1
ATOM 3080 C C . ASN A 1 369 ? -5.845 3.130 7.900 1.00 14.46 369 ASN A C 1
ATOM 3081 O O . ASN A 1 369 ? -5.605 2.809 9.063 1.00 15.15 369 ASN A O 1
ATOM 3086 N N . LEU A 1 370 ? -6.798 3.999 7.573 1.00 13.19 370 LEU A N 1
ATOM 3087 C CA . LEU A 1 370 ? -7.634 4.635 8.581 1.00 14.77 370 LEU A CA 1
ATOM 3088 C C . LEU A 1 370 ? -8.976 3.930 8.759 1.00 15.38 370 LEU A C 1
ATOM 3089 O O . LEU A 1 370 ? -9.725 4.248 9.684 1.00 16.55 370 LEU A O 1
ATOM 3094 N N . SER A 1 371 ? -9.280 2.980 7.879 1.00 16.23 371 SER A N 1
ATOM 3095 C CA . SER A 1 371 ? -10.548 2.255 7.957 1.00 17.80 371 SER A CA 1
ATOM 3096 C C . SER A 1 371 ? -10.503 1.171 9.030 1.00 19.48 371 SER A C 1
ATOM 3097 O O . SER A 1 371 ? -9.439 0.645 9.352 1.00 18.76 371 SER A O 1
ATOM 3100 N N . PRO A 1 372 ? -11.670 0.822 9.594 1.00 21.61 372 PRO A N 1
ATOM 3101 C CA . PRO A 1 372 ? -11.775 -0.201 10.638 1.00 23.42 372 PRO A CA 1
ATOM 3102 C C . PRO A 1 372 ? -11.772 -1.630 10.101 1.00 25.36 372 PRO A C 1
ATOM 3103 O O . PRO A 1 372 ? -12.165 -2.563 10.803 1.00 26.16 372 PRO A O 1
ATOM 3107 N N . ASN A 1 373 ? -11.327 -1.801 8.862 1.00 26.18 373 ASN A N 1
ATOM 3108 C CA . ASN A 1 373 ? -11.288 -3.126 8.254 1.00 27.38 373 ASN A CA 1
ATOM 3109 C C . ASN A 1 373 ? -9.896 -3.457 7.737 1.00 26.46 373 ASN A C 1
ATOM 3110 O O . ASN A 1 373 ? -9.064 -2.569 7.553 1.00 25.83 373 ASN A O 1
ATOM 3115 N N . TRP A 1 374 ? -9.644 -4.742 7.512 1.00 25.96 374 TRP A N 1
ATOM 3116 C CA . TRP A 1 374 ? -8.363 -5.162 6.969 1.00 26.38 374 TRP A CA 1
ATOM 3117 C C . TRP A 1 374 ? -8.387 -4.716 5.517 1.00 25.68 374 TRP A C 1
ATOM 3118 O O . TRP A 1 374 ? -9.428 -4.787 4.861 1.00 25.54 374 TRP A O 1
ATOM 3129 N N . VAL A 1 375 ? -7.255 -4.243 5.014 1.00 24.51 375 VAL A N 1
ATOM 3130 C CA . VAL A 1 375 ? -7.194 -3.803 3.631 1.00 23.17 375 VAL A CA 1
ATOM 3131 C C . VAL A 1 375 ? -6.019 -4.429 2.908 1.00 23.39 375 VAL A C 1
ATOM 3132 O O . VAL A 1 375 ? -5.031 -4.832 3.522 1.00 22.41 375 VAL A O 1
ATOM 3136 N N . GLY A 1 376 ? -6.146 -4.518 1.592 1.00 23.72 376 GLY A N 1
ATOM 3137 C CA . GLY A 1 376 ? -5.093 -5.089 0.783 1.00 24.88 376 GLY A CA 1
ATOM 3138 C C . GLY A 1 376 ? -5.287 -4.672 -0.655 1.00 25.42 376 GLY A C 1
ATOM 3139 O O . GLY A 1 376 ? -6.418 -4.492 -1.109 1.00 26.85 376 GLY A O 1
ATOM 3140 N N . ARG A 1 377 ? -4.186 -4.502 -1.374 1.00 24.63 377 ARG A N 1
ATOM 3141 C CA . ARG A 1 377 ? -4.256 -4.110 -2.772 1.00 25.04 377 ARG A CA 1
ATOM 3142 C C . ARG A 1 377 ? -2.919 -4.324 -3.454 1.00 24.65 377 ARG A C 1
ATOM 3143 O O . ARG A 1 377 ? -1.868 -4.319 -2.808 1.00 23.44 377 ARG A O 1
ATOM 3151 N N . TRP A 1 378 ? -2.964 -4.529 -4.764 1.00 24.39 378 TRP A N 1
ATOM 3152 C CA . TRP A 1 378 ? -1.748 -4.723 -5.529 1.00 25.02 378 TRP A CA 1
ATOM 3153 C C . TRP A 1 378 ? -1.098 -3.368 -5.741 1.00 24.36 378 TRP A C 1
ATOM 3154 O O . TRP A 1 378 ? -1.768 -2.395 -6.087 1.00 24.45 378 TRP A O 1
ATOM 3165 N N . VAL A 1 379 ? 0.207 -3.305 -5.516 1.00 24.01 379 VAL A N 1
ATOM 3166 C CA . VAL A 1 379 ? 0.941 -2.065 -5.693 1.00 23.90 379 VAL A CA 1
ATOM 3167 C C . VAL A 1 379 ? 2.148 -2.291 -6.585 1.00 23.99 379 VAL A C 1
ATOM 3168 O O . VAL A 1 379 ? 2.750 -3.367 -6.580 1.00 23.11 379 VAL A O 1
ATOM 3172 N N . TYR A 1 380 ? 2.485 -1.270 -7.361 1.00 23.89 380 TYR A N 1
ATOM 3173 C CA . TYR A 1 380 ? 3.622 -1.330 -8.264 1.00 24.10 380 TYR A CA 1
ATOM 3174 C C . TYR A 1 380 ? 4.824 -0.694 -7.577 1.00 23.76 380 TYR A C 1
ATOM 3175 O O . TYR A 1 380 ? 4.909 0.528 -7.463 1.00 23.38 380 TYR A O 1
ATOM 3184 N N . VAL A 1 381 ? 5.743 -1.533 -7.110 1.00 23.48 381 VAL A N 1
ATOM 3185 C CA . VAL A 1 381 ? 6.944 -1.059 -6.431 1.00 24.06 381 VAL A CA 1
ATOM 3186 C C . VAL A 1 381 ? 8.189 -1.693 -7.048 1.00 25.49 381 VAL A C 1
ATOM 3187 O O . VAL A 1 381 ? 8.829 -2.558 -6.448 1.00 24.89 381 VAL A O 1
ATOM 3191 N N . PRO A 1 382 ? 8.553 -1.252 -8.264 1.00 26.55 382 PRO 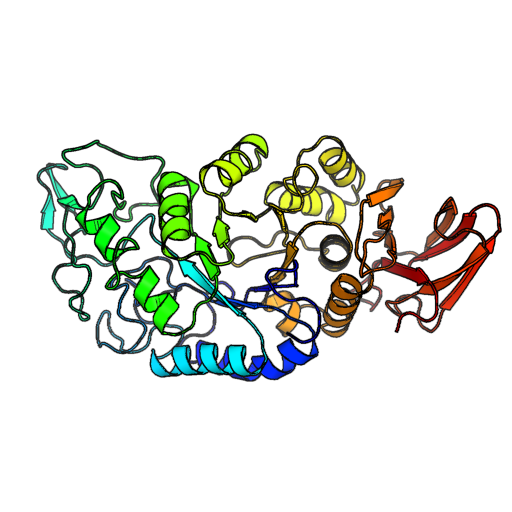A N 1
ATOM 3192 C CA . PRO A 1 382 ? 9.714 -1.750 -9.008 1.00 27.64 382 PRO A CA 1
ATOM 3193 C C . PRO A 1 382 ? 11.031 -1.772 -8.235 1.00 28.31 382 PRO A C 1
ATOM 3194 O O . PRO A 1 382 ? 11.918 -2.564 -8.547 1.00 28.95 382 PRO A O 1
ATOM 3198 N N . LYS A 1 383 ? 11.163 -0.909 -7.234 1.00 28.46 383 LYS A N 1
ATOM 3199 C CA . LYS A 1 383 ? 12.385 -0.878 -6.437 1.00 28.47 383 LYS A CA 1
ATOM 3200 C C . LYS A 1 383 ? 12.617 -2.233 -5.776 1.00 28.21 383 LYS A C 1
ATOM 3201 O O . LYS A 1 383 ? 13.757 -2.670 -5.613 1.00 29.24 383 LYS A O 1
ATOM 3207 N N . PHE A 1 384 ? 11.527 -2.896 -5.406 1.00 27.95 384 PHE A N 1
ATOM 3208 C CA . PHE A 1 384 ? 11.597 -4.195 -4.745 1.00 28.39 384 PHE A CA 1
ATOM 3209 C C . PHE A 1 384 ? 11.298 -5.352 -5.694 1.00 28.72 384 PHE A C 1
ATOM 3210 O O . PHE A 1 384 ? 11.048 -6.474 -5.255 1.00 28.92 384 PHE A O 1
ATOM 3218 N N . ALA A 1 385 ? 11.331 -5.076 -6.994 1.00 29.77 385 ALA A N 1
ATOM 3219 C CA . ALA A 1 385 ? 11.051 -6.095 -8.000 1.00 30.68 385 ALA A CA 1
ATOM 3220 C C . ALA A 1 385 ? 11.879 -7.362 -7.805 1.00 31.14 385 ALA A C 1
ATOM 3221 O O . ALA A 1 385 ? 13.107 -7.308 -7.716 1.00 31.23 385 ALA A O 1
ATOM 3223 N N . GLY A 1 386 ? 11.191 -8.499 -7.732 1.00 31.97 386 GLY A N 1
ATOM 3224 C CA . GLY A 1 386 ? 11.857 -9.780 -7.566 1.00 32.48 386 GLY A CA 1
ATOM 3225 C C . GLY A 1 386 ? 12.528 -10.003 -6.226 1.00 32.97 386 GLY A C 1
ATOM 3226 O O . GLY A 1 386 ? 13.288 -10.957 -6.063 1.00 33.31 386 GLY A O 1
ATOM 3227 N N . ALA A 1 387 ? 12.244 -9.141 -5.257 1.00 32.68 387 ALA A N 1
ATOM 3228 C CA . ALA A 1 387 ? 12.856 -9.267 -3.941 1.00 32.23 387 ALA A CA 1
ATOM 3229 C C . ALA A 1 387 ? 11.924 -9.828 -2.876 1.00 31.69 387 ALA A C 1
ATOM 3230 O O . ALA A 1 387 ? 10.703 -9.861 -3.042 1.00 31.57 387 ALA A O 1
ATOM 3232 N N . CYS A 1 388 ? 12.527 -10.280 -1.781 1.00 31.05 388 CYS A N 1
ATOM 3233 C CA . CYS A 1 388 ? 11.797 -10.818 -0.640 1.00 30.89 388 CYS A CA 1
ATOM 3234 C C . CYS A 1 388 ? 11.556 -9.638 0.285 1.00 28.76 388 CYS A C 1
ATOM 3235 O O . CYS A 1 388 ? 12.510 -9.005 0.731 1.00 29.33 388 CYS A O 1
ATOM 3238 N N . ILE A 1 389 ? 10.296 -9.326 0.565 1.00 27.35 389 ILE A N 1
ATOM 3239 C CA . ILE A 1 389 ? 10.003 -8.224 1.472 1.00 25.85 389 ILE A CA 1
ATOM 3240 C C . ILE A 1 389 ? 9.393 -8.764 2.756 1.00 24.66 389 ILE A C 1
ATOM 3241 O O . ILE A 1 389 ? 8.652 -9.748 2.745 1.00 24.84 389 ILE A O 1
ATOM 3246 N N . HIS A 1 390 ? 9.721 -8.111 3.863 1.00 21.73 390 HIS A N 1
ATOM 3247 C CA . HIS A 1 390 ? 9.251 -8.512 5.179 1.00 20.90 390 HIS A CA 1
ATOM 3248 C C . HIS A 1 390 ? 8.473 -7.368 5.824 1.00 19.61 390 HIS A C 1
ATOM 3249 O O . HIS A 1 390 ? 8.764 -6.199 5.572 1.00 20.02 390 HIS A O 1
ATOM 3256 N N . GLU A 1 391 ? 7.478 -7.706 6.639 1.00 19.02 391 GLU A N 1
ATOM 3257 C CA . GLU A 1 391 ? 6.681 -6.699 7.336 1.00 17.69 391 GLU A CA 1
ATOM 3258 C C . GLU A 1 391 ? 7.381 -6.522 8.684 1.00 17.63 391 GLU A C 1
ATOM 3259 O O . GLU A 1 391 ? 7.478 -7.467 9.470 1.00 18.08 391 GLU A O 1
ATOM 3265 N N . TYR A 1 392 ? 7.866 -5.310 8.946 1.00 16.16 392 TYR A N 1
ATOM 3266 C CA . TYR A 1 392 ? 8.624 -5.037 10.166 1.00 16.19 392 TYR A CA 1
ATOM 3267 C C . TYR A 1 392 ? 7.938 -4.508 11.425 1.00 16.75 392 TYR A C 1
ATOM 3268 O O . TYR A 1 392 ? 8.620 -4.230 12.413 1.00 16.46 392 TYR A O 1
ATOM 3277 N N . THR A 1 393 ? 6.618 -4.365 11.421 1.00 15.72 393 THR A N 1
ATOM 3278 C CA . THR A 1 393 ? 5.941 -3.866 12.618 1.00 16.14 393 THR A CA 1
ATOM 3279 C C . THR A 1 393 ? 5.285 -4.980 13.423 1.00 17.43 393 THR A C 1
ATOM 3280 O O . THR A 1 393 ? 5.168 -4.885 14.646 1.00 18.05 393 THR A O 1
ATOM 3284 N N . GLY A 1 394 ? 4.854 -6.029 12.728 1.00 18.40 394 GLY A N 1
ATOM 3285 C CA . GLY A 1 394 ? 4.184 -7.135 13.385 1.00 18.91 394 GLY A CA 1
ATOM 3286 C C . GLY A 1 394 ? 2.700 -6.843 13.531 1.00 19.18 394 GLY A C 1
ATOM 3287 O O . GLY A 1 394 ? 1.960 -7.616 14.140 1.00 19.63 394 GLY A O 1
ATOM 3288 N N . ASN A 1 395 ? 2.256 -5.728 12.956 1.00 17.83 395 ASN A N 1
ATOM 3289 C CA . ASN A 1 395 ? 0.857 -5.326 13.048 1.00 17.36 395 ASN A CA 1
ATOM 3290 C C . ASN A 1 395 ? -0.130 -6.207 12.289 1.00 17.98 395 ASN A C 1
ATOM 3291 O O . ASN A 1 395 ? -1.341 -6.032 12.422 1.00 18.86 395 ASN A O 1
ATOM 3296 N N . LEU A 1 396 ? 0.376 -7.145 11.497 1.00 19.40 396 LEU A N 1
ATOM 3297 C CA . LEU A 1 396 ? -0.499 -8.044 10.752 1.00 22.43 396 LEU A CA 1
ATOM 3298 C C . LEU A 1 396 ? -0.822 -9.265 11.606 1.00 24.77 396 LEU A C 1
ATOM 3299 O O . LEU A 1 396 ? -1.613 -10.124 11.211 1.00 25.20 396 LEU A O 1
ATOM 3304 N N . GLY A 1 397 ? -0.202 -9.336 12.781 1.00 25.97 397 GLY A N 1
ATOM 3305 C CA . GLY A 1 397 ? -0.454 -10.447 13.680 1.00 28.69 397 GLY A CA 1
ATOM 3306 C C . GLY A 1 397 ? 0.640 -11.493 13.743 1.00 30.04 397 GLY A C 1
ATOM 3307 O O . GLY A 1 397 ? 0.484 -12.513 14.417 1.00 31.44 397 GLY A O 1
ATOM 3308 N N . GLY A 1 398 ? 1.747 -11.255 13.048 1.00 30.67 398 GLY A N 1
ATOM 3309 C CA . GLY A 1 398 ? 2.833 -12.217 13.068 1.00 31.54 398 GLY A CA 1
ATOM 3310 C C . GLY A 1 398 ? 3.898 -11.986 12.016 1.00 31.89 398 GLY A C 1
ATOM 3311 O O . GLY A 1 398 ? 3.979 -10.912 11.417 1.00 32.12 398 GLY A O 1
ATOM 3312 N N . TRP A 1 399 ? 4.719 -13.007 11.795 1.00 31.67 399 TRP A N 1
ATOM 3313 C CA . TRP A 1 399 ? 5.799 -12.943 10.820 1.00 31.97 399 TRP A CA 1
ATOM 3314 C C . TRP A 1 399 ? 5.226 -13.080 9.414 1.00 31.55 399 TRP A C 1
ATOM 3315 O O . TRP A 1 399 ? 4.634 -14.105 9.071 1.00 31.74 399 TRP A O 1
ATOM 3326 N N . VAL A 1 400 ? 5.402 -12.041 8.603 1.00 30.38 400 VAL A N 1
ATOM 3327 C CA . VAL A 1 400 ? 4.887 -12.042 7.240 1.00 29.55 400 VAL A CA 1
ATOM 3328 C C . VAL A 1 400 ? 5.941 -11.652 6.208 1.00 29.99 400 VAL A C 1
ATOM 3329 O O . VAL A 1 400 ? 6.588 -10.609 6.325 1.00 28.87 400 VAL A O 1
ATOM 3333 N N . ASP A 1 401 ? 6.110 -12.505 5.202 1.00 30.29 401 ASP A N 1
ATOM 3334 C CA . ASP A 1 401 ? 7.058 -12.260 4.121 1.00 30.84 401 ASP A CA 1
ATOM 3335 C C . ASP A 1 401 ? 6.318 -12.385 2.795 1.00 30.94 401 ASP A C 1
ATOM 3336 O O . ASP A 1 401 ? 5.377 -13.169 2.674 1.00 31.09 401 ASP A O 1
ATOM 3341 N N . LYS A 1 402 ? 6.745 -11.610 1.805 1.00 31.01 402 LYS A N 1
ATOM 3342 C CA . LYS A 1 402 ? 6.121 -11.640 0.488 1.00 31.26 402 LYS A CA 1
ATOM 3343 C C . LYS A 1 402 ? 7.169 -11.594 -0.612 1.00 31.61 402 LYS A C 1
ATOM 3344 O O . LYS A 1 402 ? 8.269 -11.080 -0.417 1.00 30.74 402 LYS A O 1
ATOM 3350 N N . ARG A 1 403 ? 6.821 -12.143 -1.770 1.00 32.35 403 ARG A N 1
ATOM 3351 C CA . ARG A 1 403 ? 7.726 -12.158 -2.910 1.00 33.28 403 ARG A CA 1
ATOM 3352 C C . ARG A 1 403 ? 7.199 -11.234 -4.000 1.00 32.99 403 ARG A C 1
ATOM 3353 O O . ARG A 1 403 ? 6.150 -11.490 -4.589 1.00 33.45 403 ARG A O 1
ATOM 3361 N N . VAL A 1 404 ? 7.924 -10.150 -4.254 1.00 32.58 404 VAL A N 1
ATOM 3362 C CA . VAL A 1 404 ? 7.536 -9.196 -5.286 1.00 32.94 404 VAL A CA 1
ATOM 3363 C C . VAL A 1 404 ? 7.961 -9.793 -6.623 1.00 33.51 404 VAL A C 1
ATOM 3364 O O . VAL A 1 404 ? 9.109 -10.205 -6.776 1.00 33.81 404 VAL A O 1
ATOM 3368 N N . ASP A 1 405 ? 7.048 -9.851 -7.588 1.00 35.24 405 ASP A N 1
ATOM 3369 C CA . ASP A 1 405 ? 7.392 -10.424 -8.885 1.00 36.37 405 ASP A CA 1
ATOM 3370 C C . ASP A 1 405 ? 8.465 -9.607 -9.596 1.00 36.75 405 ASP A C 1
ATOM 3371 O O . ASP A 1 405 ? 8.792 -8.495 -9.180 1.00 35.68 405 ASP A O 1
ATOM 3376 N N . SER A 1 406 ? 9.008 -10.171 -10.671 1.00 36.65 406 SER A N 1
ATOM 3377 C CA . SER A 1 406 ? 10.060 -9.523 -11.446 1.00 37.31 406 SER A CA 1
ATOM 3378 C C . SER A 1 406 ? 9.659 -8.162 -12.010 1.00 37.14 406 SER A C 1
ATOM 3379 O O . SER A 1 406 ? 10.520 -7.357 -12.366 1.00 37.12 406 SER A O 1
ATOM 3382 N N . SER A 1 407 ? 8.358 -7.908 -12.093 1.00 37.08 407 SER A N 1
ATOM 3383 C CA . SER A 1 407 ? 7.862 -6.640 -12.619 1.00 37.45 407 SER A CA 1
ATOM 3384 C C . SER A 1 407 ? 7.799 -5.568 -11.535 1.00 36.64 407 SER A C 1
ATOM 3385 O O . SER A 1 407 ? 7.926 -4.377 -11.820 1.00 37.35 407 SER A O 1
ATOM 3388 N N . GLY A 1 408 ? 7.604 -5.997 -10.293 1.00 35.35 408 GLY A N 1
ATOM 3389 C CA . GLY A 1 408 ? 7.527 -5.055 -9.192 1.00 33.14 408 GLY A CA 1
ATOM 3390 C C . GLY A 1 408 ? 6.172 -5.055 -8.511 1.00 31.81 408 GLY A C 1
ATOM 3391 O O . GLY A 1 408 ? 5.927 -4.259 -7.604 1.00 31.31 408 GLY A O 1
ATOM 3392 N N . TRP A 1 409 ? 5.285 -5.945 -8.944 1.00 29.70 409 TRP A N 1
ATOM 3393 C CA . TRP A 1 409 ? 3.956 -6.030 -8.355 1.00 28.33 409 TRP A CA 1
ATOM 3394 C C . TRP A 1 409 ? 3.909 -6.971 -7.159 1.00 27.94 409 TRP A C 1
ATOM 3395 O O . TRP A 1 409 ? 4.531 -8.033 -7.160 1.00 27.18 409 TRP A O 1
ATOM 3406 N N . VAL A 1 410 ? 3.162 -6.567 -6.139 1.00 26.81 410 VAL A N 1
ATOM 3407 C CA . VAL A 1 410 ? 3.003 -7.364 -4.932 1.00 26.26 410 VAL A CA 1
ATOM 3408 C C . VAL A 1 410 ? 1.702 -6.962 -4.250 1.00 25.36 410 VAL A C 1
ATOM 3409 O O . VAL A 1 410 ? 1.297 -5.801 -4.309 1.00 25.82 410 VAL A O 1
ATOM 3413 N N . TYR A 1 411 ? 1.041 -7.926 -3.619 1.00 24.79 411 TYR A N 1
ATOM 3414 C CA . TYR A 1 411 ? -0.208 -7.653 -2.924 1.00 24.62 411 TYR A CA 1
ATOM 3415 C C . TYR A 1 411 ? 0.137 -7.249 -1.497 1.00 24.49 411 TYR A C 1
ATOM 3416 O O . TYR A 1 411 ? 0.532 -8.086 -0.687 1.00 23.83 411 TYR A O 1
ATOM 3425 N N . LEU A 1 412 ? -0.012 -5.963 -1.197 1.00 23.83 412 LEU A N 1
ATOM 3426 C CA . LEU A 1 412 ? 0.307 -5.447 0.127 1.00 24.51 412 LEU A CA 1
ATOM 3427 C C . LEU A 1 412 ? -0.925 -5.415 1.026 1.00 23.80 412 LEU A C 1
ATOM 3428 O O . LEU A 1 412 ? -2.044 -5.219 0.557 1.00 23.92 412 LEU A O 1
ATOM 3433 N N . GLU A 1 413 ? -0.714 -5.607 2.323 1.00 23.75 413 GLU A N 1
ATOM 3434 C CA . GLU A 1 413 ? -1.816 -5.602 3.270 1.00 22.84 413 GLU A CA 1
ATOM 3435 C C . GLU A 1 413 ? -1.534 -4.734 4.489 1.00 21.09 413 GLU A C 1
ATOM 3436 O O . GLU A 1 413 ? -0.381 -4.510 4.856 1.00 20.16 413 GLU A O 1
ATOM 3442 N N . ALA A 1 414 ? -2.602 -4.238 5.101 1.00 20.12 414 ALA A N 1
ATOM 3443 C CA . ALA A 1 414 ? -2.500 -3.408 6.292 1.00 19.38 414 ALA A CA 1
ATOM 3444 C C . ALA A 1 414 ? -3.642 -3.781 7.225 1.00 19.36 414 ALA A C 1
ATOM 3445 O O . ALA A 1 414 ? -4.744 -4.108 6.778 1.00 19.75 414 ALA A O 1
ATOM 3447 N N . PRO A 1 415 ? -3.395 -3.745 8.539 1.00 19.01 415 PRO A N 1
ATOM 3448 C CA . PRO A 1 415 ? -4.415 -4.085 9.531 1.00 19.18 415 PRO A CA 1
ATOM 3449 C C . PRO A 1 415 ? -5.456 -2.985 9.686 1.00 19.28 415 PRO A C 1
ATOM 3450 O O . PRO A 1 415 ? -5.262 -1.862 9.219 1.00 18.93 415 PRO A O 1
ATOM 3454 N N . PRO A 1 416 ? -6.583 -3.295 10.343 1.00 20.13 416 PRO A N 1
ATOM 3455 C CA . PRO A 1 416 ? -7.623 -2.285 10.534 1.00 19.98 416 PRO A CA 1
ATOM 3456 C C . PRO A 1 416 ? -7.101 -1.205 11.471 1.00 19.06 416 PRO A C 1
ATOM 3457 O O . PRO A 1 416 ? -6.147 -1.437 12.218 1.00 19.81 416 PRO A O 1
ATOM 3461 N N . HIS A 1 417 ? -7.706 -0.026 11.421 1.00 18.65 417 HIS A N 1
ATOM 3462 C CA . HIS A 1 417 ? -7.323 1.043 12.330 1.00 18.39 417 HIS A CA 1
ATOM 3463 C C . HIS A 1 417 ? -8.394 1.022 13.410 1.00 17.98 417 HIS A C 1
ATOM 3464 O O . HIS A 1 417 ? -9.494 1.544 13.220 1.00 19.00 417 HIS A O 1
ATOM 3471 N N . ASP A 1 418 ? -8.072 0.392 14.532 1.00 16.12 418 ASP A N 1
ATOM 3472 C CA . ASP A 1 418 ? -9.003 0.285 15.646 1.00 15.88 418 ASP A CA 1
ATOM 3473 C C . ASP A 1 418 ? -8.177 0.058 16.905 1.00 16.36 418 ASP A C 1
ATOM 3474 O O . ASP A 1 418 ? -8.209 -1.019 17.503 1.00 14.82 418 ASP A O 1
ATOM 3479 N N . PRO A 1 419 ? -7.415 1.082 17.320 1.00 16.66 419 PRO A N 1
ATOM 3480 C CA . PRO A 1 419 ? -6.564 1.006 18.510 1.00 17.24 419 PRO A CA 1
ATOM 3481 C C . PRO A 1 419 ? -7.292 0.605 19.787 1.00 16.68 419 PRO A C 1
ATOM 3482 O O . PRO A 1 419 ? -6.704 -0.031 20.665 1.00 17.57 419 PRO A O 1
ATOM 3486 N N . ALA A 1 420 ? -8.566 0.968 19.894 1.00 16.55 420 ALA A N 1
ATOM 3487 C CA . ALA A 1 420 ? -9.341 0.613 21.077 1.00 16.61 420 ALA A CA 1
ATOM 3488 C C . ALA A 1 420 ? -9.378 -0.908 21.209 1.00 16.52 420 ALA A C 1
ATOM 3489 O O . ALA A 1 420 ? -9.542 -1.444 22.309 1.00 17.10 420 ALA A O 1
ATOM 3491 N N . ASN A 1 421 ? -9.220 -1.599 20.082 1.00 15.02 421 ASN A N 1
ATOM 3492 C CA . ASN A 1 421 ? -9.234 -3.058 20.074 1.00 14.03 421 ASN A CA 1
ATOM 3493 C C . ASN A 1 421 ? -7.885 -3.693 19.753 1.00 15.11 421 ASN A C 1
ATOM 3494 O O . ASN A 1 421 ? -7.809 -4.884 19.455 1.00 16.29 421 ASN A O 1
ATOM 3499 N N . GLY A 1 422 ? -6.824 -2.893 19.802 1.00 15.32 422 GLY A N 1
ATOM 3500 C CA . GLY A 1 422 ? -5.494 -3.423 19.547 1.00 16.73 422 GLY A CA 1
ATOM 3501 C C . GLY A 1 422 ? -5.024 -3.494 18.105 1.00 18.03 422 GLY A C 1
ATOM 3502 O O . GLY A 1 422 ? -4.072 -4.214 17.807 1.00 19.01 422 GLY A O 1
ATOM 3503 N N . TYR A 1 423 ? -5.688 -2.767 17.210 1.00 17.10 423 TYR A N 1
ATOM 3504 C CA . TYR A 1 423 ? -5.313 -2.736 15.795 1.00 17.28 423 TYR A CA 1
ATOM 3505 C C . TYR A 1 423 ? -4.858 -1.309 15.507 1.00 16.76 423 TYR A C 1
ATOM 3506 O O . TYR A 1 423 ? -5.600 -0.356 15.737 1.00 15.97 423 TYR A O 1
ATOM 3515 N N . TYR A 1 424 ? -3.642 -1.167 14.986 1.00 17.70 424 TYR A N 1
ATOM 3516 C CA . TYR A 1 424 ? -3.063 0.156 14.781 1.00 18.06 424 TYR A CA 1
ATOM 3517 C C . TYR A 1 424 ? -3.111 0.874 13.433 1.00 19.19 424 TYR A C 1
ATOM 3518 O O . TYR A 1 424 ? -2.670 2.020 13.329 1.00 19.44 424 TYR A O 1
ATOM 3527 N N . GLY A 1 425 ? -3.636 0.214 12.409 1.00 15.73 425 GLY A N 1
ATOM 3528 C CA . GLY A 1 425 ? -3.778 0.857 11.114 1.00 17.14 425 GLY A CA 1
ATOM 3529 C C . GLY A 1 425 ? -2.583 1.133 10.221 1.00 16.74 425 GLY A C 1
ATOM 3530 O O . GLY A 1 425 ? -2.613 2.090 9.445 1.00 16.76 425 GLY A O 1
ATOM 3531 N N . TYR A 1 426 ? -1.531 0.330 10.317 1.00 15.22 426 TYR A N 1
ATOM 3532 C CA . TYR A 1 426 ? -0.383 0.524 9.440 1.00 14.37 426 TYR A CA 1
ATOM 3533 C C . TYR A 1 426 ? 0.554 -0.668 9.406 1.00 15.25 426 TYR A C 1
ATOM 3534 O O . TYR A 1 426 ? 0.650 -1.435 10.361 1.00 15.11 426 TYR A O 1
ATOM 3543 N N . SER A 1 427 ? 1.224 -0.825 8.272 1.00 14.98 427 SER A N 1
ATOM 3544 C CA . SER A 1 427 ? 2.202 -1.881 8.086 1.00 15.22 427 SER A CA 1
ATOM 3545 C C . SER A 1 427 ? 3.394 -1.229 7.394 1.00 15.23 427 SER A C 1
ATOM 3546 O O . SER A 1 427 ? 3.234 -0.256 6.651 1.00 14.89 427 SER A O 1
ATOM 3549 N N . VAL A 1 428 ? 4.588 -1.739 7.666 1.00 14.44 428 VAL A N 1
ATOM 3550 C CA . VAL A 1 428 ? 5.800 -1.204 7.063 1.00 14.65 428 VAL A CA 1
ATOM 3551 C C . VAL A 1 428 ? 6.602 -2.371 6.511 1.00 16.07 428 VAL A C 1
ATOM 3552 O O . VAL A 1 428 ? 6.791 -3.382 7.190 1.00 16.85 428 VAL A O 1
ATOM 3556 N N . TRP A 1 429 ? 7.077 -2.222 5.280 1.00 16.49 429 TRP A N 1
ATOM 3557 C CA . TRP A 1 429 ? 7.815 -3.288 4.617 1.00 17.92 429 TRP A CA 1
ATOM 3558 C C . TRP A 1 429 ? 9.173 -2.871 4.081 1.00 18.07 429 TRP A C 1
ATOM 3559 O O . TRP A 1 429 ? 9.429 -1.693 3.837 1.00 18.41 429 TRP A O 1
ATOM 3570 N N . SER A 1 430 ? 10.034 -3.864 3.889 1.00 19.29 430 SER A N 1
ATOM 3571 C CA . SER A 1 430 ? 11.360 -3.654 3.328 1.00 19.70 430 SER A CA 1
ATOM 3572 C C . SER A 1 430 ? 11.999 -5.007 3.042 1.00 20.84 430 SER A C 1
ATOM 3573 O O . SER A 1 430 ? 11.417 -6.051 3.342 1.00 21.14 430 SER A O 1
ATOM 3576 N N . TYR A 1 431 ? 13.192 -4.982 2.457 1.00 22.20 431 TYR A N 1
ATOM 3577 C CA . TYR A 1 431 ? 13.917 -6.205 2.120 1.00 24.05 431 TYR A CA 1
ATOM 3578 C C . TYR A 1 431 ? 14.019 -7.124 3.331 1.00 25.71 431 TYR A C 1
ATOM 3579 O O . TYR A 1 431 ? 14.175 -6.657 4.457 1.00 25.22 431 TYR A O 1
ATOM 3588 N N . CYS A 1 432 ? 13.934 -8.431 3.095 1.00 27.67 432 CYS A N 1
ATOM 3589 C CA . CYS A 1 432 ? 14.040 -9.404 4.175 1.00 29.52 432 CYS A CA 1
ATOM 3590 C C . CYS A 1 432 ? 15.495 -9.459 4.635 1.00 29.69 432 CYS A C 1
ATOM 3591 O O . CYS A 1 432 ? 16.405 -9.163 3.861 1.00 30.30 432 CYS A O 1
ATOM 3594 N N . GLY A 1 433 ? 15.706 -9.818 5.897 1.00 30.32 433 GLY A N 1
ATOM 3595 C CA . GLY A 1 433 ? 17.056 -9.937 6.425 1.00 30.96 433 GLY A CA 1
ATOM 3596 C C . GLY A 1 433 ? 17.794 -8.681 6.856 1.00 31.55 433 GLY A C 1
ATOM 3597 O O . GLY A 1 433 ? 19.014 -8.716 7.016 1.00 31.90 433 GLY A O 1
ATOM 3598 N N . VAL A 1 434 ? 17.084 -7.575 7.054 1.00 31.74 434 VAL A N 1
ATOM 3599 C CA . VAL A 1 434 ? 17.743 -6.341 7.474 1.00 32.40 434 VAL A CA 1
ATOM 3600 C C . VAL A 1 434 ? 18.089 -6.379 8.960 1.00 33.30 434 VAL A C 1
ATOM 3601 O O . VAL A 1 434 ? 19.153 -5.916 9.373 1.00 33.70 434 VAL A O 1
ATOM 3605 N N . GLY A 1 435 ? 17.187 -6.938 9.757 1.00 34.04 435 GLY A N 1
ATOM 3606 C CA . GLY A 1 435 ? 17.416 -7.016 11.188 1.00 34.91 435 GLY A CA 1
ATOM 3607 C C . GLY A 1 435 ? 16.161 -7.438 11.923 1.00 35.41 435 GLY A C 1
ATOM 3608 O O . GLY A 1 435 ? 16.261 -8.234 12.880 1.00 36.52 435 GLY A O 1
#

Organism: Pyrococcus woesei (NCBI:txid2262)

CATH classification: 3.20.20.80 (+1 more: 2.60.40.1180)

Sequence (435 aa):
AKYLELEEGGVIMQAFYWDVPGGGIWWDHIRSKIPEWYEAGISAIWLPPPSKGMSGGYSMGYDPYDYFDLGEYYQKGTVETRFGSKEELVRLIQTAHAYGIKVIADVVINHRAGGDLEWNPFVGDYTWTDFSKVASGKYTANYLDFHPNELHCCCCDEGTFGGFPDICHHKEWDQYWLWKSNESYAAYLRSIGFDGWRFDYVKGYGAWVVRDWLNWWGGWAVGEEYWDTNVDALLSSWAYESGAKVFDFPLYYKMDEAFDNNNIPALVYALQNGQTVVSRDPFKAVTFVANHDTDIIWNKYPAYAFILTYEGQPVIFYRDFEEWLNKDKLINLIWIHDHLAGGSTTIVYYDNNDELIFVRNGDSRRPGLITYINLSPNWVGRWVYVPKFAGACIHEYTGNLGGWVDKRVDSSGWVYLEAPPHDPANGYYGYSVWSYCGVG

Solvent-accessible surface area: 15965 Å² total; per-residue (Å²): 27,79,58,10,42,3,115,75,20,0,0,2,0,0,0,0,20,135,82,0,66,31,73,7,94,9,0,52,58,0,91,68,38,0,51,86,0,57,100,4,0,0,0,0,0,7,0,0,3,0,4,0,1,81,45,0,31,185,5,9,2,24,13,3,10,0,0,8,0,0,0,63,77,160,22,74,63,28,69,52,8,23,2,0,13,43,100,32,0,31,109,0,0,111,21,0,73,86,79,30,0,53,0,2,0,0,0,3,0,0,0,0,2,12,4,62,93,34,128,5,76,74,70,46,75,124,29,155,5,26,0,52,142,7,45,17,54,82,2,41,8,48,55,72,8,5,26,41,13,105,97,58,91,67,27,109,17,78,85,70,83,58,21,6,0,0,4,89,27,145,123,0,26,91,35,0,0,76,10,122,94,0,3,0,10,36,0,70,86,19,16,0,37,0,0,4,0,14,50,0,70,0,6,6,16,90,0,0,107,34,0,27,113,111,47,29,47,35,8,1,0,12,36,87,39,87,74,9,84,28,0,12,60,15,0,112,107,1,42,2,38,0,9,1,1,5,1,0,58,51,0,28,70,0,2,43,98,71,56,0,20,16,0,0,111,1,12,111,104,12,92,0,0,1,38,108,23,34,164,29,0,0,0,3,0,0,14,16,75,18,60,75,2,222,36,16,22,0,0,0,0,1,0,0,0,15,36,17,2,0,2,0,6,10,59,0,3,30,82,127,32,46,65,100,33,2,59,31,2,0,51,0,5,8,53,0,2,0,24,72,34,69,51,40,67,70,39,82,35,14,0,0,0,6,10,53,20,63,119,157,40,44,0,0,0,0,0,0,0,19,17,99,92,140,29,28,70,157,4,118,2,67,68,0,41,39,23,43,0,19,4,23,14,35,14,26,74,37,205,37,69,42,166,1,58,104,67,0,109,5,85,0,62,0,0,8,23,44,53,99,104,43,89,31,0,0,0,0,0,0,62,43,81,54,93

Radius of gyration: 23.35 Å; Cα contacts (8 Å, |Δi|>4): 1076; chains: 1; bounding box: 44×70×60 Å

B-factor: mean 18.34, std 10.66, range [7.55, 67.4]

InterPro domains:
  IPR006046 Alpha amylase [PR00110] (125-136)
  IPR006046 Alpha amylase [PR00110] (217-228)
  IPR006046 Alpha amylase [PR00110] (304-316)
  IPR006047 Glycosyl hydrolase family 13, catalytic domain [PF00128] (55-160)
  IPR006047 Glycosyl hydrolase family 13, catalytic domain [SM00642] (35-380)
  IPR013776 Alpha-amylase, thermostable [PIRSF001021] (2-458)
  IPR013780 Glycosyl hydrolase, all-beta [G3DSA:2.60.40.1180] (363-460)
  IPR015237 Alpha-amylase C-terminal, prokaryotic [PF09154] (389-455)
  IPR017853 Glycoside hydrolase superfamily [SSF51445] (32-384)